Protein AF-A0A831XNA4-F1 (afdb_monomer_lite)

Structure (mmCIF, N/CA/C/O backbone):
data_AF-A0A831XNA4-F1
#
_entry.id   AF-A0A831XNA4-F1
#
loop_
_atom_site.group_PDB
_atom_site.id
_atom_site.type_symbol
_atom_site.label_atom_id
_atom_site.label_alt_id
_atom_site.label_comp_id
_atom_site.label_asym_id
_atom_site.label_entity_id
_atom_site.label_seq_id
_atom_site.pdbx_PDB_ins_code
_atom_site.Cartn_x
_atom_site.Cartn_y
_atom_site.Cartn_z
_atom_site.occupancy
_atom_site.B_iso_or_equiv
_atom_site.auth_seq_id
_atom_site.auth_comp_id
_atom_site.auth_asym_id
_atom_site.auth_atom_id
_atom_site.pdbx_PDB_model_num
ATOM 1 N N . MET A 1 1 ? -22.709 -11.531 33.402 1.00 32.88 1 MET A N 1
ATOM 2 C CA . MET A 1 1 ? -21.240 -11.392 33.521 1.00 32.88 1 MET A CA 1
ATOM 3 C C . MET A 1 1 ? -20.648 -10.366 32.551 1.00 32.88 1 MET A C 1
ATOM 5 O O . MET A 1 1 ? -20.047 -9.429 33.050 1.00 32.88 1 MET A O 1
ATOM 9 N N . ARG A 1 2 ? -20.886 -10.430 31.225 1.00 35.94 2 ARG A N 1
ATOM 10 C CA . ARG A 1 2 ? -20.370 -9.437 30.241 1.00 35.94 2 ARG A CA 1
ATOM 11 C C . ARG A 1 2 ? -20.607 -7.955 30.600 1.00 35.94 2 ARG A C 1
ATOM 13 O O . ARG A 1 2 ? -19.666 -7.177 30.577 1.00 35.94 2 ARG A O 1
ATOM 20 N N . LYS A 1 3 ? -21.822 -7.573 31.021 1.00 34.34 3 LYS A N 1
ATOM 21 C CA . LYS A 1 3 ? -22.150 -6.177 31.401 1.00 34.34 3 LYS A CA 1
ATOM 22 C C . LYS A 1 3 ? -21.403 -5.652 32.641 1.00 34.34 3 LYS A C 1
ATOM 24 O O . LYS A 1 3 ? -21.243 -4.448 32.773 1.00 34.34 3 LYS A O 1
ATOM 29 N N . TRP A 1 4 ? -20.957 -6.537 33.537 1.00 31.67 4 TRP A N 1
ATOM 30 C CA . TRP A 1 4 ? -20.265 -6.160 34.779 1.00 31.67 4 TRP A CA 1
ATOM 31 C C . TRP A 1 4 ? -18.767 -5.906 34.557 1.00 31.67 4 TRP A C 1
ATOM 33 O O . TRP A 1 4 ? -18.232 -4.949 35.101 1.00 31.67 4 TRP A O 1
ATOM 43 N N . LEU A 1 5 ? -18.115 -6.705 33.703 1.00 40.38 5 LEU A N 1
ATOM 44 C CA . LEU A 1 5 ? -16.727 -6.473 33.274 1.00 40.38 5 LEU A CA 1
ATOM 45 C C . LEU A 1 5 ? -16.583 -5.153 32.495 1.00 40.38 5 LEU A C 1
ATOM 47 O O . LEU A 1 5 ? -15.650 -4.395 32.735 1.00 40.38 5 LEU A O 1
ATOM 51 N N . LEU A 1 6 ? -17.561 -4.838 31.638 1.00 42.69 6 LEU A N 1
ATOM 52 C CA . LEU A 1 6 ? -17.625 -3.592 30.862 1.00 42.69 6 LEU A CA 1
ATOM 53 C C . LEU A 1 6 ? -17.754 -2.328 31.735 1.00 42.69 6 LEU A C 1
ATOM 55 O O . LEU A 1 6 ? -17.127 -1.316 31.441 1.00 42.69 6 LEU A O 1
ATOM 59 N N . TRP A 1 7 ? -18.512 -2.390 32.836 1.00 36.59 7 TRP A N 1
ATOM 60 C CA . TRP A 1 7 ? -18.672 -1.264 33.770 1.00 36.59 7 TRP A CA 1
ATOM 61 C C . TRP A 1 7 ? -17.409 -0.971 34.595 1.00 36.59 7 TRP A C 1
ATOM 63 O O . TRP A 1 7 ? -17.123 0.187 34.894 1.00 36.59 7 TRP A O 1
ATOM 73 N N . ILE A 1 8 ? -16.631 -2.003 34.936 1.00 43.53 8 ILE A N 1
ATOM 74 C CA . ILE A 1 8 ? -15.370 -1.853 35.680 1.00 43.53 8 ILE A CA 1
ATOM 75 C C . ILE A 1 8 ? -14.303 -1.162 34.813 1.00 43.53 8 ILE A C 1
ATOM 77 O O . ILE A 1 8 ? -13.524 -0.355 35.317 1.00 43.53 8 ILE A O 1
ATOM 81 N N . ILE A 1 9 ? -14.300 -1.413 33.501 1.00 44.97 9 ILE A N 1
ATOM 82 C CA . ILE A 1 9 ? -13.344 -0.802 32.567 1.00 44.97 9 ILE A CA 1
ATOM 83 C C . ILE A 1 9 ? -13.645 0.698 32.372 1.00 44.97 9 ILE A C 1
ATOM 85 O O . ILE A 1 9 ? -12.736 1.515 32.499 1.00 44.97 9 ILE A O 1
ATOM 89 N N . THR A 1 10 ? -14.911 1.096 32.183 1.00 40.91 10 THR A N 1
ATOM 90 C CA . THR A 1 10 ? -15.280 2.509 31.946 1.00 40.91 10 THR A CA 1
ATOM 91 C C . THR A 1 10 ? -15.147 3.407 33.191 1.00 40.91 10 THR A C 1
ATOM 93 O O . THR A 1 10 ? -14.788 4.575 33.065 1.00 40.91 10 THR A O 1
ATOM 96 N N . ILE A 1 11 ? -15.364 2.894 34.411 1.00 39.41 11 ILE A N 1
ATOM 97 C CA . ILE A 1 11 ? -15.268 3.712 35.642 1.00 39.41 11 ILE A CA 1
ATOM 98 C C . ILE A 1 11 ? -13.819 4.076 36.005 1.00 39.41 11 ILE A C 1
ATOM 100 O O . ILE A 1 11 ? -13.583 5.110 36.629 1.00 39.41 11 ILE A O 1
ATOM 104 N N . THR A 1 12 ? -12.830 3.279 35.596 1.00 44.09 12 THR A N 1
ATOM 105 C CA . THR A 1 12 ? -11.443 3.493 36.050 1.00 44.09 12 THR A CA 1
ATOM 106 C C . THR A 1 12 ? -10.645 4.468 35.172 1.00 44.09 12 THR A C 1
ATOM 108 O O . THR A 1 12 ? -9.601 4.952 35.594 1.00 44.09 12 THR A O 1
ATOM 111 N N . ILE A 1 13 ? -11.156 4.815 33.986 1.00 42.31 13 ILE A N 1
ATOM 112 C CA . ILE A 1 13 ? -10.503 5.720 33.019 1.00 42.31 13 ILE A CA 1
ATOM 113 C C . ILE A 1 13 ? -10.765 7.210 33.353 1.00 42.31 13 ILE A C 1
ATOM 115 O O . ILE A 1 13 ? -10.049 8.094 32.885 1.00 42.31 13 ILE A O 1
ATOM 119 N N . GLY A 1 14 ? -11.756 7.501 34.209 1.00 30.56 14 GLY A N 1
ATOM 120 C CA . GLY A 1 14 ? -12.267 8.854 34.481 1.00 30.56 14 GLY A CA 1
ATOM 121 C C . GLY A 1 14 ? -11.725 9.590 35.715 1.00 30.56 14 GLY A C 1
ATOM 122 O O . GLY A 1 14 ? -12.235 10.658 36.038 1.00 30.56 14 GLY A O 1
ATOM 123 N N . PHE A 1 15 ? -10.721 9.079 36.423 1.00 35.19 15 PHE A N 1
ATOM 124 C CA . PHE A 1 15 ? -10.088 9.798 37.537 1.00 35.19 15 PHE A CA 1
ATOM 125 C C . PHE A 1 15 ? -8.567 9.678 37.420 1.00 35.19 15 PHE A C 1
ATOM 127 O O . PHE A 1 15 ? -8.077 8.677 36.915 1.00 35.19 15 PHE A O 1
ATOM 134 N N . TRP A 1 16 ? -7.840 10.668 37.945 1.00 46.12 16 TRP A N 1
ATOM 135 C CA . TRP A 1 16 ? -6.377 10.688 38.141 1.00 46.12 16 TRP A CA 1
ATOM 136 C C . TRP A 1 16 ? -5.535 11.431 37.092 1.00 46.12 16 TRP A C 1
ATOM 138 O O . TRP A 1 16 ? -4.518 10.947 36.607 1.00 46.12 16 TRP A O 1
ATOM 148 N N . VAL A 1 17 ? -5.877 12.704 36.881 1.00 34.72 17 VAL A N 1
ATOM 149 C CA . VAL A 1 17 ? -4.875 13.762 36.685 1.00 34.72 17 VAL A CA 1
ATOM 150 C C . VAL A 1 17 ? -5.021 14.733 37.850 1.00 34.72 17 VAL A C 1
ATOM 152 O O . VAL A 1 17 ? -5.991 15.475 37.893 1.00 34.72 17 VAL A O 1
ATOM 155 N N . GLN A 1 18 ? -4.090 14.670 38.806 1.00 35.31 18 GLN A N 1
ATOM 156 C CA . GLN A 1 18 ? -3.606 15.748 39.689 1.00 35.31 18 GLN A CA 1
ATOM 157 C C . GLN A 1 18 ? -3.104 15.146 41.002 1.00 35.31 18 GLN A C 1
ATOM 159 O O . GLN A 1 18 ? -3.868 14.782 41.891 1.00 35.31 18 GLN A O 1
ATOM 164 N N . GLY A 1 19 ? -1.783 15.062 41.124 1.00 30.84 19 GLY A N 1
ATOM 165 C CA . GLY A 1 19 ? -1.133 14.671 42.362 1.00 30.84 19 GLY A CA 1
ATOM 166 C C . GLY A 1 19 ? 0.375 14.582 42.198 1.00 30.84 19 GLY A C 1
ATOM 167 O O . GLY A 1 19 ? 0.888 13.520 41.884 1.00 30.84 19 GLY A O 1
ATOM 168 N N . ALA A 1 20 ? 1.043 15.704 42.474 1.00 32.72 20 ALA A N 1
ATOM 169 C CA . ALA A 1 20 ? 2.473 15.852 42.768 1.00 32.72 20 ALA A CA 1
ATOM 170 C C . ALA A 1 20 ? 3.425 16.197 41.604 1.00 32.72 20 ALA A C 1
ATOM 172 O O . ALA A 1 20 ? 4.311 15.438 41.231 1.00 32.72 20 ALA A O 1
ATOM 173 N N . SER A 1 21 ? 3.370 17.462 41.180 1.00 30.62 21 SER A N 1
ATOM 174 C CA . SER A 1 21 ? 4.543 18.225 40.718 1.00 30.62 21 SER A CA 1
ATOM 175 C C . SER A 1 21 ? 5.417 18.731 41.887 1.00 30.62 21 SER A C 1
ATOM 177 O O . SER A 1 21 ? 6.080 19.759 41.769 1.00 30.62 21 SER A O 1
ATOM 179 N N . ALA A 1 22 ? 5.399 18.057 43.041 1.00 34.50 22 ALA A N 1
ATOM 180 C CA . ALA A 1 22 ? 6.178 18.434 44.218 1.00 34.50 22 ALA A CA 1
ATOM 181 C C . ALA A 1 22 ? 7.391 17.506 44.346 1.00 34.50 22 ALA A C 1
ATOM 183 O O . ALA A 1 22 ? 7.241 16.285 44.334 1.00 34.50 22 ALA A O 1
ATOM 184 N N . GLN A 1 23 ? 8.589 18.087 44.466 1.00 38.00 23 GLN A N 1
ATOM 185 C CA . GLN A 1 23 ? 9.811 17.344 44.780 1.00 38.00 23 GLN A CA 1
ATOM 186 C C . GLN A 1 23 ? 9.572 16.454 46.014 1.00 38.00 23 GLN A C 1
ATOM 188 O O . GLN A 1 23 ? 9.125 16.964 47.046 1.00 38.00 23 GLN A O 1
ATOM 193 N N . PRO A 1 24 ? 9.840 15.138 45.940 1.00 39.44 24 PRO A N 1
ATOM 194 C CA . PRO A 1 24 ? 9.568 14.249 47.055 1.00 39.44 24 PRO A CA 1
ATOM 195 C C . PRO A 1 24 ? 10.562 14.518 48.191 1.00 39.44 24 PRO A C 1
ATOM 197 O O . PRO A 1 24 ? 11.764 14.290 48.063 1.00 39.44 24 PRO A O 1
ATOM 200 N N . ASN A 1 25 ? 10.044 14.988 49.328 1.00 41.56 25 ASN A N 1
ATOM 201 C CA . ASN A 1 25 ? 10.750 14.940 50.606 1.00 41.56 25 ASN A CA 1
ATOM 202 C C . ASN A 1 25 ? 11.037 13.473 50.976 1.00 41.56 25 ASN A C 1
ATOM 204 O O . ASN A 1 25 ? 10.170 12.609 50.834 1.00 41.56 25 ASN A O 1
ATOM 208 N N . LYS A 1 26 ? 12.236 13.197 51.510 1.00 46.56 26 LYS A N 1
ATOM 209 C CA . LYS A 1 26 ? 12.733 11.846 51.856 1.00 46.56 26 LYS A CA 1
ATOM 210 C C . LYS A 1 26 ? 11.837 11.039 52.816 1.00 46.56 26 LYS A C 1
ATOM 212 O O . LYS A 1 26 ? 11.992 9.830 52.901 1.00 46.56 26 LYS A O 1
ATOM 217 N N . SER A 1 27 ? 10.893 11.668 53.519 1.00 47.94 27 SER A N 1
ATOM 218 C CA . SER A 1 27 ? 9.947 11.002 54.430 1.00 47.94 27 SER A CA 1
ATOM 219 C C . SER A 1 27 ? 8.644 10.523 53.768 1.00 47.94 27 SER A C 1
ATOM 221 O O . SER A 1 27 ? 7.862 9.834 54.418 1.00 47.94 27 SER A O 1
ATOM 223 N N . ALA A 1 28 ? 8.405 10.845 52.489 1.00 52.94 28 ALA A N 1
ATOM 224 C CA . ALA A 1 28 ? 7.181 10.497 51.755 1.00 52.94 28 ALA A CA 1
ATOM 225 C C . ALA A 1 28 ? 7.363 9.368 50.710 1.00 52.94 28 ALA A C 1
ATOM 227 O O . ALA A 1 28 ? 6.407 9.026 50.014 1.00 52.94 28 ALA A O 1
ATOM 228 N N . SER A 1 29 ? 8.563 8.776 50.580 1.00 61.56 29 SER A N 1
ATOM 229 C CA . SER A 1 29 ? 8.885 7.848 49.476 1.00 61.56 29 SER A CA 1
ATOM 230 C C . SER A 1 29 ? 8.245 6.459 49.610 1.00 61.56 29 SER A C 1
ATOM 232 O O . SER A 1 29 ? 7.768 5.910 48.618 1.00 61.56 29 SER A O 1
ATOM 234 N N . ALA A 1 30 ? 8.174 5.901 50.824 1.00 69.81 30 ALA A N 1
ATOM 235 C CA . ALA A 1 30 ? 7.622 4.567 51.082 1.00 69.81 30 ALA A CA 1
ATOM 236 C C . ALA A 1 30 ? 6.105 4.434 50.801 1.00 69.81 30 ALA A C 1
ATOM 238 O O . ALA A 1 30 ? 5.736 3.531 50.044 1.00 69.81 30 ALA A O 1
ATOM 239 N N . PRO A 1 31 ? 5.217 5.311 51.322 1.00 80.25 31 PRO A N 1
ATOM 240 C CA . PRO A 1 31 ? 3.780 5.221 51.037 1.00 80.25 31 PRO A CA 1
ATOM 241 C C . PRO A 1 31 ? 3.451 5.495 49.562 1.00 80.25 31 PRO A C 1
ATOM 243 O O . PRO A 1 31 ? 2.599 4.818 48.989 1.00 80.25 31 PRO A O 1
ATOM 246 N N . LEU A 1 32 ? 4.168 6.423 48.915 1.00 82.50 32 LEU A N 1
ATOM 247 C CA . LEU A 1 32 ? 4.009 6.698 47.485 1.00 82.50 32 LEU A CA 1
ATOM 248 C C . LEU A 1 32 ? 4.439 5.499 46.626 1.00 82.50 32 LEU A C 1
ATOM 250 O O . LEU A 1 32 ? 3.745 5.123 45.684 1.00 82.50 32 LEU A O 1
ATOM 254 N N . ARG A 1 33 ? 5.555 4.848 46.972 1.00 85.12 33 ARG A N 1
ATOM 255 C CA . ARG A 1 33 ? 6.024 3.633 46.295 1.00 85.12 33 ARG A CA 1
ATOM 256 C C . ARG A 1 33 ? 5.021 2.486 46.416 1.00 85.12 33 ARG A C 1
ATOM 258 O O . ARG A 1 33 ? 4.775 1.796 45.430 1.00 85.12 33 ARG A O 1
ATOM 265 N N . GLU A 1 34 ? 4.446 2.272 47.598 1.00 86.25 34 GLU A N 1
ATOM 266 C CA . GLU A 1 34 ? 3.430 1.234 47.800 1.00 86.25 34 GLU A CA 1
ATOM 267 C C . GLU A 1 34 ? 2.146 1.531 47.007 1.00 86.25 34 GLU A C 1
ATOM 269 O O . GLU A 1 34 ? 1.591 0.633 46.371 1.00 86.25 34 GLU A O 1
ATOM 274 N N . GLN A 1 35 ? 1.716 2.797 46.966 1.00 88.56 35 GLN A N 1
ATOM 275 C CA . GLN A 1 35 ? 0.585 3.238 46.149 1.00 88.56 35 GLN A CA 1
ATOM 276 C C . GLN A 1 35 ? 0.822 2.977 44.653 1.00 88.56 35 GLN A C 1
ATOM 278 O O . GLN A 1 35 ? -0.033 2.379 44.001 1.00 88.56 35 GLN A O 1
ATOM 283 N N . LEU A 1 36 ? 1.987 3.359 44.124 1.00 87.88 36 LEU A N 1
ATOM 284 C CA . LEU A 1 36 ? 2.359 3.143 42.722 1.00 87.88 36 LEU A CA 1
ATOM 285 C C . LEU A 1 36 ? 2.406 1.651 42.355 1.00 87.88 36 LEU A C 1
ATOM 287 O O . LEU A 1 36 ? 1.919 1.252 41.299 1.00 87.88 36 LEU A O 1
ATOM 291 N N . LEU A 1 37 ? 2.931 0.796 43.241 1.00 90.94 37 LEU A N 1
ATOM 292 C CA . LEU A 1 37 ? 2.945 -0.657 43.028 1.00 90.94 37 LEU A CA 1
ATOM 293 C C . LEU A 1 37 ? 1.532 -1.258 43.009 1.00 90.94 37 LEU A C 1
ATOM 295 O O . LEU A 1 37 ? 1.241 -2.097 42.154 1.00 90.94 37 LEU A O 1
ATOM 299 N N . ARG A 1 38 ? 0.641 -0.813 43.907 1.00 90.69 38 ARG A N 1
ATOM 300 C CA . ARG A 1 38 ? -0.775 -1.226 43.898 1.00 90.69 38 ARG A CA 1
ATOM 301 C C . ARG A 1 38 ? -1.480 -0.788 42.615 1.00 90.69 38 ARG A C 1
ATOM 303 O O . ARG A 1 38 ? -2.211 -1.579 42.028 1.00 90.69 38 ARG A O 1
ATOM 310 N N . GLN A 1 39 ? -1.228 0.438 42.157 1.00 87.50 39 GLN A N 1
ATOM 311 C CA . GLN A 1 39 ? -1.779 0.958 40.902 1.00 87.50 39 GLN A CA 1
ATOM 312 C C . GLN A 1 39 ? -1.300 0.150 39.693 1.00 87.50 39 GLN A C 1
ATOM 314 O O . GLN A 1 39 ? -2.119 -0.268 38.876 1.00 87.50 39 GLN A O 1
ATOM 319 N N . LYS A 1 40 ? 0.002 -0.152 39.610 1.00 91.50 40 LYS A N 1
ATOM 320 C CA . LYS A 1 40 ? 0.555 -0.993 38.540 1.00 91.50 40 LYS A CA 1
ATOM 321 C C . LYS A 1 40 ? -0.096 -2.378 38.503 1.00 91.50 40 LYS A C 1
ATOM 323 O O . LYS A 1 40 ? -0.444 -2.852 37.426 1.00 91.50 40 LYS A O 1
ATOM 328 N N . ALA A 1 41 ? -0.294 -3.011 39.660 1.00 91.81 41 ALA A N 1
ATOM 329 C CA . ALA A 1 41 ? -0.955 -4.313 39.737 1.00 91.81 41 ALA A CA 1
ATOM 330 C C . ALA A 1 41 ? -2.417 -4.255 39.253 1.00 91.81 41 ALA A C 1
ATOM 332 O O . ALA A 1 41 ? -2.853 -5.140 38.520 1.00 91.81 41 ALA A O 1
ATOM 333 N N . ALA A 1 42 ? -3.159 -3.198 39.604 1.00 90.25 42 ALA A N 1
ATOM 334 C CA . ALA A 1 42 ? -4.531 -3.001 39.133 1.00 90.25 42 ALA A CA 1
ATOM 335 C C . ALA A 1 42 ? -4.601 -2.806 37.606 1.00 90.25 42 ALA A C 1
ATOM 337 O O . ALA A 1 42 ? -5.431 -3.428 36.946 1.00 90.25 42 ALA A O 1
ATOM 338 N N . LEU A 1 43 ? -3.690 -2.013 37.031 1.00 90.62 43 LEU A N 1
ATOM 339 C CA . LEU A 1 43 ? -3.583 -1.821 35.579 1.00 90.62 43 LEU A CA 1
ATOM 340 C C . LEU A 1 43 ? -3.249 -3.130 34.846 1.00 90.62 43 LEU A C 1
ATOM 342 O O . LEU A 1 43 ? -3.842 -3.434 33.814 1.00 90.62 43 LEU A O 1
ATOM 346 N N . GLN A 1 44 ? -2.351 -3.950 35.399 1.00 92.50 44 GLN A N 1
ATOM 347 C CA . GLN A 1 44 ? -2.038 -5.271 34.840 1.00 92.50 44 GLN A CA 1
ATOM 348 C C . GLN A 1 44 ? -3.247 -6.217 34.869 1.00 92.50 44 GLN A C 1
ATOM 350 O O . GLN A 1 44 ? -3.485 -6.935 33.900 1.00 92.50 44 GLN A O 1
ATOM 355 N N . GLN A 1 45 ? -4.042 -6.191 35.943 1.00 91.44 45 GLN A N 1
ATOM 356 C CA . GLN A 1 45 ? -5.286 -6.963 36.020 1.00 91.44 45 GLN A CA 1
ATOM 357 C C . GLN A 1 45 ? -6.323 -6.493 34.993 1.00 91.44 45 GLN A C 1
ATOM 359 O O . GLN A 1 45 ? -6.992 -7.321 34.380 1.00 91.44 45 GLN A O 1
ATOM 364 N N . GLN A 1 46 ? -6.440 -5.181 34.769 1.00 87.81 46 GLN A N 1
ATOM 365 C CA . GLN A 1 46 ? -7.312 -4.632 33.727 1.00 87.81 46 GLN A CA 1
ATOM 366 C C . GLN A 1 46 ? -6.866 -5.055 32.329 1.00 87.81 46 GLN A C 1
ATOM 368 O O . GLN A 1 46 ? -7.703 -5.458 31.524 1.00 87.81 46 GLN A O 1
ATOM 373 N N . LYS A 1 47 ? -5.555 -5.021 32.061 1.00 91.50 47 LYS A N 1
ATOM 374 C CA . LYS A 1 47 ? -4.985 -5.499 30.798 1.00 91.50 47 LYS A CA 1
ATOM 375 C C . LYS A 1 47 ? -5.372 -6.952 30.533 1.00 91.50 47 LYS A C 1
ATOM 377 O O . LYS A 1 47 ? -5.905 -7.257 29.471 1.00 91.50 47 LYS A O 1
ATOM 382 N N . GLU A 1 48 ? -5.164 -7.829 31.513 1.00 90.62 48 GLU A N 1
ATOM 383 C CA . GLU A 1 48 ? -5.512 -9.248 31.382 1.00 90.62 48 GLU A CA 1
ATOM 384 C C . GLU A 1 48 ? -7.021 -9.453 31.191 1.00 90.62 48 GLU A C 1
ATOM 386 O O . GLU A 1 48 ? -7.431 -10.288 30.392 1.00 90.62 48 GLU A O 1
ATOM 391 N N . ALA A 1 49 ? -7.864 -8.659 31.859 1.00 87.62 49 ALA A N 1
ATOM 392 C CA . ALA A 1 49 ? -9.313 -8.731 31.688 1.00 87.62 49 ALA A CA 1
ATOM 393 C C . ALA A 1 49 ? -9.771 -8.346 30.268 1.00 87.62 49 ALA A C 1
ATOM 395 O O . ALA A 1 49 ? -10.705 -8.955 29.745 1.00 87.62 49 ALA A O 1
ATOM 396 N N . ILE A 1 50 ? -9.120 -7.361 29.638 1.00 86.25 50 ILE A N 1
ATOM 397 C CA . ILE A 1 50 ? -9.383 -6.978 28.240 1.00 86.25 50 ILE A CA 1
ATOM 398 C C . ILE A 1 50 ? -8.948 -8.100 27.291 1.00 86.25 50 ILE A C 1
ATOM 400 O O . ILE A 1 50 ? -9.711 -8.485 26.408 1.00 86.25 50 ILE A O 1
ATOM 404 N N . LEU A 1 51 ? -7.760 -8.671 27.502 1.00 85.56 51 LEU A N 1
ATOM 405 C CA . LEU A 1 51 ? -7.269 -9.790 26.692 1.00 85.56 51 LEU A CA 1
ATOM 406 C C . LEU A 1 51 ? -8.160 -11.034 26.839 1.00 85.56 51 LEU A C 1
ATOM 408 O O . LEU A 1 51 ? -8.478 -11.697 25.856 1.00 85.56 51 LEU A O 1
ATOM 412 N N . GLU A 1 52 ? -8.638 -11.323 28.048 1.00 85.69 52 GLU A N 1
ATOM 413 C CA . GLU A 1 52 ? -9.575 -12.420 28.290 1.00 85.69 52 GLU A CA 1
ATOM 414 C C . GLU A 1 52 ? -10.942 -12.179 27.642 1.00 85.69 52 GLU A C 1
ATOM 416 O O . GLU A 1 52 ? -11.578 -13.116 27.148 1.00 85.69 52 GLU A O 1
ATOM 421 N N . LEU A 1 53 ? -11.403 -10.926 27.595 1.00 81.56 53 LEU A N 1
ATOM 422 C CA . LEU A 1 53 ? -12.604 -10.578 26.846 1.00 81.56 53 LEU A CA 1
ATOM 423 C C . LEU A 1 53 ? -12.431 -10.926 25.364 1.00 81.56 53 LEU A C 1
ATOM 425 O O . LEU A 1 53 ? -13.319 -11.577 24.824 1.00 81.56 53 LEU A O 1
ATOM 429 N N . ALA A 1 54 ? -11.294 -10.574 24.755 1.00 76.88 54 ALA A N 1
ATOM 430 C CA . ALA A 1 54 ? -10.989 -10.891 23.358 1.00 76.88 54 ALA A CA 1
ATOM 431 C C . ALA A 1 54 ? -10.996 -12.408 23.090 1.00 76.88 54 ALA A C 1
ATOM 433 O O . ALA A 1 54 ? -11.644 -12.886 22.153 1.00 76.88 54 ALA A O 1
ATOM 434 N N . ARG A 1 55 ? -10.346 -13.185 23.970 1.00 80.56 55 ARG A N 1
ATOM 435 C CA . ARG A 1 55 ? -10.328 -14.657 23.893 1.00 80.56 55 ARG A CA 1
ATOM 436 C C . ARG A 1 55 ? -11.734 -15.251 23.999 1.00 80.56 55 ARG A C 1
ATOM 438 O O . ARG A 1 55 ? -12.117 -16.121 23.221 1.00 80.56 55 ARG A O 1
ATOM 445 N N . SER A 1 56 ? -12.530 -14.772 24.953 1.00 78.31 56 SER A N 1
ATOM 446 C CA . SER A 1 56 ? -13.843 -15.349 25.281 1.00 78.31 56 SER A CA 1
ATOM 447 C C . SER A 1 56 ? -15.006 -14.848 24.416 1.00 78.31 56 SER A C 1
ATOM 449 O O . SER A 1 56 ? -16.102 -15.421 24.449 1.00 78.31 56 SER A O 1
ATOM 451 N N . SER A 1 57 ? -14.828 -13.771 23.650 1.00 69.94 57 SER A N 1
ATOM 452 C CA . SER A 1 57 ? -15.872 -13.201 22.796 1.00 69.94 57 SER A CA 1
ATOM 453 C C . SER A 1 57 ? -15.924 -13.777 21.379 1.00 69.94 57 SER A C 1
ATOM 455 O O . SER A 1 57 ? -16.906 -13.533 20.662 1.00 69.94 57 SER A O 1
ATOM 457 N N . GLY A 1 58 ? -14.938 -14.609 21.030 1.00 71.25 58 GLY A N 1
ATOM 458 C CA . GLY A 1 58 ? -14.715 -15.101 19.671 1.00 71.25 58 GLY A CA 1
ATOM 459 C C . GLY A 1 58 ? -14.072 -14.044 18.773 1.00 71.25 58 GLY A C 1
ATOM 460 O O . GLY A 1 58 ? -14.262 -14.085 17.561 1.00 71.25 58 GLY A O 1
ATOM 461 N N . GLU A 1 59 ? -13.371 -13.069 19.358 1.00 72.06 59 GLU A N 1
ATOM 462 C CA . GLU A 1 59 ? -12.761 -11.965 18.613 1.00 72.06 59 GLU A CA 1
ATOM 463 C C . GLU A 1 59 ? -11.532 -12.463 17.860 1.00 72.06 59 GLU A C 1
ATOM 465 O O . GLU A 1 59 ? -11.399 -12.140 16.692 1.00 72.06 59 GLU A O 1
ATOM 470 N N . GLU A 1 60 ? -10.747 -13.377 18.440 1.00 70.88 60 GLU A N 1
ATOM 471 C CA . GLU A 1 60 ? -9.623 -14.018 17.738 1.00 70.88 60 GLU A CA 1
ATOM 472 C C . GLU A 1 60 ? -10.049 -14.759 16.455 1.00 70.88 60 GLU A C 1
ATOM 474 O O . GLU A 1 60 ? -9.322 -14.767 15.463 1.00 70.88 60 GLU A O 1
ATOM 479 N N . GLU A 1 61 ? -11.224 -15.398 16.453 1.00 77.75 61 GLU A N 1
ATOM 480 C CA . GLU A 1 61 ? -11.758 -16.053 15.252 1.00 77.75 61 GLU A CA 1
ATOM 481 C C . GLU A 1 61 ? -12.202 -15.024 14.209 1.00 77.75 61 GLU A C 1
ATOM 483 O O . GLU A 1 61 ? -11.930 -15.191 13.022 1.00 77.75 61 GLU A O 1
ATOM 488 N N . ARG A 1 62 ? -12.849 -13.936 14.642 1.00 76.81 62 ARG A N 1
ATOM 489 C CA . ARG A 1 62 ? -13.278 -12.851 13.748 1.00 76.81 62 ARG A CA 1
ATOM 490 C C . ARG A 1 62 ? -12.100 -12.062 13.185 1.00 76.81 62 ARG A C 1
ATOM 492 O O . ARG A 1 62 ? -12.161 -11.651 12.032 1.00 76.81 62 ARG A O 1
ATOM 499 N N . ASP A 1 63 ? -11.041 -11.881 13.965 1.00 73.94 63 ASP A N 1
ATOM 500 C CA . ASP A 1 63 ? -9.802 -11.242 13.531 1.00 73.94 63 ASP A CA 1
ATOM 501 C C . ASP A 1 63 ? -9.137 -12.080 12.438 1.00 73.94 63 ASP A C 1
ATOM 503 O O . ASP A 1 63 ? -8.784 -11.538 11.394 1.00 73.94 63 ASP A O 1
ATOM 507 N N . LYS A 1 64 ? -9.090 -13.411 12.595 1.00 77.81 64 LYS A N 1
ATOM 508 C CA . LYS A 1 64 ? -8.655 -14.321 11.521 1.00 77.81 64 LYS A CA 1
ATOM 509 C C . LYS A 1 64 ? -9.536 -14.217 10.277 1.00 77.81 64 LYS A C 1
ATOM 511 O O . LYS A 1 64 ? -9.009 -14.099 9.178 1.00 77.81 64 LYS A O 1
ATOM 516 N N . GLU A 1 65 ? -10.864 -14.204 10.426 1.00 79.56 65 GLU A N 1
ATOM 517 C CA . GLU A 1 65 ? -11.780 -14.001 9.289 1.00 79.56 65 GLU A CA 1
ATOM 518 C C . GLU A 1 65 ? -11.530 -12.650 8.583 1.00 79.56 65 GLU A C 1
ATOM 520 O O . GLU A 1 65 ? -11.640 -12.547 7.357 1.00 79.56 65 GLU A O 1
ATOM 525 N N . ALA A 1 66 ? -11.196 -11.602 9.339 1.00 79.31 66 ALA A N 1
ATOM 526 C CA . ALA A 1 66 ? -10.898 -10.275 8.817 1.00 79.31 66 ALA A CA 1
ATOM 527 C C . ALA A 1 66 ? -9.523 -10.217 8.119 1.00 79.31 66 ALA A C 1
ATOM 529 O O . ALA A 1 66 ? -9.396 -9.602 7.056 1.00 79.31 66 ALA A O 1
ATOM 530 N N . GLU A 1 67 ? -8.508 -10.888 8.663 1.00 73.88 67 GLU A N 1
ATOM 531 C CA . GLU A 1 67 ? -7.205 -11.083 8.017 1.00 73.88 67 GLU A CA 1
ATOM 532 C C . GLU A 1 67 ? -7.356 -11.863 6.705 1.00 73.88 67 GLU A C 1
ATOM 534 O O . GLU A 1 67 ? -6.958 -11.363 5.648 1.00 73.88 67 GLU A O 1
ATOM 539 N N . ASP A 1 68 ? -8.055 -13.001 6.731 1.00 74.12 68 ASP A N 1
ATOM 540 C CA . ASP A 1 68 ? -8.368 -13.801 5.544 1.00 74.12 68 ASP A CA 1
ATOM 541 C C . ASP A 1 68 ? -9.111 -12.964 4.491 1.00 74.12 68 ASP A C 1
ATOM 543 O O . ASP A 1 68 ? -8.808 -13.024 3.294 1.00 74.12 68 ASP A O 1
ATOM 547 N N . TYR A 1 69 ? -10.062 -12.123 4.909 1.00 77.00 69 TYR A N 1
ATOM 548 C CA . TYR A 1 69 ? -10.772 -11.204 4.017 1.00 77.00 69 TYR A CA 1
ATOM 549 C C . TYR A 1 69 ? -9.831 -10.196 3.324 1.00 77.00 69 TYR A C 1
ATOM 551 O O . TYR A 1 69 ? -10.017 -9.880 2.138 1.00 77.00 69 TYR A O 1
ATOM 559 N N . LEU A 1 70 ? -8.812 -9.688 4.025 1.00 67.81 70 LEU A N 1
ATOM 560 C CA . LEU A 1 70 ? -7.817 -8.772 3.453 1.00 67.81 70 LEU A CA 1
ATOM 561 C C . LEU A 1 70 ? -6.799 -9.466 2.548 1.00 67.81 70 LEU A C 1
ATOM 563 O O . LEU A 1 70 ? -6.327 -8.842 1.588 1.00 67.81 70 LEU A O 1
ATOM 567 N N . GLU A 1 71 ? -6.437 -10.709 2.854 1.00 64.69 71 GLU A N 1
ATOM 568 C CA . GLU A 1 71 ? -5.441 -11.485 2.111 1.00 64.69 71 GLU A CA 1
ATOM 569 C C . GLU A 1 71 ? -6.011 -12.103 0.832 1.00 64.69 71 GLU A C 1
ATOM 571 O O . GLU A 1 71 ? -5.373 -12.071 -0.221 1.00 64.69 71 GLU A O 1
ATOM 576 N N . THR A 1 72 ? -7.238 -12.620 0.885 1.00 63.47 72 THR A N 1
ATOM 577 C CA . THR A 1 72 ? -7.836 -13.376 -0.229 1.00 63.47 72 THR A CA 1
ATOM 578 C C . THR A 1 72 ? -8.437 -12.492 -1.321 1.00 63.47 72 THR A C 1
ATOM 580 O O . THR A 1 72 ? -8.549 -12.903 -2.481 1.00 63.47 72 THR A O 1
ATOM 583 N N . ARG A 1 73 ? -8.833 -11.257 -0.996 1.00 61.41 73 ARG A N 1
ATOM 584 C CA . ARG A 1 73 ? -9.539 -10.389 -1.943 1.00 61.41 73 ARG A CA 1
ATOM 585 C C . ARG A 1 73 ? -8.541 -9.618 -2.810 1.00 61.41 73 ARG A C 1
ATOM 587 O O . ARG A 1 73 ? -7.806 -8.762 -2.319 1.00 61.41 73 ARG A O 1
ATOM 594 N N . ARG A 1 74 ? -8.573 -9.860 -4.126 1.00 55.84 74 ARG A N 1
ATOM 595 C CA . ARG A 1 74 ? -7.786 -9.117 -5.129 1.00 55.84 74 ARG A CA 1
ATOM 596 C C . ARG A 1 74 ? -8.007 -7.601 -5.002 1.00 55.84 74 ARG A C 1
ATOM 598 O O . ARG A 1 74 ? -9.117 -7.162 -4.703 1.00 55.84 74 ARG A O 1
ATOM 605 N N . LEU A 1 75 ? -6.949 -6.804 -5.209 1.00 55.03 75 LEU A N 1
ATOM 606 C CA . LEU A 1 75 ? -7.029 -5.341 -5.122 1.00 55.03 75 LEU A CA 1
ATOM 607 C C . LEU A 1 75 ? -7.974 -4.821 -6.213 1.00 55.03 75 LEU A C 1
ATOM 609 O O . LEU A 1 75 ? -8.989 -4.224 -5.889 1.00 55.03 75 LEU A O 1
ATOM 613 N N . LEU A 1 76 ? -7.688 -5.100 -7.487 1.00 56.62 76 LEU A N 1
ATOM 614 C CA . LEU A 1 76 ? -8.561 -4.767 -8.619 1.00 56.62 76 LEU A CA 1
ATOM 615 C C . LEU A 1 76 ? -9.636 -5.847 -8.820 1.00 56.62 76 LEU A C 1
ATOM 617 O O . LEU A 1 76 ? -9.323 -7.039 -8.798 1.00 56.62 76 LEU A O 1
ATOM 621 N N . GLN A 1 77 ? -10.877 -5.437 -9.084 1.00 61.44 77 GLN A N 1
ATOM 622 C CA . GLN A 1 77 ? -11.977 -6.345 -9.439 1.00 61.44 77 GLN A CA 1
ATOM 623 C C . GLN A 1 77 ? -11.910 -6.689 -10.928 1.00 61.44 77 GLN A C 1
ATOM 625 O O . GLN A 1 77 ? -12.703 -6.217 -11.739 1.00 61.44 77 GLN A O 1
ATOM 630 N N . THR A 1 78 ? -10.879 -7.442 -11.294 1.00 56.78 78 THR A N 1
ATOM 631 C CA . THR A 1 78 ? -10.573 -7.797 -12.676 1.00 56.78 78 THR A CA 1
ATOM 632 C C . THR A 1 78 ? -9.826 -9.126 -12.738 1.00 56.78 78 THR A C 1
ATOM 634 O O . THR A 1 78 ? -9.114 -9.499 -11.796 1.00 56.78 78 THR A O 1
ATOM 637 N N . ASP A 1 79 ? -9.971 -9.815 -13.867 1.00 53.31 79 ASP A N 1
ATOM 638 C CA . ASP A 1 79 ? -9.179 -10.999 -14.206 1.00 53.31 79 ASP A CA 1
ATOM 639 C C . ASP A 1 79 ? -7.761 -10.636 -14.661 1.00 53.31 79 ASP A C 1
ATOM 641 O O . ASP A 1 79 ? -6.893 -11.507 -14.715 1.00 53.31 79 ASP A O 1
ATOM 645 N N . LEU A 1 80 ? -7.503 -9.349 -14.937 1.00 51.16 80 LEU A N 1
ATOM 646 C CA . LEU A 1 80 ? -6.165 -8.873 -15.277 1.00 51.16 80 LEU A CA 1
ATOM 647 C C . LEU A 1 80 ? -5.195 -9.144 -14.111 1.00 51.16 80 LEU A C 1
ATOM 649 O O . LEU A 1 80 ? -5.582 -9.015 -12.939 1.00 51.16 80 LEU A O 1
ATOM 653 N N . PRO A 1 81 ? -3.920 -9.462 -14.406 1.00 47.56 81 PRO A N 1
ATOM 654 C CA . PRO A 1 81 ? -2.886 -9.562 -13.392 1.00 47.56 81 PRO A CA 1
ATOM 655 C C . PRO A 1 81 ? -2.882 -8.296 -12.540 1.00 47.56 81 PRO A C 1
ATOM 657 O O . PRO A 1 81 ? -2.899 -7.177 -13.061 1.00 47.56 81 PRO A O 1
ATOM 660 N N . GLN A 1 82 ? -2.849 -8.467 -11.218 1.00 50.16 82 GLN A N 1
ATOM 661 C CA . GLN A 1 82 ? -2.577 -7.353 -10.323 1.00 50.16 82 GLN A CA 1
ATOM 662 C C . GLN A 1 82 ? -1.144 -6.928 -10.613 1.00 50.16 82 GLN A C 1
ATOM 664 O O . GLN A 1 82 ? -0.209 -7.547 -10.108 1.00 50.16 82 GLN A O 1
ATOM 669 N N . ALA A 1 83 ? -0.956 -5.913 -11.460 1.00 43.38 83 ALA A N 1
ATOM 670 C CA . ALA A 1 83 ? 0.358 -5.315 -11.574 1.00 43.38 83 ALA A CA 1
ATOM 671 C C . ALA A 1 83 ? 0.729 -4.883 -10.152 1.00 43.38 83 ALA A C 1
ATOM 673 O O . ALA A 1 83 ? -0.076 -4.179 -9.515 1.00 43.38 83 ALA A O 1
ATOM 674 N N . PRO A 1 84 ? 1.865 -5.340 -9.612 1.00 44.56 84 PRO A N 1
ATOM 675 C CA . PRO A 1 84 ? 2.281 -4.931 -8.285 1.00 44.56 84 PRO A CA 1
ATOM 676 C C . PRO A 1 84 ? 2.166 -3.404 -8.183 1.00 44.56 84 PRO A C 1
ATOM 678 O O . PRO A 1 84 ? 2.469 -2.679 -9.134 1.00 44.56 84 PRO A O 1
ATOM 681 N N . LEU A 1 85 ? 1.583 -2.910 -7.085 1.00 45.53 85 LEU A N 1
ATOM 682 C CA . LEU A 1 85 ? 1.619 -1.476 -6.779 1.00 45.53 85 LEU A CA 1
ATOM 683 C C . LEU A 1 85 ? 3.081 -1.057 -6.910 1.00 45.53 85 LEU A C 1
ATOM 685 O O . LEU A 1 85 ? 3.886 -1.795 -6.340 1.00 45.53 85 LEU A O 1
ATOM 689 N N . PRO A 1 86 ? 3.443 0.012 -7.644 1.00 40.53 86 PRO A N 1
ATOM 690 C CA . PRO A 1 86 ? 4.838 0.397 -7.766 1.00 40.53 86 PRO A CA 1
ATOM 691 C C . PRO A 1 86 ? 5.459 0.469 -6.380 1.00 40.53 86 PRO A C 1
ATOM 693 O O . PRO A 1 86 ? 5.118 1.378 -5.614 1.00 40.53 86 PRO A O 1
ATOM 696 N N . PRO A 1 87 ? 6.366 -0.463 -6.013 1.00 39.81 87 PRO A N 1
ATOM 697 C CA . PRO A 1 87 ? 7.396 -0.050 -5.103 1.00 39.81 87 PRO A CA 1
ATOM 698 C C . PRO A 1 87 ? 8.105 1.098 -5.821 1.00 39.81 87 PRO A C 1
ATOM 700 O O . PRO A 1 87 ? 8.197 1.126 -7.053 1.00 39.81 87 PRO A O 1
ATOM 703 N N . ARG A 1 88 ? 8.606 2.061 -5.057 1.00 39.91 88 ARG A N 1
ATOM 704 C CA . ARG A 1 88 ? 9.654 2.948 -5.560 1.00 39.91 88 ARG A CA 1
ATOM 705 C C . ARG A 1 88 ? 10.787 2.068 -6.086 1.00 39.91 88 ARG A C 1
ATOM 707 O O . ARG A 1 88 ? 11.570 1.613 -5.272 1.00 39.91 88 ARG A O 1
ATOM 714 N N . GLY A 1 89 ? 10.818 1.774 -7.378 1.00 47.06 89 GLY A N 1
ATOM 715 C CA . GLY A 1 89 ? 11.598 0.645 -7.868 1.00 47.06 89 GLY A CA 1
ATOM 716 C C . GLY A 1 89 ? 11.455 0.448 -9.363 1.00 47.06 89 GLY A C 1
ATOM 717 O O . GLY A 1 89 ? 12.468 0.549 -10.026 1.00 47.06 89 GLY A O 1
ATOM 718 N N . TYR A 1 90 ? 10.239 0.272 -9.913 1.00 50.41 90 TYR A N 1
ATOM 719 C CA . TYR A 1 90 ? 10.058 -0.096 -11.333 1.00 50.41 90 TYR A CA 1
ATOM 720 C C . TYR A 1 90 ? 10.821 0.806 -12.303 1.00 50.41 90 TYR A C 1
ATOM 722 O O . TYR A 1 90 ? 10.511 1.989 -12.451 1.00 50.41 90 TYR A O 1
ATOM 730 N N . VAL A 1 91 ? 11.794 0.225 -13.010 1.00 54.69 91 VAL A N 1
ATOM 731 C CA . VAL A 1 91 ? 12.697 1.006 -13.862 1.00 54.69 91 VAL A CA 1
ATOM 732 C C . VAL A 1 91 ? 12.284 0.938 -15.317 1.00 54.69 91 VAL A C 1
ATOM 734 O O . VAL A 1 91 ? 12.061 1.995 -15.908 1.00 54.69 91 VAL A O 1
ATOM 737 N N . ALA A 1 92 ? 12.158 -0.259 -15.905 1.00 65.75 92 ALA A N 1
ATOM 738 C CA . ALA A 1 92 ? 12.036 -0.367 -17.358 1.00 65.75 92 ALA A CA 1
ATOM 739 C C . ALA A 1 92 ? 11.369 -1.646 -17.896 1.00 65.75 92 ALA A C 1
ATOM 741 O O . ALA A 1 92 ? 11.458 -2.722 -17.311 1.00 65.75 92 ALA A O 1
ATOM 742 N N . LEU A 1 93 ? 10.712 -1.527 -19.053 1.00 73.94 93 LEU A N 1
ATOM 743 C CA . LEU A 1 93 ? 10.393 -2.660 -19.922 1.00 73.94 93 LEU A CA 1
ATOM 744 C C . LEU A 1 93 ? 11.511 -2.762 -20.948 1.00 73.94 93 LEU A C 1
ATOM 746 O O . LEU A 1 93 ? 11.801 -1.770 -21.621 1.00 73.94 93 LEU A O 1
ATOM 750 N N . VAL A 1 94 ? 12.109 -3.939 -21.103 1.00 78.00 94 VAL A N 1
ATOM 751 C CA . VAL A 1 94 ? 13.220 -4.134 -22.036 1.00 78.00 94 VAL A CA 1
ATOM 752 C C . VAL A 1 94 ? 12.943 -5.263 -23.017 1.00 78.00 94 VAL A C 1
ATOM 754 O O . VAL A 1 94 ? 12.221 -6.208 -22.709 1.00 78.00 94 VAL A O 1
ATOM 757 N N . LYS A 1 95 ? 13.538 -5.169 -24.202 1.00 84.50 95 LYS A N 1
ATOM 758 C CA . LYS A 1 95 ? 13.613 -6.245 -25.186 1.00 84.50 95 LYS A CA 1
ATOM 759 C C . LYS A 1 95 ? 15.061 -6.675 -25.335 1.00 84.50 95 LYS A C 1
ATOM 761 O O . LYS A 1 95 ? 15.917 -5.839 -25.609 1.00 84.50 95 LYS A O 1
ATOM 766 N N . VAL A 1 96 ? 15.324 -7.965 -25.202 1.00 85.38 96 VAL A N 1
ATOM 767 C CA . VAL A 1 96 ? 16.647 -8.529 -25.466 1.00 85.38 96 VAL A CA 1
ATOM 768 C C . VAL A 1 96 ? 16.948 -8.447 -26.951 1.00 85.38 96 VAL A C 1
ATOM 770 O O . VAL A 1 96 ? 16.204 -8.975 -27.778 1.00 85.38 96 VAL A O 1
ATOM 773 N N . GLU A 1 97 ? 18.060 -7.807 -27.273 1.00 89.56 97 GLU A N 1
ATOM 774 C CA . GLU A 1 97 ? 18.594 -7.721 -28.627 1.00 89.56 97 GLU A CA 1
ATOM 775 C C . GLU A 1 97 ? 19.719 -8.720 -28.863 1.00 89.56 97 GLU A C 1
ATOM 777 O O . GLU A 1 97 ? 19.846 -9.232 -29.964 1.00 89.56 97 GLU A O 1
ATOM 782 N N . ALA A 1 98 ? 20.535 -9.006 -27.847 1.00 88.94 98 ALA A N 1
ATOM 783 C CA . ALA A 1 98 ? 21.624 -9.969 -27.967 1.00 88.94 98 ALA A CA 1
ATOM 784 C C . ALA A 1 98 ? 22.055 -10.505 -26.601 1.00 88.94 98 ALA A C 1
ATOM 786 O O . ALA A 1 98 ? 21.928 -9.821 -25.585 1.00 88.94 98 ALA A O 1
ATOM 787 N N . VAL A 1 99 ? 22.637 -11.704 -26.591 1.00 84.81 99 VAL A N 1
ATOM 788 C CA . VAL A 1 99 ? 23.244 -12.327 -25.407 1.00 84.81 99 VAL A CA 1
ATOM 789 C C . VAL A 1 99 ? 24.635 -12.835 -25.775 1.00 84.81 99 VAL A C 1
ATOM 791 O O . VAL A 1 99 ? 24.797 -13.553 -26.760 1.00 84.81 99 VAL A O 1
ATOM 794 N N . ARG A 1 100 ? 25.653 -12.470 -24.992 1.00 87.94 100 ARG A N 1
ATOM 795 C CA . ARG A 1 100 ? 27.055 -12.846 -25.229 1.00 87.94 100 ARG A CA 1
ATOM 796 C C . ARG A 1 100 ? 27.745 -13.223 -23.924 1.00 87.94 100 ARG A C 1
ATOM 798 O O . ARG A 1 100 ? 27.592 -12.524 -22.933 1.00 87.94 100 ARG A O 1
ATOM 805 N N . ARG A 1 101 ? 28.554 -14.283 -23.925 1.00 85.94 101 ARG A N 1
ATOM 806 C CA . ARG A 1 101 ? 29.367 -14.692 -22.765 1.00 85.94 101 ARG A CA 1
ATOM 807 C C . ARG A 1 101 ? 30.579 -13.761 -22.565 1.00 85.94 101 ARG A C 1
ATOM 809 O O . ARG A 1 101 ? 31.234 -13.416 -23.549 1.00 85.94 101 ARG A O 1
ATOM 816 N N . VAL A 1 102 ? 30.858 -13.352 -21.320 1.00 85.19 102 VAL A N 1
ATOM 817 C CA . VAL A 1 102 ? 31.825 -12.287 -20.950 1.00 85.19 102 VAL A CA 1
ATOM 818 C C . VAL A 1 102 ? 32.707 -12.599 -19.732 1.00 85.19 102 VAL A C 1
ATOM 820 O O . VAL A 1 102 ? 33.236 -11.686 -19.103 1.00 85.19 102 VAL A O 1
ATOM 823 N N . ASP A 1 103 ? 32.911 -13.874 -19.401 1.00 83.38 103 ASP A N 1
ATOM 824 C CA . ASP A 1 103 ? 33.645 -14.301 -18.195 1.00 83.38 103 ASP A CA 1
ATOM 825 C C . ASP A 1 103 ? 35.001 -13.601 -18.014 1.00 83.38 103 ASP A C 1
ATOM 827 O O . ASP A 1 103 ? 35.304 -13.077 -16.947 1.00 83.38 103 ASP A O 1
ATOM 831 N N . SER A 1 104 ? 35.819 -13.545 -19.066 1.00 88.12 104 SER A N 1
ATOM 832 C CA . SER A 1 104 ? 37.166 -12.969 -19.006 1.00 88.12 104 SER A CA 1
ATOM 833 C C . SER A 1 104 ? 37.179 -11.441 -18.899 1.00 88.12 104 SER A C 1
ATOM 835 O O . SER A 1 104 ? 38.132 -10.879 -18.363 1.00 88.12 104 SER A O 1
ATOM 837 N N . GLU A 1 105 ? 36.137 -10.756 -19.375 1.00 88.56 105 GLU A N 1
ATOM 838 C CA . GLU A 1 105 ? 35.960 -9.312 -19.170 1.00 88.56 105 GLU A CA 1
ATOM 839 C C . GLU A 1 105 ? 35.586 -9.032 -17.714 1.00 88.56 105 GLU A C 1
ATOM 841 O O . GLU A 1 105 ? 36.163 -8.148 -17.082 1.00 88.56 105 GLU A O 1
ATOM 846 N N . VAL A 1 106 ? 34.669 -9.839 -17.175 1.00 80.81 106 VAL A N 1
ATOM 847 C CA . VAL A 1 106 ? 34.221 -9.753 -15.787 1.00 80.81 106 VAL A CA 1
ATOM 848 C C . VAL A 1 106 ? 35.356 -10.040 -14.818 1.00 80.81 106 VAL A C 1
ATOM 850 O O . VAL A 1 106 ? 35.607 -9.218 -13.950 1.00 80.81 106 VAL A O 1
ATOM 853 N N . LEU A 1 107 ? 36.078 -11.150 -14.976 1.00 82.06 107 LEU A N 1
ATOM 854 C CA . LEU A 1 107 ? 37.166 -11.522 -14.066 1.00 82.06 107 LEU A CA 1
ATOM 855 C C . LEU A 1 107 ? 38.339 -10.534 -14.125 1.00 82.06 107 LEU A C 1
ATOM 857 O O . LEU A 1 107 ? 39.078 -10.393 -13.156 1.00 82.06 107 LEU A O 1
ATOM 861 N N . ARG A 1 108 ? 38.508 -9.818 -15.243 1.00 85.12 108 ARG A N 1
ATOM 862 C CA . ARG A 1 108 ? 39.498 -8.739 -15.347 1.00 85.12 108 ARG A CA 1
ATOM 863 C C . ARG A 1 108 ? 39.062 -7.491 -14.581 1.00 85.12 108 ARG A C 1
ATOM 865 O O . ARG A 1 108 ? 39.887 -6.893 -13.902 1.00 85.12 108 ARG A O 1
ATOM 872 N N . ALA A 1 109 ? 37.801 -7.089 -14.726 1.00 78.06 109 ALA A N 1
ATOM 873 C CA . ALA A 1 109 ? 37.254 -5.909 -14.059 1.00 78.06 109 ALA A CA 1
ATOM 874 C C . ALA A 1 109 ? 36.998 -6.151 -12.561 1.00 78.06 109 ALA A C 1
ATOM 876 O O . ALA A 1 109 ? 37.197 -5.261 -11.744 1.00 78.06 109 ALA A O 1
ATOM 877 N N . TYR A 1 110 ? 36.599 -7.367 -12.193 1.00 75.50 110 TYR A N 1
ATOM 878 C CA . TYR A 1 110 ? 36.237 -7.770 -10.837 1.00 75.50 110 TYR A CA 1
ATOM 879 C C . TYR A 1 110 ? 36.940 -9.089 -10.472 1.00 75.50 110 TYR A C 1
ATOM 881 O O . TYR A 1 110 ? 36.300 -10.147 -10.489 1.00 75.50 110 TYR A O 1
ATOM 889 N N . PRO A 1 111 ? 38.241 -9.051 -10.123 1.00 75.31 111 PRO A N 1
ATOM 890 C CA . PRO A 1 111 ? 39.040 -10.254 -9.862 1.00 75.31 111 PRO A CA 1
ATOM 891 C C . PRO A 1 111 ? 38.531 -11.155 -8.727 1.00 75.31 111 PRO A C 1
ATOM 893 O O . PRO A 1 111 ? 38.853 -12.338 -8.718 1.00 75.31 111 PRO A O 1
ATOM 896 N N . GLY A 1 112 ? 37.732 -10.622 -7.794 1.00 68.25 112 GLY A N 1
ATOM 897 C CA . GLY A 1 112 ? 37.087 -11.398 -6.722 1.00 68.25 112 GLY A CA 1
ATOM 898 C C . GLY A 1 112 ? 35.869 -12.222 -7.167 1.00 68.25 112 GLY A C 1
ATOM 899 O O . GLY A 1 112 ? 35.361 -13.033 -6.401 1.00 68.25 112 GLY A O 1
ATOM 900 N N . SER A 1 113 ? 35.396 -12.047 -8.406 1.00 68.81 113 SER A N 1
ATOM 901 C CA . SER A 1 113 ? 34.239 -12.788 -8.926 1.00 68.81 113 SER A CA 1
ATOM 902 C C . SER A 1 113 ? 34.540 -14.283 -9.067 1.00 68.81 113 SER A C 1
ATOM 904 O O . SER A 1 113 ? 35.658 -14.674 -9.397 1.00 68.81 113 SER A O 1
ATOM 906 N N . ARG A 1 114 ? 33.525 -15.129 -8.865 1.00 67.94 114 ARG A N 1
ATOM 907 C CA . ARG A 1 114 ? 33.655 -16.593 -8.894 1.00 67.94 114 ARG A CA 1
ATOM 908 C C . ARG A 1 114 ? 34.033 -17.126 -10.288 1.00 67.94 114 ARG A C 1
ATOM 910 O O . ARG A 1 114 ? 33.190 -17.104 -11.189 1.00 67.94 114 ARG A O 1
ATOM 917 N N . PRO A 1 115 ? 35.256 -17.650 -10.488 1.00 74.56 115 PRO A N 1
ATOM 918 C CA . PRO A 1 115 ? 35.721 -18.093 -11.805 1.00 74.56 115 PRO A CA 1
ATOM 919 C C . PRO A 1 115 ? 34.968 -19.316 -12.350 1.00 74.56 115 PRO A C 1
ATOM 921 O O . PRO A 1 115 ? 35.018 -19.584 -13.548 1.00 74.56 115 PRO A O 1
ATOM 924 N N . GLU A 1 116 ? 34.272 -20.064 -11.495 1.00 69.00 116 GLU A N 1
ATOM 925 C CA . GLU A 1 116 ? 33.471 -21.228 -11.868 1.00 69.00 116 GLU A CA 1
ATOM 926 C C . GLU A 1 116 ? 32.103 -20.886 -12.489 1.00 69.00 116 GLU A C 1
ATOM 928 O O . GLU A 1 116 ? 31.446 -21.774 -13.039 1.00 69.00 116 GLU A O 1
ATOM 933 N N . LEU A 1 117 ? 31.655 -19.627 -12.417 1.00 70.69 117 LEU A N 1
ATOM 934 C CA . LEU A 1 117 ? 30.367 -19.191 -12.964 1.00 70.69 117 LEU A CA 1
ATOM 935 C C . LEU A 1 117 ? 30.486 -18.687 -14.409 1.00 70.69 117 LEU A C 1
ATOM 937 O O . LEU A 1 117 ? 31.561 -18.346 -14.899 1.00 70.69 117 LEU A O 1
ATOM 941 N N . HIS A 1 118 ? 29.353 -18.651 -15.116 1.00 74.56 118 HIS A N 1
ATOM 942 C CA . HIS A 1 118 ? 29.263 -18.064 -16.455 1.00 74.56 118 HIS A CA 1
ATOM 943 C C . HIS A 1 118 ? 28.563 -16.713 -16.396 1.00 74.56 118 HIS A C 1
ATOM 945 O O . HIS A 1 118 ? 27.459 -16.591 -15.855 1.00 74.56 118 HIS A O 1
ATOM 951 N N . TYR A 1 119 ? 29.207 -15.724 -17.001 1.00 76.56 119 TYR A N 1
ATOM 952 C CA . TYR A 1 119 ? 28.780 -14.339 -17.042 1.00 76.56 119 TYR A CA 1
ATOM 953 C C . TYR A 1 119 ? 28.333 -13.989 -18.455 1.00 76.56 119 TYR A C 1
ATOM 955 O O . TYR A 1 119 ? 29.014 -14.296 -19.436 1.00 76.56 119 TYR A O 1
ATOM 963 N N . TYR A 1 120 ? 27.197 -13.313 -18.572 1.00 77.75 120 TYR A N 1
ATOM 964 C CA . TYR A 1 120 ? 26.609 -12.935 -19.848 1.00 77.75 120 TYR A CA 1
ATOM 965 C C . TYR A 1 120 ? 26.331 -11.436 -19.893 1.00 77.75 120 TYR A C 1
ATOM 967 O O . TYR A 1 120 ? 25.661 -10.890 -19.022 1.00 77.75 120 TYR A O 1
ATOM 975 N N . ALA A 1 121 ? 26.807 -10.787 -20.950 1.00 84.88 121 ALA A N 1
ATOM 976 C CA . ALA A 1 121 ? 26.361 -9.472 -21.362 1.00 84.88 121 ALA A CA 1
ATOM 977 C C . ALA A 1 121 ? 25.090 -9.626 -22.201 1.00 84.88 121 ALA A C 1
ATOM 979 O O . ALA A 1 121 ? 25.111 -10.243 -23.269 1.00 84.88 121 ALA A O 1
ATOM 980 N N . VAL A 1 122 ? 23.995 -9.048 -21.727 1.00 84.38 122 VAL A N 1
ATOM 981 C CA . VAL A 1 122 ? 22.697 -9.027 -22.400 1.00 84.38 122 VAL A CA 1
ATOM 982 C C . VAL A 1 122 ? 22.462 -7.607 -22.899 1.00 84.38 122 VAL A C 1
ATOM 984 O O . VAL A 1 122 ? 22.308 -6.685 -22.106 1.00 84.38 122 VAL A O 1
ATOM 987 N N . GLN A 1 123 ? 22.452 -7.411 -24.214 1.00 89.94 123 GLN A N 1
ATOM 988 C CA . GLN A 1 123 ? 22.044 -6.135 -24.798 1.00 89.94 123 GLN A CA 1
ATOM 989 C C . GLN A 1 123 ? 20.526 -6.060 -24.746 1.00 89.94 123 GLN A C 1
ATOM 991 O O . GLN A 1 123 ? 19.843 -6.898 -25.337 1.00 89.94 123 GLN A O 1
ATOM 996 N N . ALA A 1 124 ? 20.002 -5.081 -24.020 1.00 87.75 124 ALA A N 1
ATOM 997 C CA . ALA A 1 124 ? 18.577 -4.925 -23.808 1.00 87.75 124 ALA A CA 1
ATOM 998 C C . ALA A 1 124 ? 18.137 -3.525 -24.237 1.00 87.75 124 ALA A C 1
ATOM 1000 O O . ALA A 1 124 ? 18.537 -2.525 -23.640 1.00 87.75 124 ALA A O 1
ATOM 1001 N N . ARG A 1 125 ? 17.290 -3.444 -25.265 1.00 88.06 125 ARG A N 1
ATOM 1002 C CA . ARG A 1 125 ? 16.655 -2.188 -25.658 1.00 88.06 125 ARG A CA 1
ATOM 1003 C C . ARG A 1 125 ? 15.561 -1.852 -24.672 1.00 88.06 125 ARG A C 1
ATOM 1005 O O . ARG A 1 125 ? 14.613 -2.613 -24.494 1.00 88.06 125 ARG A O 1
ATOM 1012 N N . VAL A 1 126 ? 15.646 -0.670 -24.099 1.00 83.88 126 VAL A N 1
ATOM 1013 C CA . VAL A 1 126 ? 14.613 -0.104 -23.253 1.00 83.88 126 VAL A CA 1
ATOM 1014 C C . VAL A 1 126 ? 13.432 0.267 -24.133 1.00 83.88 126 VAL A C 1
ATOM 1016 O O . VAL A 1 126 ? 13.478 1.213 -24.914 1.00 83.88 126 VAL A O 1
ATOM 1019 N N . LEU A 1 127 ? 12.348 -0.487 -24.018 1.00 76.38 127 LEU A N 1
ATOM 1020 C CA . LEU A 1 127 ? 11.086 -0.146 -24.663 1.00 76.38 127 LEU A CA 1
ATOM 1021 C C . LEU A 1 127 ? 10.404 0.996 -23.916 1.00 76.38 127 LEU A C 1
ATOM 1023 O O . LEU A 1 127 ? 9.703 1.809 -24.514 1.00 76.38 127 LEU A O 1
ATOM 1027 N N . LYS A 1 128 ? 10.595 1.043 -22.594 1.00 72.25 128 LYS A N 1
ATOM 1028 C CA . LYS A 1 128 ? 9.865 1.951 -21.723 1.00 72.25 128 LYS A CA 1
ATOM 1029 C C . LYS A 1 128 ? 10.549 2.142 -20.384 1.00 72.25 128 LYS A C 1
ATOM 1031 O O . LYS A 1 128 ? 11.159 1.205 -19.888 1.00 72.25 128 LYS A O 1
ATOM 1036 N N . VAL A 1 129 ? 10.381 3.325 -19.797 1.00 69.88 129 VAL A N 1
ATOM 1037 C CA . VAL A 1 129 ? 10.936 3.695 -18.490 1.00 69.88 129 VAL A CA 1
ATOM 1038 C C . VAL A 1 129 ? 9.853 4.360 -17.646 1.00 69.88 129 VAL A C 1
ATOM 1040 O O . VAL A 1 129 ? 9.147 5.235 -18.154 1.00 69.88 129 VAL A O 1
ATOM 1043 N N . TRP A 1 130 ? 9.721 3.967 -16.377 1.00 64.25 130 TRP A N 1
ATOM 1044 C CA . TRP A 1 130 ? 8.771 4.593 -15.438 1.00 64.25 130 TRP A CA 1
ATOM 1045 C C . TRP A 1 130 ? 9.421 5.678 -14.570 1.00 64.25 130 TRP A C 1
ATOM 1047 O O . TRP A 1 130 ? 8.764 6.663 -14.234 1.00 64.25 130 TRP A O 1
ATOM 1057 N N . HIS A 1 131 ? 10.727 5.578 -14.305 1.00 58.16 131 HIS A N 1
ATOM 1058 C CA . HIS A 1 131 ? 11.511 6.619 -13.636 1.00 58.16 131 HIS A CA 1
ATOM 1059 C C . HIS A 1 131 ? 12.463 7.329 -14.604 1.00 58.16 131 HIS A C 1
ATOM 1061 O O . HIS A 1 131 ? 13.432 6.750 -15.078 1.00 58.16 131 HIS A O 1
ATOM 1067 N N . LYS A 1 132 ? 12.201 8.616 -14.873 1.00 52.31 132 LYS A N 1
ATOM 1068 C CA . LYS A 1 132 ? 12.999 9.444 -15.804 1.00 52.31 132 LYS A CA 1
ATOM 1069 C C . LYS A 1 132 ? 14.464 9.600 -15.381 1.00 52.31 132 LYS A C 1
ATOM 1071 O O . LYS A 1 132 ? 15.308 9.912 -16.220 1.00 52.31 132 LYS A O 1
ATOM 1076 N N . GLU A 1 133 ? 14.743 9.428 -14.092 1.00 53.81 133 GLU A N 1
ATOM 1077 C CA . GLU A 1 133 ? 16.067 9.580 -13.510 1.00 53.81 133 GLU A CA 1
ATOM 1078 C C . GLU A 1 133 ? 16.316 8.495 -12.483 1.00 53.81 133 GLU A C 1
ATOM 1080 O O . GLU A 1 133 ? 15.453 8.138 -11.678 1.00 53.81 133 GLU A O 1
ATOM 1085 N N . TRP A 1 134 ? 17.540 8.014 -12.514 1.00 55.44 134 TRP A N 1
ATOM 1086 C CA . TRP A 1 134 ? 18.069 7.106 -11.543 1.00 55.44 134 TRP A CA 1
ATOM 1087 C C . TRP A 1 134 ? 18.990 7.848 -10.606 1.00 55.44 134 TRP A C 1
ATOM 1089 O O . TRP A 1 134 ? 19.970 8.471 -11.025 1.00 55.44 134 TRP A O 1
ATOM 1099 N N . TYR A 1 135 ? 18.640 7.808 -9.327 1.00 45.78 135 TYR A N 1
ATOM 1100 C CA . TYR A 1 135 ? 19.365 8.549 -8.320 1.00 45.78 135 TYR A CA 1
ATOM 1101 C C . TYR A 1 135 ? 20.587 7.752 -7.862 1.00 45.78 135 TYR A C 1
ATOM 1103 O O . TYR A 1 135 ? 20.486 6.870 -7.014 1.00 45.78 135 TYR A O 1
ATOM 1111 N N . ASN A 1 136 ? 21.749 8.098 -8.414 1.00 49.03 136 ASN A N 1
ATOM 1112 C CA . ASN A 1 136 ? 23.040 7.814 -7.802 1.00 49.03 136 ASN A CA 1
ATOM 1113 C C . ASN A 1 136 ? 23.558 9.134 -7.193 1.00 49.03 136 ASN A C 1
ATOM 1115 O O . ASN A 1 136 ? 23.584 10.147 -7.898 1.00 49.03 136 ASN A O 1
ATOM 1119 N N . PRO A 1 137 ? 23.959 9.162 -5.907 1.00 49.88 137 PRO A N 1
ATOM 1120 C CA . PRO A 1 137 ? 24.414 10.381 -5.234 1.00 49.88 137 PRO A CA 1
ATOM 1121 C C . PRO A 1 137 ? 25.634 11.054 -5.892 1.00 49.88 137 PRO A C 1
ATOM 1123 O O . PRO A 1 137 ? 25.898 12.219 -5.602 1.00 49.88 137 PRO A O 1
ATOM 1126 N N . HIS A 1 138 ? 26.358 10.368 -6.785 1.00 52.12 138 HIS A N 1
ATOM 1127 C CA . HIS A 1 138 ? 27.514 10.918 -7.502 1.00 52.12 138 HIS A CA 1
ATOM 1128 C C . HIS A 1 138 ? 27.163 11.583 -8.851 1.00 52.12 138 HIS A C 1
ATOM 1130 O O . HIS A 1 138 ? 27.857 12.519 -9.248 1.00 52.12 138 HIS A O 1
ATOM 1136 N N . LYS A 1 139 ? 26.090 11.149 -9.537 1.00 55.88 139 LYS A N 1
ATOM 1137 C CA . LYS A 1 139 ? 25.524 11.767 -10.758 1.00 55.88 139 LYS A CA 1
ATOM 1138 C C . LYS A 1 139 ? 24.156 11.137 -11.091 1.00 55.88 139 LYS A C 1
ATOM 1140 O O . LYS A 1 139 ? 24.043 9.914 -11.029 1.00 55.88 139 LYS A O 1
ATOM 1145 N N . PRO A 1 140 ? 23.120 11.905 -11.486 1.00 59.50 140 PRO A N 1
ATOM 1146 C CA . PRO A 1 140 ? 21.863 11.313 -11.940 1.00 59.50 140 PRO A CA 1
ATOM 1147 C C . PRO A 1 140 ? 22.047 10.676 -13.325 1.00 59.50 140 PRO A C 1
ATOM 1149 O O . PRO A 1 140 ? 22.315 11.371 -14.308 1.00 59.50 140 PRO A O 1
ATOM 1152 N N . PHE A 1 141 ? 21.881 9.356 -13.416 1.00 64.38 141 PHE A N 1
ATOM 1153 C CA . PHE A 1 141 ? 21.848 8.652 -14.697 1.00 64.38 141 PHE A CA 1
ATOM 1154 C C . PHE A 1 141 ? 20.442 8.734 -15.284 1.00 64.38 141 PHE A C 1
ATOM 1156 O O . PHE A 1 141 ? 19.444 8.568 -14.579 1.00 64.38 141 PHE A O 1
ATOM 1163 N N . ARG A 1 142 ? 20.344 8.993 -16.587 1.00 69.00 142 ARG A N 1
ATOM 1164 C CA . ARG A 1 142 ? 19.060 9.075 -17.289 1.00 69.00 142 ARG A CA 1
ATOM 1165 C C . ARG A 1 142 ? 18.957 7.929 -18.279 1.00 69.00 142 ARG A C 1
ATOM 1167 O O . ARG A 1 142 ? 19.586 7.984 -19.326 1.00 69.00 142 ARG A O 1
ATOM 1174 N N . VAL A 1 143 ? 18.146 6.930 -17.940 1.00 72.38 143 VAL A N 1
ATOM 1175 C CA . VAL A 1 143 ? 17.721 5.880 -18.872 1.00 72.38 143 VAL A CA 1
ATOM 1176 C C . VAL A 1 143 ? 16.424 6.326 -19.540 1.00 72.38 143 VAL A C 1
ATOM 1178 O O . VAL A 1 143 ? 15.509 6.830 -18.884 1.00 72.38 143 VAL A O 1
ATOM 1181 N N . ARG A 1 144 ? 16.337 6.164 -20.856 1.00 76.88 144 ARG A N 1
ATOM 1182 C CA . ARG A 1 144 ? 15.205 6.570 -21.689 1.00 76.88 144 ARG A CA 1
ATOM 1183 C C . ARG A 1 144 ? 14.728 5.411 -22.550 1.00 76.88 144 ARG A C 1
ATOM 1185 O O . ARG A 1 144 ? 15.469 4.486 -22.867 1.00 76.88 144 ARG A O 1
ATOM 1192 N N . ALA A 1 145 ? 13.468 5.489 -22.969 1.00 80.12 145 ALA A N 1
ATOM 1193 C CA . ALA A 1 145 ? 12.971 4.613 -24.020 1.00 80.12 145 ALA A CA 1
ATOM 1194 C C . ALA A 1 145 ? 13.813 4.810 -25.292 1.00 80.12 145 ALA A C 1
ATOM 1196 O O . ALA A 1 145 ? 14.049 5.943 -25.710 1.00 80.12 145 ALA A O 1
ATOM 1197 N N . GLY A 1 146 ? 14.259 3.707 -25.884 1.00 84.25 146 GLY A N 1
ATOM 1198 C CA . GLY A 1 146 ? 15.167 3.669 -27.027 1.00 84.25 146 GLY A CA 1
ATOM 1199 C C . GLY A 1 146 ? 16.619 3.352 -26.667 1.00 84.25 146 GLY A C 1
ATOM 1200 O O . GLY A 1 146 ? 17.324 2.837 -27.535 1.00 84.25 146 GLY A O 1
ATOM 1201 N N . ASP A 1 147 ? 17.043 3.589 -25.421 1.00 87.38 147 ASP A N 1
ATOM 1202 C CA . ASP A 1 147 ? 18.406 3.287 -24.980 1.00 87.38 147 ASP A CA 1
ATOM 1203 C C . ASP A 1 147 ? 18.682 1.782 -25.042 1.00 87.38 147 ASP A C 1
ATOM 1205 O O . ASP A 1 147 ? 17.792 0.958 -24.816 1.00 87.38 147 ASP A O 1
ATOM 1209 N N . VAL A 1 148 ? 19.930 1.417 -25.327 1.00 89.81 148 VAL A N 1
ATOM 1210 C CA . VAL A 1 148 ? 20.388 0.026 -25.289 1.00 89.81 148 VAL A CA 1
ATOM 1211 C C . VAL A 1 148 ? 21.296 -0.140 -24.079 1.00 89.81 148 VAL A C 1
ATOM 1213 O O . VAL A 1 148 ? 22.358 0.476 -23.992 1.00 89.81 148 VAL A O 1
ATOM 1216 N N . LEU A 1 149 ? 20.850 -0.956 -23.128 1.00 85.75 149 LEU A N 1
ATOM 1217 C CA . LEU A 1 149 ? 21.562 -1.217 -21.887 1.00 85.75 149 LEU A CA 1
ATOM 1218 C C . LEU A 1 149 ? 22.368 -2.515 -22.002 1.00 85.75 149 LEU A C 1
ATOM 1220 O O . LEU A 1 149 ? 21.793 -3.557 -22.328 1.00 85.75 149 LEU A O 1
ATOM 1224 N N . PRO A 1 150 ? 23.672 -2.500 -21.681 1.00 84.38 150 PRO A N 1
ATOM 1225 C CA . PRO A 1 150 ? 24.442 -3.719 -21.461 1.00 84.38 150 PRO A CA 1
ATOM 1226 C C . PRO A 1 150 ? 24.143 -4.281 -20.062 1.00 84.38 150 PRO A C 1
ATOM 1228 O O . PRO A 1 150 ? 24.794 -3.923 -19.076 1.00 84.38 150 PRO A O 1
ATOM 1231 N N . LEU A 1 151 ? 23.158 -5.168 -19.961 1.00 82.06 151 LEU A N 1
ATOM 1232 C CA . LEU A 1 151 ? 22.864 -5.851 -18.708 1.00 82.06 151 LEU A CA 1
ATOM 1233 C C . LEU A 1 151 ? 23.908 -6.936 -18.431 1.00 82.06 151 LEU A C 1
ATOM 1235 O O . LEU A 1 151 ? 24.354 -7.616 -19.356 1.00 82.06 151 LEU A O 1
ATOM 1239 N N . LEU A 1 152 ? 24.285 -7.118 -17.169 1.00 77.31 152 LEU A N 1
ATOM 1240 C CA . LEU A 1 152 ? 25.156 -8.215 -16.753 1.00 77.31 152 LEU A CA 1
ATOM 1241 C C . LEU A 1 152 ? 24.342 -9.272 -16.011 1.00 77.31 152 LEU A C 1
ATOM 1243 O O . LEU A 1 152 ? 23.642 -8.974 -15.046 1.00 77.31 152 LEU A O 1
ATOM 1247 N N . TRP A 1 153 ? 24.445 -10.510 -16.484 1.00 74.88 153 TRP A N 1
ATOM 1248 C CA . TRP A 1 153 ? 23.712 -11.659 -15.977 1.00 74.88 153 TRP A CA 1
ATOM 1249 C C . TRP A 1 153 ? 24.659 -12.784 -15.556 1.00 74.88 153 TRP A C 1
ATOM 1251 O O . TRP A 1 153 ? 25.628 -13.082 -16.256 1.00 74.88 153 TRP A O 1
ATOM 1261 N N . VAL A 1 154 ? 24.338 -13.450 -14.445 1.00 67.81 154 VAL A N 1
ATOM 1262 C CA . VAL A 1 154 ? 25.039 -14.642 -13.955 1.00 67.81 154 VAL A CA 1
ATOM 1263 C C . VAL A 1 154 ? 24.011 -15.739 -13.740 1.00 67.81 154 VAL A C 1
ATOM 1265 O O . VAL A 1 154 ? 23.087 -15.582 -12.951 1.00 67.81 154 VAL A O 1
ATOM 1268 N N . ALA A 1 155 ? 24.146 -16.854 -14.451 1.00 58.06 155 ALA A N 1
ATOM 1269 C CA . ALA A 1 155 ? 23.195 -17.951 -14.332 1.00 58.06 155 ALA A CA 1
ATOM 1270 C C . ALA A 1 155 ? 23.638 -18.905 -13.213 1.00 58.06 155 ALA A C 1
ATOM 1272 O O . ALA A 1 155 ? 24.592 -19.660 -13.400 1.00 58.06 155 ALA A O 1
ATOM 1273 N N . CYS A 1 156 ? 22.949 -18.911 -12.068 1.00 60.53 156 CYS A N 1
ATOM 1274 C CA . CYS A 1 156 ? 23.194 -19.870 -10.988 1.00 60.53 156 CYS A CA 1
ATOM 1275 C C . CYS A 1 156 ? 21.907 -20.590 -10.547 1.00 60.53 156 CYS A C 1
ATOM 1277 O O . CYS A 1 156 ? 20.804 -20.053 -10.607 1.00 60.53 156 CYS A O 1
ATOM 1279 N N . LYS A 1 157 ? 22.045 -21.847 -10.124 1.00 56.75 157 LYS A N 1
ATOM 1280 C CA . LYS A 1 157 ? 20.992 -22.684 -9.546 1.00 56.75 157 LYS A CA 1
ATOM 1281 C C . LYS A 1 157 ? 21.524 -23.313 -8.274 1.00 56.75 157 LYS A C 1
ATOM 1283 O O . LYS A 1 157 ? 22.581 -23.937 -8.288 1.00 56.75 157 LYS A O 1
ATOM 1288 N N . ARG A 1 158 ? 20.749 -23.239 -7.194 1.00 59.28 158 ARG A N 1
ATOM 1289 C CA . ARG A 1 158 ? 21.054 -23.972 -5.966 1.00 59.28 158 ARG A CA 1
ATOM 1290 C C . ARG A 1 158 ? 20.480 -25.388 -6.026 1.00 59.28 158 ARG A C 1
ATOM 1292 O O . ARG A 1 158 ? 19.289 -25.586 -6.263 1.00 59.28 158 ARG A O 1
ATOM 1299 N N . LEU A 1 159 ? 21.339 -26.382 -5.851 1.00 57.91 159 LEU A N 1
ATOM 1300 C CA . LEU A 1 159 ? 20.983 -27.790 -5.737 1.00 57.91 159 LEU A CA 1
ATOM 1301 C C . LEU A 1 159 ? 20.424 -28.093 -4.339 1.00 57.91 159 LEU A C 1
ATOM 1303 O O . LEU A 1 159 ? 20.611 -27.330 -3.391 1.00 57.91 159 LEU A O 1
ATOM 1307 N N . ARG A 1 160 ? 19.739 -29.236 -4.199 1.00 58.47 160 ARG A N 1
ATOM 1308 C CA . ARG A 1 160 ? 19.127 -29.674 -2.926 1.00 58.47 160 ARG A CA 1
ATOM 1309 C C . ARG A 1 160 ? 20.138 -29.848 -1.788 1.00 58.47 160 ARG A C 1
ATOM 1311 O O . ARG A 1 160 ? 19.766 -29.721 -0.630 1.00 58.47 160 ARG A O 1
ATOM 1318 N N . ASP A 1 161 ? 21.394 -30.127 -2.120 1.00 64.38 161 ASP A N 1
ATOM 1319 C CA . ASP A 1 161 ? 22.513 -30.256 -1.179 1.00 64.38 161 ASP A CA 1
ATOM 1320 C C . ASP A 1 161 ? 23.148 -28.903 -0.804 1.00 64.38 161 ASP A C 1
ATOM 1322 O O . ASP A 1 161 ? 24.147 -28.850 -0.092 1.00 64.38 161 ASP A O 1
ATOM 1326 N N . GLY A 1 162 ? 22.572 -27.798 -1.283 1.00 54.47 162 GLY A N 1
ATOM 1327 C CA . GLY A 1 162 ? 23.013 -26.447 -0.986 1.00 54.47 162 GLY A CA 1
ATOM 1328 C C . GLY A 1 162 ? 24.111 -25.913 -1.903 1.00 54.47 162 GLY A C 1
ATOM 1329 O O . GLY A 1 162 ? 24.392 -24.719 -1.790 1.00 54.47 162 GLY A O 1
ATOM 1330 N N . ARG A 1 163 ? 24.681 -26.724 -2.809 1.00 64.19 163 ARG A N 1
ATOM 1331 C CA . ARG A 1 163 ? 25.679 -26.269 -3.793 1.00 64.19 163 ARG A CA 1
ATOM 1332 C C . ARG A 1 163 ? 25.048 -25.385 -4.860 1.00 64.19 163 ARG A C 1
ATOM 1334 O O . ARG A 1 163 ? 23.928 -25.634 -5.292 1.00 64.19 163 ARG A O 1
ATOM 1341 N N . GLU A 1 164 ? 25.788 -24.391 -5.329 1.00 57.28 164 GLU A N 1
ATOM 1342 C CA . GLU A 1 164 ? 25.400 -23.555 -6.465 1.00 57.28 164 GLU A CA 1
ATOM 1343 C C . GLU A 1 164 ? 26.097 -24.066 -7.729 1.00 57.28 164 GLU A C 1
ATOM 1345 O O . GLU A 1 164 ? 27.293 -24.346 -7.719 1.00 57.28 164 GLU A O 1
ATOM 1350 N N . VAL A 1 165 ? 25.341 -24.233 -8.809 1.00 60.19 165 VAL A N 1
ATOM 1351 C CA . VAL A 1 165 ? 25.840 -24.655 -10.124 1.00 60.19 165 VAL A CA 1
ATOM 1352 C C . VAL A 1 165 ? 25.364 -23.687 -11.192 1.00 60.19 165 VAL A C 1
ATOM 1354 O O . VAL A 1 165 ? 24.395 -22.962 -10.983 1.00 60.19 165 VAL A O 1
ATOM 1357 N N . VAL A 1 166 ? 26.016 -23.687 -12.351 1.00 61.19 166 VAL A N 1
ATOM 1358 C CA . VAL A 1 166 ? 25.586 -22.867 -13.487 1.00 61.19 166 VAL A CA 1
ATOM 1359 C C . VAL A 1 166 ? 24.168 -23.264 -13.918 1.00 61.19 166 VAL A C 1
ATOM 1361 O O . VAL A 1 166 ? 23.872 -24.449 -14.088 1.00 61.19 166 VAL A O 1
ATOM 1364 N N . ALA A 1 167 ? 23.289 -22.274 -14.070 1.00 58.25 167 ALA A N 1
ATOM 1365 C CA . ALA A 1 167 ? 21.936 -22.459 -14.596 1.00 58.25 167 ALA A CA 1
ATOM 1366 C C . ALA A 1 167 ? 21.883 -22.225 -16.113 1.00 58.25 167 ALA A C 1
ATOM 1368 O O . ALA A 1 167 ? 22.783 -21.623 -16.701 1.00 58.25 167 ALA A O 1
ATOM 1369 N N . GLU A 1 168 ? 20.803 -22.677 -16.749 1.00 59.59 168 GLU A N 1
ATOM 1370 C CA . GLU A 1 168 ? 20.506 -22.295 -18.131 1.00 59.59 168 GLU A CA 1
ATOM 1371 C C . GLU A 1 168 ? 20.307 -20.769 -18.244 1.00 59.59 168 GLU A C 1
ATOM 1373 O O . GLU A 1 168 ? 19.845 -20.129 -17.292 1.00 59.59 168 GLU A O 1
ATOM 1378 N N . PRO A 1 169 ? 20.668 -20.157 -19.387 1.00 59.94 169 PRO A N 1
ATOM 1379 C CA . PRO A 1 169 ? 20.489 -18.726 -19.588 1.00 59.94 169 PRO A CA 1
ATOM 1380 C C . PRO A 1 169 ? 19.000 -18.360 -19.579 1.00 59.94 169 PRO A C 1
ATOM 1382 O O . PRO A 1 169 ? 18.203 -18.919 -20.329 1.00 59.94 169 PRO A O 1
ATOM 1385 N N . ILE A 1 170 ? 18.635 -17.382 -18.746 1.00 63.06 170 ILE A N 1
ATOM 1386 C CA . ILE A 1 170 ? 17.242 -16.926 -18.598 1.00 63.06 170 ILE A CA 1
ATOM 1387 C C . ILE A 1 170 ? 16.813 -15.919 -19.679 1.00 63.06 170 ILE A C 1
ATOM 1389 O O . ILE A 1 170 ? 15.625 -15.630 -19.801 1.00 63.06 170 ILE A O 1
ATOM 1393 N N . TRP A 1 171 ? 17.782 -15.364 -20.417 1.00 71.06 171 TRP A N 1
ATOM 1394 C CA . TRP A 1 171 ? 17.585 -14.350 -21.451 1.00 71.06 171 TRP A CA 1
ATOM 1395 C C . TRP A 1 171 ? 17.798 -14.966 -22.829 1.00 71.06 171 TRP A C 1
ATOM 1397 O O . TRP A 1 171 ? 18.830 -15.588 -23.085 1.00 71.06 171 TRP A O 1
ATOM 1407 N N . GLN A 1 172 ? 16.834 -14.756 -23.718 1.00 72.44 172 GLN A N 1
ATOM 1408 C CA . GLN A 1 172 ? 16.888 -15.163 -25.118 1.00 72.44 172 GLN A CA 1
ATOM 1409 C C . GLN A 1 172 ? 16.654 -13.955 -26.022 1.00 72.44 172 GLN A C 1
ATOM 1411 O O . GLN A 1 172 ? 15.932 -13.026 -25.662 1.00 72.44 172 GLN A O 1
ATOM 1416 N N . GLU A 1 173 ? 17.267 -13.961 -27.203 1.00 81.44 173 GLU A N 1
ATOM 1417 C CA . GLU A 1 173 ? 17.065 -12.905 -28.195 1.00 81.44 173 GLU A CA 1
ATOM 1418 C C . GLU A 1 173 ? 15.577 -12.752 -28.551 1.00 81.44 173 GLU A C 1
ATOM 1420 O O . GLU A 1 173 ? 14.844 -13.731 -28.694 1.00 81.44 173 GLU A O 1
ATOM 1425 N N . GLY A 1 174 ? 15.111 -11.506 -28.659 1.00 74.50 174 GLY A N 1
ATOM 1426 C CA . GLY A 1 174 ? 13.719 -11.178 -28.969 1.00 74.50 174 GLY A CA 1
ATOM 1427 C C . GLY A 1 174 ? 12.771 -11.182 -27.766 1.00 74.50 174 GLY A C 1
ATOM 1428 O O . GLY A 1 174 ? 11.653 -10.678 -27.889 1.00 74.50 174 GLY A O 1
ATOM 1429 N N . GLN A 1 175 ? 13.207 -11.677 -26.607 1.00 77.31 175 GLN A N 1
ATOM 1430 C CA . GLN A 1 175 ? 12.393 -11.754 -25.398 1.00 77.31 175 GLN A CA 1
ATOM 1431 C C . GLN A 1 175 ? 12.123 -10.365 -24.807 1.00 77.31 175 GLN A C 1
ATOM 1433 O O . GLN A 1 175 ? 13.033 -9.550 -24.649 1.00 77.31 175 GLN A O 1
ATOM 1438 N N . VAL A 1 176 ? 10.863 -10.095 -24.462 1.00 69.38 176 VAL A N 1
ATOM 1439 C CA . VAL A 1 176 ? 10.459 -8.880 -23.737 1.00 69.38 176 VAL A CA 1
ATOM 1440 C C . VAL A 1 176 ? 10.348 -9.200 -22.254 1.00 69.38 176 VAL A C 1
ATOM 1442 O O . VAL A 1 176 ? 9.659 -10.155 -21.896 1.00 69.38 176 VAL A O 1
ATOM 1445 N N . CYS A 1 177 ? 10.987 -8.396 -21.407 1.00 70.19 177 CYS A N 1
ATOM 1446 C CA . CYS A 1 177 ? 11.078 -8.624 -19.969 1.00 70.19 177 CYS A CA 1
ATOM 1447 C C . CYS A 1 177 ? 10.779 -7.346 -19.182 1.00 70.19 177 CYS A C 1
ATOM 1449 O O . CYS A 1 177 ? 11.184 -6.245 -19.565 1.00 70.19 177 CYS A O 1
ATOM 1451 N N . LEU A 1 178 ? 10.085 -7.510 -18.056 1.00 64.94 178 LEU A N 1
ATOM 1452 C CA . LEU A 1 178 ? 9.879 -6.448 -17.078 1.00 64.94 178 LEU A CA 1
ATOM 1453 C C . LEU A 1 178 ? 11.072 -6.397 -16.123 1.00 64.94 178 LEU A C 1
ATOM 1455 O O . LEU A 1 178 ? 11.454 -7.421 -15.559 1.00 64.94 178 LEU A O 1
ATOM 1459 N N . VAL A 1 179 ? 11.633 -5.207 -15.934 1.00 66.00 179 VAL A N 1
ATOM 1460 C CA . VAL A 1 179 ? 12.786 -4.987 -15.070 1.00 66.00 179 VAL A CA 1
ATOM 1461 C C . VAL A 1 179 ? 12.380 -4.169 -13.849 1.00 66.00 179 VAL A C 1
ATOM 1463 O O . VAL A 1 179 ? 11.909 -3.033 -13.963 1.00 66.00 179 VAL A O 1
ATOM 1466 N N . TYR A 1 180 ? 12.564 -4.789 -12.685 1.00 53.81 180 TYR A N 1
ATOM 1467 C CA . TYR A 1 180 ? 12.129 -4.280 -11.388 1.00 53.81 180 TYR A CA 1
ATOM 1468 C C . TYR A 1 180 ? 13.029 -3.160 -10.906 1.00 53.81 180 TYR A C 1
ATOM 1470 O O . TYR A 1 180 ? 12.544 -2.065 -10.691 1.00 53.81 180 TYR A O 1
ATOM 1478 N N . GLU A 1 181 ? 14.323 -3.419 -10.819 1.00 59.62 181 GLU A N 1
ATOM 1479 C CA . GLU A 1 181 ? 15.356 -2.462 -10.458 1.00 59.62 181 GLU A CA 1
ATOM 1480 C C . GLU A 1 181 ? 16.593 -2.811 -11.271 1.00 59.62 181 GLU A C 1
ATOM 1482 O O . GLU A 1 181 ? 16.781 -3.967 -11.659 1.00 59.62 181 GLU A O 1
ATOM 1487 N N . LEU A 1 182 ? 17.399 -1.811 -11.594 1.00 61.03 182 LEU A N 1
ATOM 1488 C CA . LEU A 1 182 ? 18.733 -2.047 -12.121 1.00 61.03 182 LEU A CA 1
ATOM 1489 C C . LEU A 1 182 ? 19.730 -1.394 -11.129 1.00 61.03 182 LEU A C 1
ATOM 1491 O O . LEU A 1 182 ? 19.357 -0.530 -10.336 1.00 61.03 182 LEU A O 1
ATOM 1495 N N . VAL A 1 183 ? 21.014 -1.718 -11.235 1.00 67.06 183 VAL A N 1
ATOM 1496 C CA . VAL A 1 183 ? 22.113 -0.997 -10.576 1.00 67.06 183 VAL A CA 1
ATOM 1497 C C . VAL A 1 183 ? 23.258 -0.833 -11.581 1.00 67.06 183 VAL A C 1
ATOM 1499 O O . VAL A 1 183 ? 23.562 -1.803 -12.284 1.00 67.06 183 VAL A O 1
ATOM 1502 N N . PRO A 1 184 ? 23.900 0.348 -11.700 1.00 70.38 184 PRO A N 1
ATOM 1503 C CA . PRO A 1 184 ? 24.997 0.535 -12.636 1.00 70.38 184 PRO A CA 1
ATOM 1504 C C . PRO A 1 184 ? 26.319 0.152 -11.960 1.00 70.38 184 PRO A C 1
ATOM 1506 O O . PRO A 1 184 ? 26.639 0.653 -10.885 1.00 70.38 184 PRO A O 1
ATOM 1509 N N . LEU A 1 185 ? 27.118 -0.695 -12.604 1.00 73.19 185 LEU A N 1
ATOM 1510 C CA . LEU A 1 185 ? 28.459 -1.073 -12.158 1.00 73.19 185 LEU A CA 1
ATOM 1511 C C . LEU A 1 185 ? 29.502 -0.625 -13.194 1.00 73.19 185 LEU A C 1
ATOM 1513 O O . LEU A 1 185 ? 29.393 -1.020 -14.355 1.00 73.19 185 LEU A O 1
ATOM 1517 N N . PRO A 1 186 ? 30.520 0.181 -12.838 1.00 76.44 186 PRO A N 1
ATOM 1518 C CA . PRO A 1 186 ? 31.519 0.643 -13.798 1.00 76.44 186 PRO A CA 1
ATOM 1519 C C . PRO A 1 186 ? 32.329 -0.531 -14.339 1.00 76.44 186 PRO A C 1
ATOM 1521 O O . PRO A 1 186 ? 32.957 -1.251 -13.560 1.00 76.44 186 PRO A O 1
ATOM 1524 N N . LYS A 1 187 ? 32.390 -0.697 -15.665 1.00 81.69 187 LYS A N 1
ATOM 1525 C CA . LYS A 1 187 ? 33.171 -1.777 -16.302 1.00 81.69 187 LYS A CA 1
ATOM 1526 C C . LYS A 1 187 ? 34.670 -1.707 -16.002 1.00 81.69 187 LYS A C 1
ATOM 1528 O O . LYS A 1 187 ? 35.379 -2.679 -16.239 1.00 81.69 187 LYS A O 1
ATOM 1533 N N . SER A 1 188 ? 35.149 -0.570 -15.497 1.00 79.94 188 SER A N 1
ATOM 1534 C CA . SER A 1 188 ? 36.524 -0.375 -15.037 1.00 79.94 188 SER A CA 1
ATOM 1535 C C . SER A 1 188 ? 36.880 -1.191 -13.792 1.00 79.94 188 SER A C 1
ATOM 1537 O O . SER A 1 188 ? 38.064 -1.371 -13.532 1.00 79.94 188 SER A O 1
ATOM 1539 N N . GLY A 1 189 ? 35.892 -1.648 -13.014 1.00 70.75 189 GLY A N 1
ATOM 1540 C CA . GLY A 1 189 ? 36.133 -2.324 -11.736 1.00 70.75 189 GLY A CA 1
ATOM 1541 C C . GLY A 1 189 ? 36.337 -1.389 -10.541 1.00 70.75 189 GLY A C 1
ATOM 1542 O O . GLY A 1 189 ? 36.343 -1.847 -9.405 1.00 70.75 189 GLY A O 1
ATOM 1543 N N . ASP A 1 190 ? 36.447 -0.077 -10.764 1.00 71.06 190 ASP A N 1
ATOM 1544 C CA . ASP A 1 190 ? 36.670 0.923 -9.709 1.00 71.06 190 ASP A CA 1
ATOM 1545 C C . ASP A 1 190 ? 35.345 1.426 -9.110 1.00 71.06 190 ASP A C 1
ATOM 1547 O O . ASP A 1 190 ? 34.966 2.585 -9.235 1.00 71.06 190 ASP A O 1
ATOM 1551 N N . TYR A 1 191 ? 34.577 0.535 -8.488 1.00 65.75 191 TYR A N 1
ATOM 1552 C CA . TYR A 1 191 ? 33.232 0.855 -7.988 1.00 65.75 191 TYR A CA 1
ATOM 1553 C C . TYR A 1 191 ? 33.224 1.625 -6.655 1.00 65.75 191 TYR A C 1
ATOM 1555 O O . TYR A 1 191 ? 32.155 2.064 -6.229 1.00 65.75 191 TYR A O 1
ATOM 1563 N N . LEU A 1 192 ? 34.380 1.783 -5.997 1.00 61.47 192 LEU A N 1
ATOM 1564 C CA . LEU A 1 192 ? 34.531 2.535 -4.742 1.00 61.47 192 LEU A CA 1
ATOM 1565 C C . LEU A 1 192 ? 34.808 4.025 -4.978 1.00 61.47 192 LEU A C 1
ATOM 1567 O O . LEU A 1 192 ? 34.599 4.846 -4.084 1.00 61.47 192 LEU A O 1
ATOM 1571 N N . SER A 1 193 ? 35.268 4.385 -6.174 1.00 66.81 193 SER A N 1
ATOM 1572 C CA . SER A 1 193 ? 35.544 5.764 -6.549 1.00 66.81 193 SER A CA 1
ATOM 1573 C C . SER A 1 193 ? 34.311 6.431 -7.147 1.00 66.81 193 SER A C 1
ATOM 1575 O O . SER A 1 193 ? 33.770 5.985 -8.158 1.00 66.81 193 SER A O 1
ATOM 1577 N N . GLY A 1 194 ? 33.912 7.582 -6.596 1.00 62.94 194 GLY A N 1
ATOM 1578 C CA . GLY A 1 194 ? 32.861 8.413 -7.196 1.00 62.94 194 GLY A CA 1
ATOM 1579 C C . GLY A 1 194 ? 33.186 8.851 -8.634 1.00 62.94 194 GLY A C 1
ATOM 1580 O O . GLY A 1 194 ? 32.271 9.086 -9.421 1.00 62.94 194 GLY A O 1
ATOM 1581 N N . ALA A 1 195 ? 34.472 8.899 -9.012 1.00 70.50 195 ALA A N 1
ATOM 1582 C CA . ALA A 1 195 ? 34.905 9.272 -10.359 1.00 70.50 195 ALA A CA 1
ATOM 1583 C C . ALA A 1 195 ? 34.529 8.229 -11.428 1.00 70.50 195 ALA A C 1
ATOM 1585 O O . ALA A 1 195 ? 34.262 8.592 -12.574 1.00 70.50 195 ALA A O 1
ATOM 1586 N N . ALA A 1 196 ? 34.434 6.948 -11.059 1.00 67.12 196 ALA A N 1
ATOM 1587 C CA . ALA A 1 196 ? 34.040 5.877 -11.975 1.00 67.12 196 ALA A CA 1
ATOM 1588 C C . ALA A 1 196 ? 32.566 5.973 -12.420 1.00 67.12 196 ALA A C 1
ATOM 1590 O O . ALA A 1 196 ? 32.156 5.357 -13.405 1.00 67.12 196 ALA A O 1
ATOM 1591 N N . TYR A 1 197 ? 31.769 6.799 -11.738 1.00 71.06 197 TYR A N 1
ATOM 1592 C CA . TYR A 1 197 ? 30.353 7.040 -12.026 1.00 71.06 197 TYR A CA 1
ATOM 1593 C C . TYR A 1 197 ? 30.098 8.383 -12.729 1.00 71.06 197 TYR A C 1
ATOM 1595 O O . TYR A 1 197 ? 28.963 8.848 -12.780 1.00 71.06 197 TYR A O 1
ATOM 1603 N N . LEU A 1 198 ? 31.137 9.032 -13.267 1.00 72.50 198 LEU A N 1
ATOM 1604 C CA . LEU A 1 198 ? 30.991 10.331 -13.933 1.00 72.50 198 LEU A CA 1
ATOM 1605 C C . LEU A 1 198 ? 30.630 10.238 -15.426 1.00 72.50 198 LEU A C 1
ATOM 1607 O O . LEU A 1 198 ? 30.196 11.250 -15.993 1.00 72.50 198 LEU A O 1
ATOM 1611 N N . SER A 1 199 ? 30.791 9.067 -16.059 1.00 75.56 199 SER A N 1
ATOM 1612 C CA . SER A 1 199 ? 30.479 8.888 -17.484 1.00 75.56 199 SER A CA 1
ATOM 1613 C C . SER A 1 199 ? 28.983 9.048 -17.752 1.00 75.56 199 SER A C 1
ATOM 1615 O O . SER A 1 199 ? 28.137 8.651 -16.958 1.00 75.56 199 SER A O 1
ATOM 1617 N N . GLU A 1 200 ? 28.648 9.646 -18.893 1.00 75.62 200 GLU A N 1
ATOM 1618 C CA . GLU A 1 200 ? 27.266 9.761 -19.381 1.00 75.62 200 GLU A CA 1
ATOM 1619 C C . GLU A 1 200 ? 26.897 8.635 -20.348 1.00 75.62 200 GLU A C 1
ATOM 1621 O O . GLU A 1 200 ? 25.733 8.496 -20.721 1.00 75.62 200 GLU A O 1
ATOM 1626 N N . ASN A 1 201 ? 27.874 7.825 -20.759 1.00 82.06 201 ASN A N 1
ATOM 1627 C CA . ASN A 1 201 ? 27.656 6.762 -21.719 1.00 82.06 201 ASN A CA 1
ATOM 1628 C C . ASN A 1 201 ? 27.237 5.467 -21.009 1.00 82.06 201 ASN A C 1
ATOM 1630 O O . ASN A 1 201 ? 28.012 4.858 -20.270 1.00 82.06 201 ASN A O 1
ATOM 1634 N N . LEU A 1 202 ? 26.011 5.010 -21.278 1.00 77.50 202 LEU A N 1
ATOM 1635 C CA . LEU A 1 202 ? 25.436 3.804 -20.670 1.00 77.50 202 LEU A CA 1
ATOM 1636 C C . LEU A 1 202 ? 26.256 2.539 -20.976 1.00 77.50 202 LEU A C 1
ATOM 1638 O O . LEU A 1 202 ? 26.190 1.581 -20.205 1.00 77.50 202 LEU A O 1
ATOM 1642 N N . SER A 1 203 ? 27.045 2.533 -22.062 1.00 83.69 203 SER A N 1
ATOM 1643 C CA . SER A 1 203 ? 27.898 1.399 -22.433 1.00 83.69 203 SER A CA 1
ATOM 1644 C C . SER A 1 203 ? 29.102 1.189 -21.514 1.00 83.69 203 SER A C 1
ATOM 1646 O O . SER A 1 203 ? 29.679 0.099 -21.534 1.00 83.69 203 SER A O 1
ATOM 1648 N N . ASP A 1 204 ? 29.477 2.198 -20.726 1.00 84.88 204 ASP A N 1
ATOM 1649 C CA . ASP A 1 204 ? 30.627 2.150 -19.809 1.00 84.88 204 ASP A CA 1
ATOM 1650 C C . ASP A 1 204 ? 30.295 1.416 -18.501 1.00 84.88 204 ASP A C 1
ATOM 1652 O O . ASP A 1 204 ? 31.175 1.123 -17.688 1.00 84.88 204 ASP A O 1
ATOM 1656 N N . TYR A 1 205 ? 29.020 1.072 -18.328 1.00 78.00 205 TYR A N 1
ATOM 1657 C CA . TYR A 1 205 ? 28.479 0.398 -17.160 1.00 78.00 205 TYR A CA 1
ATOM 1658 C C . TYR A 1 205 ? 27.976 -0.994 -17.525 1.00 78.00 205 TYR A C 1
ATOM 1660 O O . TYR A 1 205 ? 27.564 -1.245 -18.653 1.00 78.00 205 TYR A O 1
ATOM 1668 N N . TRP A 1 206 ? 28.011 -1.908 -16.568 1.00 78.50 206 TRP A N 1
ATOM 1669 C CA . TRP A 1 206 ? 27.153 -3.082 -16.522 1.00 78.50 206 TRP A CA 1
ATOM 1670 C C . TRP A 1 206 ? 25.878 -2.720 -15.766 1.00 78.50 206 TRP A C 1
ATOM 1672 O O . TRP A 1 206 ? 25.953 -2.103 -14.707 1.00 78.50 206 TRP A O 1
ATOM 1682 N N . TRP A 1 207 ? 24.716 -3.113 -16.276 1.00 74.56 207 TRP A N 1
ATOM 1683 C CA . TRP A 1 207 ? 23.436 -2.894 -15.601 1.00 74.56 207 TRP A CA 1
ATOM 1684 C C . TRP A 1 207 ? 22.954 -4.207 -14.987 1.00 74.56 207 TRP A C 1
ATOM 1686 O O . TRP A 1 207 ? 22.642 -5.161 -15.696 1.00 74.56 207 TRP A O 1
ATOM 1696 N N . VAL A 1 208 ? 22.928 -4.290 -13.665 1.00 65.75 208 VAL A N 1
ATOM 1697 C CA . VAL A 1 208 ? 22.537 -5.515 -12.953 1.00 65.75 208 VAL A CA 1
ATOM 1698 C C . VAL A 1 208 ? 21.091 -5.396 -12.516 1.00 65.75 208 VAL A C 1
ATOM 1700 O O . VAL A 1 208 ? 20.735 -4.367 -11.965 1.00 65.75 208 VAL A O 1
ATOM 1703 N N . ILE A 1 209 ? 20.263 -6.414 -12.751 1.00 58.53 209 ILE A N 1
ATOM 1704 C CA . ILE A 1 209 ? 18.872 -6.429 -12.276 1.00 58.53 209 ILE A CA 1
ATOM 1705 C C . ILE A 1 209 ? 18.842 -6.900 -10.824 1.00 58.53 209 ILE A C 1
ATOM 1707 O O . ILE A 1 209 ? 19.369 -7.974 -10.535 1.00 58.53 209 ILE A O 1
ATOM 1711 N N . ASP A 1 210 ? 18.188 -6.153 -9.934 1.00 50.06 210 ASP A N 1
ATOM 1712 C CA . ASP A 1 210 ? 17.953 -6.630 -8.568 1.00 50.06 210 ASP A CA 1
ATOM 1713 C C . ASP A 1 210 ? 16.847 -7.703 -8.577 1.00 50.06 210 ASP A C 1
ATOM 1715 O O . ASP A 1 210 ? 15.693 -7.432 -8.930 1.00 50.06 210 ASP A O 1
ATOM 1719 N N . THR A 1 211 ? 17.205 -8.951 -8.254 1.00 41.41 211 THR A N 1
ATOM 1720 C CA . THR A 1 211 ? 16.260 -10.075 -8.147 1.00 41.41 211 THR A CA 1
ATOM 1721 C C . THR A 1 211 ? 16.389 -10.759 -6.775 1.00 41.41 211 THR A C 1
ATOM 1723 O O . THR A 1 211 ? 17.448 -11.294 -6.451 1.00 41.41 211 THR A O 1
ATOM 1726 N N . PRO A 1 212 ? 15.316 -10.799 -5.961 1.00 38.78 212 PRO A N 1
ATOM 1727 C CA . PRO A 1 212 ? 15.357 -11.325 -4.588 1.00 38.78 212 PRO A CA 1
ATOM 1728 C C . PRO A 1 212 ? 15.742 -12.802 -4.395 1.00 38.78 212 PRO A C 1
ATOM 1730 O O . PRO A 1 212 ? 16.155 -13.168 -3.293 1.00 38.78 212 PRO A O 1
ATOM 1733 N N . ASP A 1 213 ? 15.643 -13.649 -5.424 1.00 35.22 213 ASP A N 1
ATOM 1734 C CA . ASP A 1 213 ? 15.837 -15.104 -5.284 1.00 35.22 213 ASP A CA 1
ATOM 1735 C C . ASP A 1 213 ? 17.138 -15.656 -5.875 1.00 35.22 213 ASP A C 1
ATOM 1737 O O . ASP A 1 213 ? 17.353 -16.867 -5.910 1.00 35.22 213 ASP A O 1
ATOM 1741 N N . CYS A 1 214 ? 18.068 -14.769 -6.226 1.00 33.03 214 CYS A N 1
ATOM 1742 C CA . CYS A 1 214 ? 19.475 -15.105 -6.441 1.00 33.03 214 CYS A CA 1
ATOM 1743 C C . CYS A 1 214 ? 20.370 -14.148 -5.633 1.00 33.03 214 CYS A C 1
ATOM 1745 O O . CYS A 1 214 ? 21.257 -13.515 -6.190 1.00 33.03 214 CYS A O 1
ATOM 1747 N N . GLY A 1 215 ? 20.123 -14.017 -4.321 1.00 33.66 215 GLY A N 1
ATOM 1748 C CA . GLY A 1 215 ? 21.035 -13.315 -3.407 1.00 33.66 215 GLY A CA 1
ATOM 1749 C C . GLY A 1 215 ? 20.339 -12.508 -2.311 1.00 33.66 215 GLY A C 1
ATOM 1750 O O . GLY A 1 215 ? 20.049 -11.329 -2.471 1.00 33.66 215 GLY A O 1
ATOM 1751 N N . ARG A 1 216 ? 20.131 -13.115 -1.135 1.00 30.97 216 ARG A N 1
ATOM 1752 C CA . ARG A 1 216 ? 19.801 -12.363 0.087 1.00 30.97 216 ARG A CA 1
ATOM 1753 C C . ARG A 1 216 ? 21.040 -11.644 0.608 1.00 30.97 216 ARG A C 1
ATOM 1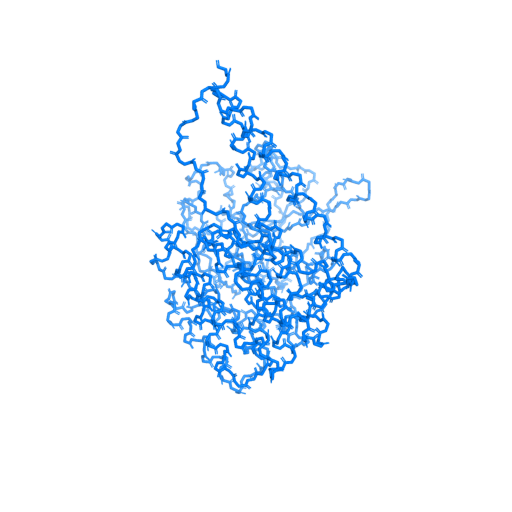755 O O . ARG A 1 216 ? 22.087 -12.259 0.805 1.00 30.97 216 ARG A O 1
ATOM 1762 N N . LEU A 1 217 ? 20.875 -10.373 0.950 1.00 40.62 217 LEU A N 1
ATOM 1763 C CA . LEU A 1 217 ? 21.908 -9.551 1.566 1.00 40.62 217 LEU A CA 1
ATOM 1764 C C . LEU A 1 217 ? 21.737 -9.401 3.068 1.00 40.62 217 LEU A C 1
ATOM 1766 O O . LEU A 1 217 ? 20.715 -8.890 3.525 1.00 40.62 217 LEU A O 1
ATOM 1770 N N . PRO A 1 218 ? 22.796 -9.687 3.829 1.00 31.30 218 PRO A N 1
ATOM 1771 C CA . PRO A 1 218 ? 23.092 -8.956 5.049 1.00 31.30 218 PRO A CA 1
ATOM 1772 C C . PRO A 1 218 ? 24.274 -8.005 4.833 1.00 31.30 218 PRO A C 1
ATOM 1774 O O . PRO A 1 218 ? 25.302 -8.374 4.264 1.00 31.30 218 PRO A O 1
ATOM 1777 N N . ARG A 1 219 ? 24.112 -6.783 5.352 1.00 33.97 219 ARG A N 1
ATOM 1778 C CA . ARG A 1 219 ? 25.162 -5.789 5.636 1.00 33.97 219 ARG A CA 1
ATOM 1779 C C . ARG A 1 219 ? 26.247 -6.542 6.413 1.00 33.97 219 ARG A C 1
ATOM 1781 O O . ARG A 1 219 ? 25.894 -7.170 7.405 1.00 33.97 219 ARG A O 1
ATOM 1788 N N . TRP A 1 220 ? 27.510 -6.422 5.990 1.00 30.58 220 TRP A N 1
ATOM 1789 C CA . TRP A 1 220 ? 28.747 -6.813 6.707 1.00 30.58 220 TRP A CA 1
ATOM 1790 C C . TRP A 1 220 ? 29.496 -8.049 6.173 1.00 30.58 220 TRP A C 1
ATOM 1792 O O . TRP A 1 220 ? 29.819 -8.966 6.922 1.00 30.58 220 TRP A O 1
ATOM 1802 N N . SER A 1 221 ? 29.861 -8.063 4.890 1.00 29.69 221 SER A N 1
ATOM 1803 C CA . SER A 1 221 ? 30.985 -8.896 4.422 1.00 29.69 221 SER A CA 1
ATOM 1804 C C . SER A 1 221 ? 31.717 -8.251 3.236 1.00 29.69 221 SER A C 1
ATOM 1806 O O . SER A 1 221 ? 31.217 -7.291 2.659 1.00 29.69 221 SER A O 1
ATOM 1808 N N . ALA A 1 222 ? 32.947 -8.714 3.007 1.00 34.06 222 ALA A N 1
ATOM 1809 C CA . ALA A 1 222 ? 34.078 -8.082 2.322 1.00 34.06 222 ALA A CA 1
ATOM 1810 C C . ALA A 1 222 ? 33.848 -7.578 0.868 1.00 34.06 222 ALA A C 1
ATOM 1812 O O . ALA A 1 222 ? 32.875 -7.973 0.231 1.00 34.06 222 ALA A O 1
ATOM 1813 N N . PRO A 1 223 ? 34.774 -6.759 0.315 1.00 35.16 223 PRO A N 1
ATOM 1814 C CA . PRO A 1 223 ? 34.745 -6.244 -1.065 1.00 35.16 223 PRO A CA 1
ATOM 1815 C C . PRO A 1 223 ? 34.716 -7.286 -2.206 1.00 35.16 223 PRO A C 1
ATOM 1817 O O . PRO A 1 223 ? 34.627 -6.889 -3.361 1.00 35.16 223 PRO A O 1
ATOM 1820 N N . ASP A 1 224 ? 34.762 -8.590 -1.924 1.00 40.69 224 ASP A N 1
ATOM 1821 C CA . ASP A 1 224 ? 34.996 -9.649 -2.921 1.00 40.69 224 ASP A CA 1
ATOM 1822 C C . ASP A 1 224 ? 33.731 -10.216 -3.611 1.00 40.69 224 ASP A C 1
ATOM 1824 O O . ASP A 1 224 ? 33.831 -11.177 -4.362 1.00 40.69 224 ASP A O 1
ATOM 1828 N N . ASP A 1 225 ? 32.537 -9.638 -3.426 1.00 40.69 225 ASP A N 1
ATOM 1829 C CA . ASP A 1 225 ? 31.258 -10.241 -3.883 1.00 40.69 225 ASP A CA 1
ATOM 1830 C C . ASP A 1 225 ? 30.435 -9.317 -4.825 1.00 40.69 225 ASP A C 1
ATOM 1832 O O . ASP A 1 225 ? 29.202 -9.327 -4.841 1.00 40.69 225 ASP A O 1
ATOM 1836 N N . VAL A 1 226 ? 31.115 -8.489 -5.629 1.00 38.47 226 VAL A N 1
ATOM 1837 C CA . VAL A 1 226 ? 30.539 -7.353 -6.399 1.00 38.47 226 VAL A CA 1
ATOM 1838 C C . VAL A 1 226 ? 29.544 -7.754 -7.504 1.00 38.47 226 VAL A C 1
ATOM 1840 O O . VAL A 1 226 ? 28.757 -6.922 -7.946 1.00 38.47 226 VAL A O 1
ATOM 1843 N N . LEU A 1 227 ? 29.484 -9.030 -7.898 1.00 40.88 227 LEU A N 1
ATOM 1844 C CA . LEU A 1 227 ? 28.456 -9.555 -8.817 1.00 40.88 227 LEU A CA 1
ATOM 1845 C C . LEU A 1 227 ? 27.379 -10.409 -8.143 1.00 40.88 227 LEU A C 1
ATOM 1847 O O . LEU A 1 227 ? 26.588 -11.050 -8.830 1.00 40.88 227 LEU A O 1
ATOM 1851 N N . TYR A 1 228 ? 27.331 -10.408 -6.811 1.00 35.53 228 TYR A N 1
ATOM 1852 C CA . TYR A 1 228 ? 26.428 -11.268 -6.050 1.00 35.53 228 TYR A CA 1
ATOM 1853 C C . TYR A 1 228 ? 25.550 -10.520 -5.033 1.00 35.53 228 TYR A C 1
ATOM 1855 O O . TYR A 1 228 ? 24.643 -11.123 -4.461 1.00 35.53 228 TYR A O 1
ATOM 1863 N N . ARG A 1 229 ? 25.780 -9.227 -4.756 1.00 36.41 229 ARG A N 1
ATOM 1864 C CA . ARG A 1 229 ? 25.150 -8.569 -3.597 1.00 36.41 229 ARG A CA 1
ATOM 1865 C C . ARG A 1 229 ? 24.912 -7.047 -3.771 1.00 36.41 229 ARG A C 1
ATOM 1867 O O . ARG A 1 229 ? 25.831 -6.268 -3.547 1.00 36.41 229 ARG A O 1
ATOM 1874 N N . ALA A 1 230 ? 23.657 -6.615 -4.004 1.00 30.16 230 ALA A N 1
ATOM 1875 C CA . ALA A 1 230 ? 23.207 -5.204 -3.945 1.00 30.16 230 ALA A CA 1
ATOM 1876 C C . ALA A 1 230 ? 22.221 -4.904 -2.786 1.00 30.16 230 ALA A C 1
ATOM 1878 O O . ALA A 1 230 ? 21.110 -5.407 -2.763 1.00 30.16 230 ALA A O 1
ATOM 1879 N N . GLN A 1 231 ? 22.610 -4.094 -1.793 1.00 29.56 231 GLN A N 1
ATOM 1880 C CA . GLN A 1 231 ? 21.955 -4.054 -0.479 1.00 29.56 231 GLN A CA 1
ATOM 1881 C C . GLN A 1 231 ? 20.755 -3.113 -0.297 1.00 29.56 231 GLN A C 1
ATOM 1883 O O . GLN A 1 231 ? 20.848 -1.907 -0.492 1.00 29.56 231 GLN A O 1
ATOM 1888 N N . LEU A 1 232 ? 19.716 -3.705 0.302 1.00 29.73 232 LEU A N 1
ATOM 1889 C CA . LEU A 1 232 ? 18.600 -3.137 1.062 1.00 29.73 232 LEU A CA 1
ATOM 1890 C C . LEU A 1 232 ? 18.930 -1.906 1.923 1.00 29.73 232 LEU A C 1
ATOM 1892 O O . LEU A 1 232 ? 19.566 -2.002 2.974 1.00 29.73 232 LEU A O 1
ATOM 1896 N N . GLU A 1 233 ? 18.269 -0.809 1.587 1.00 28.11 233 GLU A N 1
ATOM 1897 C CA . GLU A 1 233 ? 17.572 0.043 2.544 1.00 28.11 233 GLU A CA 1
ATOM 1898 C C . GLU A 1 233 ? 16.427 0.693 1.774 1.00 28.11 233 GLU A C 1
ATOM 1900 O O . GLU A 1 233 ? 16.677 1.616 1.023 1.00 28.11 233 GLU A O 1
ATOM 1905 N N . ILE A 1 234 ? 15.203 0.160 1.869 1.00 29.84 234 ILE A N 1
ATOM 1906 C CA . ILE A 1 234 ? 13.926 0.901 1.833 1.00 29.84 234 ILE A CA 1
ATOM 1907 C C . ILE A 1 234 ? 12.772 -0.118 1.870 1.00 29.84 234 ILE A C 1
ATOM 1909 O O . ILE A 1 234 ? 12.324 -0.679 0.878 1.00 29.84 234 ILE A O 1
ATOM 1913 N N . SER A 1 235 ? 12.218 -0.248 3.075 1.00 32.59 235 SER A N 1
ATOM 1914 C CA . SER A 1 235 ? 10.811 -0.540 3.373 1.00 32.59 235 SER A CA 1
ATOM 1915 C C . SER A 1 235 ? 10.241 -1.951 3.121 1.00 32.59 235 SER A C 1
ATOM 1917 O O . SER A 1 235 ? 10.269 -2.516 2.036 1.00 32.59 235 SER A O 1
ATOM 1919 N N . ARG A 1 2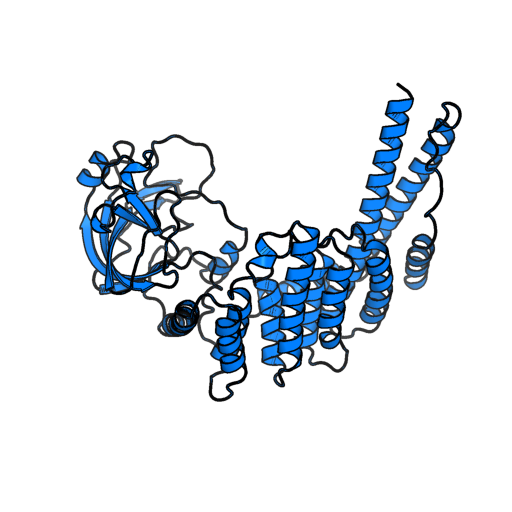36 ? 9.588 -2.472 4.167 1.00 30.56 236 ARG A N 1
ATOM 1920 C CA . ARG A 1 236 ? 8.859 -3.753 4.272 1.00 30.56 236 ARG A CA 1
ATOM 1921 C C . ARG A 1 236 ? 7.716 -3.972 3.250 1.00 30.56 236 ARG A C 1
ATOM 1923 O O . ARG A 1 236 ? 7.007 -4.965 3.355 1.00 30.56 236 ARG A O 1
ATOM 1930 N N . TRP A 1 237 ? 7.514 -3.086 2.273 1.00 29.83 237 TRP A N 1
ATOM 1931 C CA . TRP A 1 237 ? 6.392 -3.133 1.320 1.00 29.83 237 TRP A CA 1
ATOM 1932 C C . TRP A 1 237 ? 6.635 -4.041 0.105 1.00 29.83 237 TRP A C 1
ATOM 1934 O O . TRP A 1 237 ? 5.679 -4.465 -0.543 1.00 29.83 237 TRP A O 1
ATOM 1944 N N . TYR A 1 238 ? 7.894 -4.395 -0.167 1.00 29.48 238 TYR A N 1
ATOM 1945 C CA . TYR A 1 238 ? 8.300 -5.218 -1.312 1.00 29.48 238 TYR A CA 1
ATOM 1946 C C . TYR A 1 238 ? 7.761 -6.658 -1.300 1.00 29.48 238 TYR A C 1
ATOM 1948 O O . TYR A 1 238 ? 7.592 -7.256 -2.360 1.00 29.48 238 TYR A O 1
ATOM 1956 N N . LEU A 1 239 ? 7.409 -7.198 -0.129 1.00 30.19 239 LEU A N 1
ATOM 1957 C CA . LEU A 1 239 ? 6.909 -8.572 0.017 1.00 30.19 239 LEU A CA 1
ATOM 1958 C C . LEU A 1 239 ? 5.553 -8.821 -0.674 1.00 30.19 239 LEU A C 1
ATOM 1960 O O . LEU A 1 239 ? 5.241 -9.955 -1.012 1.00 30.19 239 LEU A O 1
ATOM 1964 N N . ARG A 1 240 ? 4.761 -7.782 -0.969 1.00 31.66 240 ARG A N 1
ATOM 1965 C CA . ARG A 1 240 ? 3.426 -7.953 -1.577 1.00 31.66 240 ARG A CA 1
ATOM 1966 C C . ARG A 1 240 ? 3.433 -8.074 -3.104 1.00 31.66 240 ARG A C 1
ATOM 1968 O O . ARG A 1 240 ? 2.478 -8.594 -3.669 1.00 31.66 240 ARG A O 1
ATOM 1975 N N . ALA A 1 241 ? 4.503 -7.648 -3.782 1.00 34.47 241 ALA A N 1
ATOM 1976 C CA . ALA A 1 241 ? 4.686 -7.942 -5.211 1.00 34.47 241 ALA A CA 1
ATOM 1977 C C . ALA A 1 241 ? 4.976 -9.437 -5.454 1.00 34.47 241 ALA A C 1
ATOM 1979 O O . ALA A 1 241 ? 4.681 -9.967 -6.523 1.00 34.47 241 ALA A O 1
ATOM 1980 N N . TRP A 1 242 ? 5.501 -10.110 -4.427 1.00 30.73 242 TRP A N 1
ATOM 1981 C CA . TRP A 1 242 ? 5.888 -11.517 -4.425 1.00 30.73 242 TRP A CA 1
ATOM 1982 C C . TRP A 1 242 ? 4.731 -12.482 -4.167 1.00 30.73 242 TRP A C 1
ATOM 1984 O O . TRP A 1 242 ? 4.746 -13.594 -4.676 1.00 30.73 242 TRP A O 1
ATOM 1994 N N . GLU A 1 243 ? 3.678 -12.058 -3.468 1.00 31.14 243 GLU A N 1
ATOM 1995 C CA . GLU A 1 243 ? 2.493 -12.900 -3.220 1.00 31.14 243 GLU A CA 1
ATOM 1996 C C . GLU A 1 243 ? 1.746 -13.295 -4.513 1.00 31.14 243 GLU A C 1
ATOM 1998 O O . GLU A 1 243 ? 1.043 -14.307 -4.538 1.00 31.14 243 GLU A O 1
ATOM 2003 N N . VAL A 1 244 ? 1.923 -12.534 -5.605 1.00 33.66 244 VAL A N 1
ATOM 2004 C CA . VAL A 1 244 ? 1.375 -12.846 -6.942 1.00 33.66 244 VAL A CA 1
ATOM 2005 C C . VAL A 1 244 ? 2.296 -13.788 -7.730 1.00 33.66 244 VAL A C 1
ATOM 2007 O O . VAL A 1 244 ? 1.827 -14.565 -8.560 1.00 33.66 244 VAL A O 1
ATOM 2010 N N . VAL A 1 245 ? 3.596 -13.774 -7.438 1.00 33.28 245 VAL A N 1
ATOM 2011 C CA . VAL A 1 245 ? 4.616 -14.629 -8.056 1.00 33.28 245 VAL A CA 1
ATOM 2012 C C . VAL A 1 245 ? 4.896 -15.778 -7.081 1.00 33.28 245 VAL A C 1
ATOM 2014 O O . VAL A 1 245 ? 5.932 -15.845 -6.433 1.00 33.28 245 VAL A O 1
ATOM 2017 N N . ARG A 1 246 ? 3.905 -16.669 -6.917 1.00 28.69 246 ARG A N 1
ATOM 2018 C CA . ARG A 1 246 ? 3.936 -17.805 -5.966 1.00 28.69 246 ARG A CA 1
ATOM 2019 C C . ARG A 1 246 ? 5.043 -18.835 -6.219 1.00 28.69 246 ARG A C 1
ATOM 2021 O O . ARG A 1 246 ? 5.221 -19.744 -5.414 1.00 28.69 246 ARG A O 1
ATOM 2028 N N . GLU A 1 247 ? 5.794 -18.691 -7.297 1.00 26.17 247 GLU A N 1
ATOM 2029 C CA . GLU A 1 247 ? 7.010 -19.447 -7.549 1.00 26.17 247 GLU A CA 1
ATOM 2030 C C . GLU A 1 247 ? 8.108 -18.434 -7.854 1.00 26.17 247 GLU A C 1
ATOM 2032 O O . GLU A 1 247 ? 7.868 -17.572 -8.698 1.00 26.17 247 GLU A O 1
ATOM 2037 N N . PRO A 1 248 ? 9.303 -18.527 -7.242 1.00 30.52 248 PRO A N 1
ATOM 2038 C CA . PRO A 1 248 ? 10.498 -17.911 -7.795 1.00 30.52 248 PRO A CA 1
ATOM 2039 C C . PRO A 1 248 ? 10.568 -18.357 -9.246 1.00 30.52 248 PRO A C 1
ATOM 2041 O O . PRO A 1 248 ? 10.905 -19.509 -9.532 1.00 30.52 248 PRO A O 1
ATOM 2044 N N . THR A 1 249 ? 10.141 -17.507 -10.175 1.00 34.00 249 THR A N 1
ATOM 2045 C CA . THR A 1 249 ? 10.173 -17.851 -11.586 1.00 34.00 249 THR A CA 1
ATOM 2046 C C . THR A 1 249 ? 11.643 -17.872 -11.973 1.00 34.00 249 THR A C 1
ATOM 2048 O O . THR A 1 249 ? 12.196 -16.890 -12.449 1.00 34.00 249 THR A O 1
ATOM 2051 N N . LEU A 1 250 ? 12.272 -19.038 -11.814 1.00 34.28 250 LEU A N 1
ATOM 2052 C CA . LEU A 1 250 ? 13.553 -19.413 -12.417 1.00 34.28 250 LEU A CA 1
ATOM 2053 C C . LEU A 1 250 ? 13.495 -19.325 -13.957 1.00 34.28 250 LEU A C 1
ATOM 2055 O O . LEU A 1 250 ? 14.482 -19.574 -14.640 1.00 34.28 250 LEU A O 1
ATOM 2059 N N . ARG A 1 251 ? 12.323 -18.988 -14.511 1.00 38.31 251 ARG A N 1
ATOM 2060 C CA . ARG A 1 251 ? 12.027 -18.799 -15.919 1.00 38.31 251 ARG A CA 1
ATOM 2061 C C . ARG A 1 251 ? 11.380 -17.428 -16.110 1.00 38.31 251 ARG A C 1
ATOM 2063 O O . ARG A 1 251 ? 10.226 -17.229 -15.741 1.00 38.31 251 ARG A O 1
ATOM 2070 N N . VAL A 1 252 ? 12.121 -16.492 -16.698 1.00 50.44 252 VAL A N 1
ATOM 2071 C CA . VAL A 1 252 ? 11.575 -15.200 -17.127 1.00 50.44 252 VAL A CA 1
ATOM 2072 C C . VAL A 1 252 ? 10.645 -15.463 -18.308 1.00 50.44 252 VAL A C 1
ATOM 2074 O O . VAL A 1 252 ? 11.073 -15.946 -19.352 1.00 50.44 252 VAL A O 1
ATOM 2077 N N . VAL A 1 253 ? 9.354 -15.199 -18.136 1.00 51.16 253 VAL A N 1
ATOM 2078 C CA . VAL A 1 253 ? 8.346 -15.297 -19.199 1.00 51.16 253 VAL A CA 1
ATOM 2079 C C . VAL A 1 253 ? 8.012 -13.881 -19.643 1.00 51.16 253 VAL A C 1
ATOM 2081 O O . VAL A 1 253 ? 8.025 -12.960 -18.824 1.00 51.16 253 VAL A O 1
ATOM 2084 N N . SER A 1 254 ? 7.731 -13.689 -20.934 1.00 55.38 254 SER A N 1
ATOM 2085 C CA . SER A 1 254 ? 7.228 -12.397 -21.390 1.00 55.38 254 SER A CA 1
ATOM 2086 C C . SER A 1 254 ? 6.014 -11.984 -20.561 1.00 55.38 254 SER A C 1
ATOM 2088 O O . SER A 1 254 ? 5.147 -12.824 -20.300 1.00 55.38 254 SER A O 1
ATOM 2090 N N . PRO A 1 255 ? 5.954 -10.718 -20.110 1.00 58.88 255 PRO A N 1
ATOM 2091 C CA . PRO A 1 255 ? 4.829 -10.263 -19.318 1.00 58.88 255 PRO A CA 1
ATOM 2092 C C . PRO A 1 255 ? 3.544 -10.453 -20.136 1.00 58.88 255 PRO A C 1
ATOM 2094 O O . PRO A 1 255 ? 3.547 -10.157 -21.336 1.00 58.88 255 PRO A O 1
ATOM 2097 N N . PRO A 1 256 ? 2.450 -10.933 -19.520 1.00 60.22 256 PRO A N 1
ATOM 2098 C CA . PRO A 1 256 ? 1.158 -11.013 -20.190 1.00 60.22 256 PRO A CA 1
ATOM 2099 C C . PRO A 1 256 ? 0.768 -9.658 -20.795 1.00 60.22 256 PRO A C 1
ATOM 2101 O O . PRO A 1 256 ? 1.106 -8.605 -20.242 1.00 60.22 256 PRO A O 1
ATOM 2104 N N . ALA A 1 257 ? 0.041 -9.662 -21.913 1.00 64.44 257 ALA A N 1
ATOM 2105 C CA . ALA A 1 257 ? -0.373 -8.435 -22.599 1.00 64.44 257 ALA A CA 1
ATOM 2106 C C . ALA A 1 257 ? -1.176 -7.503 -21.672 1.00 64.44 257 ALA A C 1
ATOM 2108 O O . ALA A 1 257 ? -1.064 -6.281 -21.729 1.00 64.44 257 ALA A O 1
ATOM 2109 N N . GLU A 1 258 ? -1.932 -8.094 -20.759 1.00 60.53 258 GLU A N 1
ATOM 2110 C CA . GLU A 1 258 ? -2.704 -7.438 -19.716 1.00 60.53 258 GLU A CA 1
ATOM 2111 C C . GLU A 1 258 ? -1.809 -6.645 -18.750 1.00 60.53 258 GLU A C 1
ATOM 2113 O O . GLU A 1 258 ? -2.135 -5.518 -18.382 1.00 60.53 258 GLU A O 1
ATOM 2118 N N . LEU A 1 259 ? -0.652 -7.200 -18.371 1.00 60.06 259 LEU A N 1
ATOM 2119 C CA . LEU A 1 259 ? 0.328 -6.515 -17.525 1.00 60.06 259 LEU A CA 1
ATOM 2120 C C . LEU A 1 259 ? 0.960 -5.336 -18.275 1.00 60.06 259 LEU A C 1
ATOM 2122 O O . LEU A 1 259 ? 1.118 -4.260 -17.701 1.00 60.06 259 LEU A O 1
ATOM 2126 N N . LEU A 1 260 ? 1.255 -5.503 -19.568 1.00 66.00 260 LEU A N 1
ATOM 2127 C CA . LEU A 1 260 ? 1.757 -4.417 -20.416 1.00 66.00 260 LEU A CA 1
ATOM 2128 C C . LEU A 1 260 ? 0.765 -3.246 -20.493 1.00 66.00 260 LEU A C 1
ATOM 2130 O O . LEU A 1 260 ? 1.170 -2.099 -20.305 1.00 66.00 260 LEU A O 1
ATOM 2134 N N . GLN A 1 261 ? -0.533 -3.528 -20.653 1.00 65.69 261 GLN A N 1
ATOM 2135 C CA . GLN A 1 261 ? -1.581 -2.500 -20.655 1.00 65.69 261 GLN A CA 1
ATOM 2136 C C . GLN A 1 261 ? -1.649 -1.724 -19.334 1.00 65.69 261 GLN A C 1
ATOM 2138 O O . GLN A 1 261 ? -1.807 -0.502 -19.339 1.00 65.69 261 GLN A O 1
ATOM 2143 N N . VAL A 1 262 ? -1.527 -2.404 -18.189 1.00 64.75 262 VAL A N 1
ATOM 2144 C CA . VAL A 1 262 ? -1.513 -1.725 -16.882 1.00 64.75 262 VAL A CA 1
ATOM 2145 C C . VAL A 1 262 ? -0.286 -0.826 -16.755 1.00 64.75 262 VAL A C 1
ATOM 2147 O O . VAL A 1 262 ? -0.383 0.314 -16.300 1.00 64.75 262 VAL A O 1
ATOM 2150 N N . LEU A 1 263 ? 0.867 -1.315 -17.202 1.00 63.78 263 LEU A N 1
ATOM 2151 C CA . LEU A 1 263 ? 2.097 -0.546 -17.176 1.00 63.78 263 LEU A CA 1
ATOM 2152 C C . LEU A 1 263 ? 2.049 0.673 -18.114 1.00 63.78 263 LEU A C 1
ATOM 2154 O O . LEU A 1 263 ? 2.726 1.671 -17.849 1.00 63.78 263 LEU A O 1
ATOM 2158 N N . ASP A 1 264 ? 1.326 0.615 -19.240 1.00 70.31 264 ASP A N 1
ATOM 2159 C CA . ASP A 1 264 ? 1.063 1.745 -20.163 1.00 70.31 264 ASP A CA 1
ATOM 2160 C C . ASP A 1 264 ? 0.357 2.898 -19.473 1.00 70.31 264 ASP A C 1
ATOM 2162 O O . ASP A 1 264 ? 0.827 4.036 -19.555 1.00 70.31 264 ASP A O 1
ATOM 2166 N N . GLU A 1 265 ? -0.673 2.597 -18.694 1.00 70.06 265 GLU A N 1
ATOM 2167 C CA . GLU A 1 265 ? -1.361 3.608 -17.894 1.00 70.06 265 GLU A CA 1
ATOM 2168 C C . GLU A 1 265 ? -0.436 4.244 -16.849 1.00 70.06 265 GLU A C 1
ATOM 2170 O O . GLU A 1 265 ? -0.430 5.465 -16.676 1.00 70.06 265 GLU A O 1
ATOM 2175 N N . GLU A 1 266 ? 0.403 3.432 -16.204 1.00 67.56 266 GLU A N 1
ATOM 2176 C CA . GLU A 1 266 ? 1.374 3.898 -15.215 1.00 67.56 266 GLU A CA 1
ATOM 2177 C C . GLU A 1 266 ? 2.388 4.880 -15.807 1.00 67.56 266 GLU A C 1
ATOM 2179 O O . GLU A 1 266 ? 2.635 5.950 -15.253 1.00 67.56 266 GLU A O 1
ATOM 2184 N N . ALA A 1 267 ? 2.952 4.564 -16.971 1.00 67.56 267 ALA A N 1
ATOM 2185 C CA . ALA A 1 267 ? 3.886 5.477 -17.619 1.00 67.56 267 ALA A CA 1
ATOM 2186 C C . ALA A 1 267 ? 3.218 6.766 -18.084 1.00 67.56 267 ALA A C 1
ATOM 2188 O O . ALA A 1 267 ? 3.825 7.827 -17.950 1.00 67.56 267 ALA A O 1
ATOM 2189 N N . GLY A 1 268 ? 1.978 6.695 -18.577 1.00 73.38 268 GLY A N 1
ATOM 2190 C CA . GLY A 1 268 ? 1.207 7.892 -18.902 1.00 73.38 268 GLY A CA 1
ATOM 2191 C C . GLY A 1 268 ? 1.113 8.841 -17.706 1.00 73.38 268 GLY A C 1
ATOM 2192 O O . GLY A 1 268 ? 1.329 10.042 -17.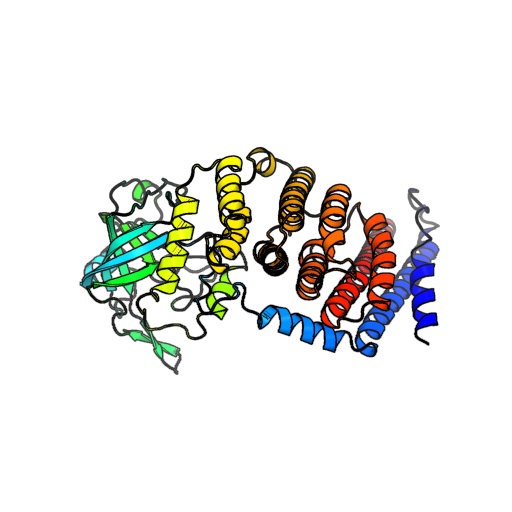856 1.00 73.38 268 GLY A O 1
ATOM 2193 N N . TYR A 1 269 ? 0.891 8.300 -16.505 1.00 78.62 269 TYR A N 1
ATOM 2194 C CA . TYR A 1 269 ? 0.893 9.077 -15.268 1.00 78.62 269 TYR A CA 1
ATOM 2195 C C . TYR A 1 269 ? 2.279 9.647 -14.910 1.00 78.62 269 TYR A C 1
ATOM 2197 O O . TYR A 1 269 ? 2.409 10.841 -14.641 1.00 78.62 269 TYR A O 1
ATOM 2205 N N . HIS A 1 270 ? 3.337 8.831 -14.933 1.00 70.94 270 HIS A N 1
ATOM 2206 C CA . HIS A 1 270 ? 4.688 9.273 -14.549 1.00 70.94 270 HIS A CA 1
ATOM 2207 C C . HIS A 1 270 ? 5.341 10.239 -15.553 1.00 70.94 270 HIS A C 1
ATOM 2209 O O . HIS A 1 270 ? 6.255 10.992 -15.199 1.00 70.94 270 HIS A O 1
ATOM 2215 N N . GLN A 1 271 ? 4.867 10.269 -16.798 1.00 72.44 271 GLN A N 1
ATOM 2216 C CA . GLN A 1 271 ? 5.303 11.245 -17.793 1.00 72.44 271 GLN A CA 1
ATOM 2217 C C . GLN A 1 271 ? 4.785 12.660 -17.511 1.00 72.44 271 GLN A C 1
ATOM 2219 O O . GLN A 1 271 ? 5.456 13.614 -17.923 1.00 72.44 271 GLN A O 1
ATOM 2224 N N . LEU A 1 272 ? 3.678 12.799 -16.770 1.00 79.81 272 LEU A N 1
ATOM 2225 C CA . LEU A 1 272 ? 3.109 14.090 -16.381 1.00 79.81 272 LEU A CA 1
ATOM 2226 C C . LEU A 1 272 ? 4.121 14.945 -15.597 1.00 79.81 272 LEU A C 1
ATOM 2228 O O . LEU A 1 272 ? 4.967 14.393 -14.873 1.00 79.81 272 LEU A O 1
ATOM 2232 N N . PRO A 1 273 ? 4.007 16.286 -15.680 1.00 82.75 273 PRO A N 1
ATOM 2233 C CA . PRO A 1 273 ? 4.745 17.201 -14.814 1.00 82.75 273 PRO A CA 1
ATOM 2234 C C . PRO A 1 273 ? 4.697 16.767 -13.344 1.00 82.75 273 PRO A C 1
ATOM 2236 O O . PRO A 1 273 ? 3.680 16.260 -12.865 1.00 82.75 273 PRO A O 1
ATOM 2239 N N . GLU A 1 274 ? 5.788 16.976 -12.606 1.00 77.25 274 GLU A N 1
ATOM 2240 C CA . GLU A 1 274 ? 5.872 16.695 -11.161 1.00 77.25 274 GLU A CA 1
ATOM 2241 C C . GLU A 1 274 ? 5.134 17.745 -10.312 1.00 77.25 274 GLU A C 1
ATOM 2243 O O . GLU A 1 274 ? 5.550 18.102 -9.212 1.00 77.25 274 GLU A O 1
ATOM 2248 N N . GLU A 1 275 ? 4.018 18.252 -10.823 1.00 85.19 275 GLU A N 1
ATOM 2249 C CA . GLU A 1 275 ? 3.129 19.145 -10.104 1.00 85.19 275 GLU A CA 1
ATOM 2250 C C . GLU A 1 275 ? 1.967 18.327 -9.535 1.00 85.19 275 GLU A C 1
ATOM 2252 O O . GLU A 1 275 ? 1.260 17.621 -10.265 1.00 85.19 275 GLU A O 1
ATOM 2257 N N . ARG A 1 276 ? 1.770 18.401 -8.212 1.00 84.62 276 ARG A N 1
ATOM 2258 C CA . ARG A 1 276 ? 0.728 17.637 -7.511 1.00 84.62 276 ARG A CA 1
ATOM 2259 C C . ARG A 1 276 ? -0.659 17.899 -8.100 1.00 84.62 276 ARG A C 1
ATOM 2261 O O . ARG A 1 276 ? -1.407 16.950 -8.311 1.00 84.62 276 ARG A O 1
ATOM 2268 N N . SER A 1 277 ? -0.977 19.158 -8.390 1.00 90.00 277 SER A N 1
ATOM 2269 C CA . SER A 1 277 ? -2.247 19.595 -8.987 1.00 90.00 277 SER A CA 1
ATOM 2270 C C . SER A 1 277 ? -2.521 18.894 -10.326 1.00 90.00 277 SER A C 1
ATOM 2272 O O . SER A 1 277 ? -3.596 18.325 -10.504 1.00 90.00 277 SER A O 1
ATOM 2274 N N . VAL A 1 278 ? -1.535 18.857 -11.231 1.00 90.50 278 VAL A N 1
ATOM 2275 C CA . VAL A 1 278 ? -1.628 18.246 -12.566 1.00 90.50 278 VAL A CA 1
ATOM 2276 C C . VAL A 1 278 ? -1.841 16.740 -12.458 1.00 90.50 278 VAL A C 1
ATOM 2278 O O . VAL A 1 278 ? -2.745 16.184 -13.082 1.00 90.50 278 VAL A O 1
ATOM 2281 N N . ARG A 1 279 ? -1.045 16.072 -11.620 1.00 87.50 279 ARG A N 1
ATOM 2282 C CA . ARG A 1 279 ? -1.160 14.626 -11.402 1.00 87.50 279 ARG A CA 1
ATOM 2283 C C . ARG A 1 279 ? -2.484 14.240 -10.750 1.00 87.50 279 ARG A C 1
ATOM 2285 O O . ARG A 1 279 ? -3.115 13.274 -11.172 1.00 87.50 279 ARG A O 1
ATOM 2292 N N . LEU A 1 280 ? -2.953 15.016 -9.774 1.00 91.81 280 LEU A N 1
ATOM 2293 C CA . LEU A 1 280 ? -4.264 14.796 -9.172 1.00 91.81 280 LEU A CA 1
ATOM 2294 C C . LEU A 1 280 ? -5.418 15.083 -10.130 1.00 91.81 280 LEU A C 1
ATOM 2296 O O . LEU A 1 280 ? -6.407 14.358 -10.096 1.00 91.81 280 LEU A O 1
ATOM 2300 N N . ALA A 1 281 ? -5.317 16.108 -10.977 1.00 93.25 281 ALA A N 1
ATOM 2301 C CA . ALA A 1 281 ? -6.328 16.388 -11.992 1.00 93.25 281 ALA A CA 1
ATOM 2302 C C . ALA A 1 281 ? -6.470 15.204 -12.956 1.00 93.25 281 ALA A C 1
ATOM 2304 O O . ALA A 1 281 ? -7.588 14.758 -13.212 1.00 93.25 281 ALA A O 1
ATOM 2305 N N . TRP A 1 282 ? -5.345 14.628 -13.392 1.00 93.88 282 TRP A N 1
ATOM 2306 C CA . TRP A 1 282 ? -5.338 13.409 -14.199 1.00 93.88 282 TRP A CA 1
ATOM 2307 C C . TRP A 1 282 ? -6.016 12.238 -13.474 1.00 93.88 282 TRP A C 1
ATOM 2309 O O . TRP A 1 282 ? -6.868 11.568 -14.056 1.00 93.88 282 TRP A O 1
ATOM 2319 N N . VAL A 1 283 ? -5.707 12.020 -12.188 1.00 92.50 283 VAL A N 1
ATOM 2320 C CA . VAL A 1 283 ? -6.349 10.964 -11.383 1.00 92.50 283 VAL A CA 1
ATOM 2321 C C . VAL A 1 283 ? -7.857 11.185 -11.305 1.00 92.50 283 VAL A C 1
ATOM 2323 O O . VAL A 1 283 ? -8.624 10.282 -11.636 1.00 92.50 283 VAL A O 1
ATOM 2326 N N . LYS A 1 284 ? -8.293 12.388 -10.916 1.00 95.50 284 LYS A N 1
ATOM 2327 C CA . LYS A 1 284 ? -9.713 12.742 -10.770 1.00 95.50 284 LYS A CA 1
ATOM 2328 C C . LYS A 1 284 ? -10.466 12.533 -12.086 1.00 95.50 284 LYS A C 1
ATOM 2330 O O . LYS A 1 284 ? -11.490 11.853 -12.084 1.00 95.50 284 LYS A O 1
ATOM 2335 N N . GLN A 1 285 ? -9.910 13.013 -13.202 1.00 94.88 285 GLN A N 1
ATOM 2336 C CA . GLN A 1 285 ? -10.477 12.827 -14.539 1.00 94.88 285 GLN A CA 1
ATOM 2337 C C . GLN A 1 285 ? -10.651 11.341 -14.873 1.00 94.88 285 GLN A C 1
ATOM 2339 O O . GLN A 1 285 ? -11.749 10.918 -15.222 1.00 94.88 285 GLN A O 1
ATOM 2344 N N . ARG A 1 286 ? -9.595 10.530 -14.729 1.00 93.00 286 ARG A N 1
ATOM 2345 C CA . ARG A 1 286 ? -9.639 9.096 -15.056 1.00 93.00 286 ARG A CA 1
ATOM 2346 C C . ARG A 1 286 ? -10.617 8.324 -14.174 1.00 93.00 286 ARG A C 1
ATOM 2348 O O . ARG A 1 286 ? -11.304 7.439 -14.665 1.00 93.00 286 ARG A O 1
ATOM 2355 N N . VAL A 1 287 ? -10.703 8.642 -12.884 1.00 93.69 287 VAL A N 1
ATOM 2356 C CA . VAL A 1 287 ? -11.647 7.987 -11.964 1.00 93.69 287 VAL A CA 1
ATOM 2357 C C . VAL A 1 287 ? -13.095 8.340 -12.311 1.00 93.69 287 VAL A C 1
ATOM 2359 O O . VAL A 1 287 ? -13.973 7.484 -12.211 1.00 93.69 287 VAL A O 1
ATOM 2362 N N . GLN A 1 288 ? -13.362 9.581 -12.721 1.00 94.69 288 GLN A N 1
ATOM 2363 C CA . GLN A 1 288 ? -14.710 10.064 -13.039 1.00 94.69 288 GLN A CA 1
ATOM 2364 C C . GLN A 1 288 ? -15.174 9.702 -14.456 1.00 94.69 288 GLN A C 1
ATOM 2366 O O . GLN A 1 288 ? -16.377 9.681 -14.715 1.00 94.69 288 GLN A O 1
ATOM 2371 N N . ASP A 1 289 ? -14.248 9.381 -15.358 1.00 94.31 289 ASP A N 1
ATOM 2372 C CA . ASP A 1 289 ? -14.553 8.990 -16.730 1.00 94.31 289 ASP A CA 1
ATOM 2373 C C . ASP A 1 289 ? -15.204 7.599 -16.792 1.00 94.31 289 ASP A C 1
ATOM 2375 O O . ASP A 1 289 ? -14.543 6.561 -16.726 1.00 94.31 289 ASP A O 1
ATOM 2379 N N . LYS A 1 290 ? -16.531 7.586 -16.943 1.00 91.44 290 LYS A N 1
ATOM 2380 C CA . LYS A 1 290 ? -17.337 6.362 -17.044 1.00 91.44 290 LYS A CA 1
ATOM 2381 C C . LYS A 1 290 ? -17.146 5.601 -18.360 1.00 91.44 290 LYS A C 1
ATOM 2383 O O . LYS A 1 290 ? -17.619 4.473 -18.452 1.00 91.44 290 LYS A O 1
ATOM 2388 N N . SER A 1 291 ? -16.482 6.187 -19.361 1.00 92.44 291 SER A N 1
ATOM 2389 C CA . SER A 1 291 ? -16.140 5.477 -20.602 1.00 92.44 291 SER A CA 1
ATOM 2390 C C . SER A 1 291 ? -14.975 4.501 -20.409 1.00 92.44 291 SER A C 1
ATOM 2392 O O . SER A 1 291 ? -14.810 3.563 -21.190 1.00 92.44 291 SER A O 1
ATOM 2394 N N . LEU A 1 292 ? -14.182 4.683 -19.346 1.00 88.94 292 LEU A N 1
ATOM 2395 C CA . LEU A 1 292 ? -13.081 3.792 -19.015 1.00 88.94 292 LEU A CA 1
ATOM 2396 C C . LEU A 1 292 ? -13.575 2.533 -18.289 1.00 88.94 292 LEU A C 1
ATOM 2398 O O . LEU A 1 292 ? -14.458 2.607 -17.429 1.00 88.94 292 LEU A O 1
ATOM 2402 N N . PRO A 1 293 ? -12.953 1.370 -18.545 1.00 85.94 293 PRO A N 1
ATOM 2403 C CA . PRO A 1 293 ? -13.245 0.159 -17.793 1.00 85.94 293 PRO A CA 1
ATOM 2404 C C . PRO A 1 293 ? -12.902 0.336 -16.307 1.00 85.94 293 PRO A C 1
ATOM 2406 O O . PRO A 1 293 ? -11.935 1.019 -15.950 1.00 85.94 293 PRO A O 1
ATOM 2409 N N . LEU A 1 294 ? -13.670 -0.333 -15.437 1.00 84.56 294 LEU A N 1
ATOM 2410 C CA . LEU A 1 294 ? -13.578 -0.203 -13.977 1.00 84.56 294 LEU A CA 1
ATOM 2411 C C . LEU A 1 294 ? -12.144 -0.350 -13.451 1.00 84.56 294 LEU A C 1
ATOM 2413 O O . LEU A 1 294 ? -11.728 0.430 -12.600 1.00 84.56 294 LEU A O 1
ATOM 2417 N N . TRP A 1 295 ? -11.361 -1.289 -13.985 1.00 78.62 295 TRP A N 1
ATOM 2418 C CA . TRP A 1 295 ? -9.987 -1.523 -13.534 1.00 78.62 295 TRP A CA 1
ATOM 2419 C C . TRP A 1 295 ? -9.059 -0.320 -13.770 1.00 78.62 295 TRP A C 1
ATOM 2421 O O . TRP A 1 295 ? -8.205 -0.053 -12.928 1.00 78.62 295 TRP A O 1
ATOM 2431 N N . LYS A 1 296 ? -9.231 0.445 -14.862 1.00 83.31 296 LYS A N 1
ATOM 2432 C CA . LYS A 1 296 ? -8.440 1.666 -15.121 1.00 83.31 296 LYS A CA 1
ATOM 2433 C C . LYS A 1 296 ? -8.794 2.754 -14.118 1.00 83.31 296 LYS A C 1
ATOM 2435 O O . LYS A 1 296 ? -7.911 3.430 -13.597 1.00 83.31 296 LYS A O 1
ATOM 2440 N N . ARG A 1 297 ? -10.087 2.881 -13.817 1.00 88.81 297 ARG A N 1
ATOM 2441 C CA . ARG A 1 297 ? -10.624 3.837 -12.840 1.00 88.81 297 ARG A CA 1
ATOM 2442 C C . ARG A 1 297 ? -10.167 3.485 -11.421 1.00 88.81 297 ARG A C 1
ATOM 2444 O O . ARG A 1 297 ? -9.708 4.357 -10.694 1.00 88.81 297 ARG A O 1
ATOM 2451 N N . GLN A 1 298 ? -10.196 2.203 -11.057 1.00 83.44 298 GLN A N 1
ATOM 2452 C CA . GLN A 1 298 ? -9.630 1.692 -9.807 1.00 83.44 298 GLN A CA 1
ATOM 2453 C C . GLN A 1 298 ? -8.121 1.961 -9.740 1.00 83.44 298 GLN A C 1
ATOM 2455 O O . GLN A 1 298 ? -7.649 2.581 -8.795 1.00 83.44 298 GLN A O 1
ATOM 2460 N N . ARG A 1 299 ? -7.346 1.598 -10.768 1.00 79.19 299 ARG A N 1
ATOM 2461 C CA . ARG A 1 299 ? -5.893 1.835 -10.786 1.00 79.19 299 ARG A CA 1
ATOM 2462 C C . ARG A 1 299 ? -5.544 3.321 -10.660 1.00 79.19 299 ARG A C 1
ATOM 2464 O O . ARG A 1 299 ? -4.607 3.656 -9.943 1.00 79.19 299 ARG A O 1
ATOM 2471 N N . ALA A 1 300 ? -6.334 4.210 -11.263 1.00 86.00 300 ALA A N 1
ATOM 2472 C CA . ALA A 1 300 ? -6.160 5.652 -11.121 1.00 86.00 300 ALA A CA 1
ATOM 2473 C C . ALA A 1 300 ? -6.194 6.129 -9.658 1.00 86.00 300 ALA A C 1
ATOM 2475 O O . ALA A 1 300 ? -5.399 6.991 -9.289 1.00 86.00 300 ALA A O 1
ATOM 2476 N N . LEU A 1 301 ? -7.023 5.519 -8.801 1.00 86.00 301 LEU A N 1
ATOM 2477 C CA . LEU A 1 301 ? -7.077 5.835 -7.366 1.00 86.00 301 LEU A CA 1
ATOM 2478 C C . LEU A 1 301 ? -5.765 5.551 -6.632 1.00 86.00 301 LEU A C 1
ATOM 2480 O O . LEU A 1 301 ? -5.473 6.227 -5.649 1.00 86.00 301 LEU A O 1
ATOM 2484 N N . VAL A 1 302 ? -4.970 4.589 -7.105 1.00 79.12 302 VAL A N 1
ATOM 2485 C CA . VAL A 1 302 ? -3.643 4.302 -6.546 1.00 79.12 302 VAL A CA 1
ATOM 2486 C C . VAL A 1 302 ? -2.676 5.447 -6.848 1.00 79.12 302 VAL A C 1
ATOM 2488 O O . VAL A 1 302 ? -1.915 5.866 -5.976 1.00 79.12 302 VAL A O 1
ATOM 2491 N N . TYR A 1 303 ? -2.727 5.999 -8.065 1.00 78.50 303 TYR A N 1
ATOM 2492 C CA . TYR A 1 303 ? -1.798 7.046 -8.494 1.00 78.50 303 TYR A CA 1
ATOM 2493 C C . TYR A 1 303 ? -1.908 8.335 -7.670 1.00 78.50 303 TYR A C 1
ATOM 2495 O O . TYR A 1 303 ? -0.933 9.087 -7.604 1.00 78.50 303 TYR A O 1
ATOM 2503 N N . TRP A 1 304 ? -3.015 8.541 -6.944 1.00 85.62 304 TRP A N 1
ATOM 2504 C CA . TRP A 1 304 ? -3.151 9.619 -5.958 1.00 85.62 304 TRP A CA 1
ATOM 2505 C C . TRP A 1 304 ? -1.984 9.661 -4.962 1.00 85.62 304 TRP A C 1
ATOM 2507 O O . TRP A 1 304 ? -1.452 10.734 -4.682 1.00 85.62 304 TRP A O 1
ATOM 2517 N N . PHE A 1 305 ? -1.553 8.496 -4.470 1.00 76.06 305 PHE A N 1
ATOM 2518 C CA . PHE A 1 305 ? -0.485 8.367 -3.472 1.00 76.06 305 PHE A CA 1
ATOM 2519 C C . PHE A 1 305 ? 0.925 8.529 -4.059 1.00 76.06 305 PHE A C 1
ATOM 2521 O O . PHE A 1 305 ? 1.888 8.690 -3.314 1.00 76.06 305 PHE A O 1
ATOM 2528 N N . PHE A 1 306 ? 1.057 8.525 -5.389 1.00 72.62 306 PHE A N 1
ATOM 2529 C CA . PHE A 1 306 ? 2.316 8.801 -6.092 1.00 72.62 306 PHE A CA 1
ATOM 2530 C C . PHE A 1 306 ? 2.416 10.241 -6.600 1.00 72.62 306 PHE A C 1
ATOM 2532 O O . PHE A 1 306 ? 3.423 10.623 -7.206 1.00 72.62 306 PHE A O 1
ATOM 2539 N N . ALA A 1 307 ? 1.379 11.055 -6.387 1.00 75.38 307 ALA A N 1
ATOM 2540 C CA . ALA A 1 307 ? 1.493 12.484 -6.618 1.00 75.38 307 ALA A CA 1
ATOM 2541 C C . ALA A 1 307 ? 2.505 13.043 -5.604 1.00 75.38 307 ALA A C 1
ATOM 2543 O O . ALA A 1 307 ? 2.419 12.700 -4.424 1.00 75.38 307 ALA A O 1
ATOM 2544 N N . PRO A 1 308 ? 3.478 13.866 -6.035 1.00 67.69 308 PRO A N 1
ATOM 2545 C CA . PRO A 1 308 ? 4.494 14.380 -5.132 1.00 67.69 308 PRO A CA 1
ATOM 2546 C C . PRO A 1 308 ? 3.823 15.126 -3.979 1.00 67.69 308 PRO A C 1
ATOM 2548 O O . PRO A 1 308 ? 2.908 15.925 -4.193 1.00 67.69 308 PRO A O 1
ATOM 2551 N N . GLU A 1 309 ? 4.275 14.854 -2.756 1.00 66.00 309 GLU A N 1
ATOM 2552 C CA . GLU A 1 309 ? 3.900 15.660 -1.599 1.00 66.00 309 GLU A CA 1
ATOM 2553 C C . GLU A 1 309 ? 4.279 17.117 -1.870 1.00 66.00 309 GLU A C 1
ATOM 2555 O O . GLU A 1 309 ? 5.308 17.402 -2.494 1.00 66.00 309 GLU A O 1
ATOM 2560 N N . GLU A 1 310 ? 3.463 18.058 -1.396 1.00 58.38 310 GLU A N 1
ATOM 2561 C CA . GLU A 1 310 ? 3.842 19.466 -1.453 1.00 58.38 310 GLU A CA 1
ATOM 2562 C C . GLU A 1 310 ? 5.217 19.638 -0.795 1.00 58.38 310 GLU A C 1
ATOM 2564 O O . GLU A 1 310 ? 5.436 19.165 0.320 1.00 58.38 310 GLU A O 1
ATOM 2569 N N . LYS A 1 311 ? 6.154 20.327 -1.466 1.00 45.53 311 LYS A N 1
ATOM 2570 C CA . LYS A 1 311 ? 7.519 20.573 -0.949 1.00 45.53 311 LYS A CA 1
ATOM 2571 C C . LYS A 1 311 ? 7.521 21.110 0.492 1.00 45.53 311 LYS A C 1
ATOM 2573 O O . LYS A 1 311 ? 8.455 20.847 1.242 1.00 45.53 311 LYS A O 1
ATOM 2578 N N . ALA A 1 312 ? 6.456 21.809 0.888 1.00 43.06 312 ALA A N 1
ATOM 2579 C CA . ALA A 1 312 ? 6.240 22.317 2.237 1.00 43.06 312 ALA A CA 1
ATOM 2580 C C . ALA A 1 312 ? 6.018 21.230 3.310 1.00 43.06 312 ALA A C 1
ATOM 2582 O O . ALA A 1 312 ? 6.266 21.511 4.476 1.00 43.06 312 ALA A O 1
ATOM 2583 N N . ALA A 1 313 ? 5.562 20.022 2.964 1.00 47.69 313 ALA A N 1
ATOM 2584 C CA . ALA A 1 313 ? 5.382 18.904 3.899 1.00 47.69 313 ALA A CA 1
ATOM 2585 C C . ALA A 1 313 ? 6.702 18.167 4.197 1.00 47.69 313 ALA A C 1
ATOM 2587 O O . ALA A 1 313 ? 6.911 17.726 5.322 1.00 47.69 313 ALA A O 1
ATOM 2588 N N . ARG A 1 314 ? 7.629 18.109 3.227 1.00 48.00 314 ARG A N 1
ATOM 2589 C CA . ARG A 1 314 ? 8.939 17.437 3.365 1.00 48.00 314 ARG A CA 1
ATOM 2590 C C . ARG A 1 314 ? 9.935 18.148 4.285 1.00 48.00 314 ARG A C 1
ATOM 2592 O O . ARG A 1 314 ? 10.846 17.507 4.790 1.00 48.00 314 ARG A O 1
ATOM 2599 N N . LEU A 1 315 ? 9.797 19.463 4.461 1.00 47.53 315 LEU A N 1
ATOM 2600 C CA . LEU A 1 315 ? 10.734 20.310 5.222 1.00 47.53 315 LEU A CA 1
ATOM 2601 C C . LEU A 1 315 ? 10.237 20.644 6.639 1.00 47.53 315 LEU A C 1
ATOM 2603 O O . LEU A 1 315 ? 10.830 21.465 7.334 1.00 47.53 315 LEU A O 1
ATOM 2607 N N . LYS A 1 316 ? 9.118 20.050 7.049 1.00 52.38 316 LYS A N 1
ATOM 2608 C CA . LYS A 1 316 ? 8.405 20.354 8.287 1.00 52.38 316 LYS A CA 1
ATOM 2609 C C . LYS A 1 316 ? 8.746 19.316 9.360 1.00 52.38 316 LYS A C 1
ATOM 2611 O O . LYS A 1 316 ? 8.806 18.128 9.061 1.00 52.38 316 LYS A O 1
ATOM 2616 N N . GLY A 1 317 ? 8.978 19.760 10.601 1.00 54.53 317 GLY A N 1
ATOM 2617 C CA . GLY A 1 317 ? 9.205 18.862 11.744 1.00 54.53 317 GLY A CA 1
ATOM 2618 C C . GLY A 1 317 ? 8.025 17.907 11.964 1.00 54.53 317 GLY A C 1
ATOM 2619 O O . GLY A 1 317 ? 6.925 18.190 11.482 1.00 54.53 317 GLY A O 1
ATOM 2620 N N . GLU A 1 318 ? 8.246 16.806 12.690 1.00 60.22 318 GLU A N 1
ATOM 2621 C CA . GLU A 1 318 ? 7.334 15.647 12.796 1.00 60.22 318 GLU A CA 1
ATOM 2622 C C . GLU A 1 318 ? 5.853 16.018 13.009 1.00 60.22 318 GLU A C 1
ATOM 2624 O O . GLU A 1 318 ? 4.993 15.519 12.284 1.00 60.22 318 GLU A O 1
ATOM 2629 N N . GLU A 1 319 ? 5.541 16.959 13.909 1.00 60.25 319 GLU A N 1
ATOM 2630 C CA . GLU A 1 319 ? 4.158 17.404 14.165 1.00 60.25 319 GLU A CA 1
ATOM 2631 C C . GLU A 1 319 ? 3.521 18.120 12.960 1.00 60.25 319 GLU A C 1
ATOM 2633 O O . GLU A 1 319 ? 2.403 17.816 12.537 1.00 60.25 319 GLU A O 1
ATOM 2638 N N . SER A 1 320 ? 4.246 19.070 12.370 1.00 64.19 320 SER A N 1
ATOM 2639 C CA . SER A 1 320 ? 3.771 19.864 11.232 1.00 64.19 320 SER A CA 1
ATOM 2640 C C . SER A 1 320 ? 3.735 19.069 9.916 1.00 64.19 320 SER A C 1
ATOM 2642 O O . SER A 1 320 ? 2.893 19.343 9.054 1.00 64.19 320 SER A O 1
ATOM 2644 N N . GLY A 1 321 ? 4.600 18.057 9.778 1.00 66.69 321 GLY A N 1
ATOM 2645 C CA . GLY A 1 321 ? 4.541 17.052 8.715 1.00 66.69 321 GLY A CA 1
ATOM 2646 C C . GLY A 1 321 ? 3.334 16.126 8.882 1.00 66.69 321 GLY A C 1
ATOM 2647 O O . GLY A 1 321 ? 2.611 15.881 7.916 1.00 66.69 321 GLY A O 1
ATOM 2648 N N . GLY A 1 322 ? 3.038 15.717 10.121 1.00 69.31 322 GLY A N 1
ATOM 2649 C CA . GLY A 1 322 ? 1.872 14.903 10.462 1.00 69.31 322 GLY A CA 1
ATOM 2650 C C . GLY A 1 322 ? 0.534 15.543 10.141 1.00 69.31 322 GLY A C 1
ATOM 2651 O O . GLY A 1 322 ? -0.312 14.920 9.501 1.00 69.31 322 GLY A O 1
ATOM 2652 N N . GLN A 1 323 ? 0.355 16.818 10.476 1.00 73.62 323 GLN A N 1
ATOM 2653 C CA . GLN A 1 323 ? -0.863 17.547 10.116 1.00 73.62 323 GLN A CA 1
ATOM 2654 C C . GLN A 1 323 ? -1.027 17.718 8.597 1.00 73.62 323 GLN A C 1
ATOM 2656 O O . GLN A 1 323 ? -2.139 17.616 8.076 1.00 73.62 323 GLN A O 1
ATOM 2661 N N . ALA A 1 324 ? 0.063 17.980 7.868 1.00 75.50 324 ALA A N 1
ATOM 2662 C CA . ALA A 1 324 ? 0.020 18.120 6.412 1.00 75.50 324 ALA A CA 1
ATOM 2663 C C . ALA A 1 324 ? -0.345 16.793 5.730 1.00 75.50 324 ALA A C 1
ATOM 2665 O O . ALA A 1 324 ? -1.233 16.766 4.876 1.00 75.50 324 ALA A O 1
ATOM 2666 N N . TYR A 1 325 ? 0.276 15.693 6.161 1.00 76.81 325 TYR A N 1
ATOM 2667 C CA . TYR A 1 325 ? -0.083 14.348 5.720 1.00 76.81 325 TYR A CA 1
ATOM 2668 C C . TYR A 1 325 ? -1.546 14.038 6.060 1.00 76.81 325 TYR A C 1
ATOM 2670 O O . TYR A 1 325 ? -2.292 13.563 5.206 1.00 76.81 325 TYR A O 1
ATOM 2678 N N . ALA A 1 326 ? -2.004 14.400 7.263 1.00 78.94 326 ALA A N 1
ATOM 2679 C CA . ALA A 1 326 ? -3.381 14.170 7.676 1.00 78.94 326 ALA A CA 1
ATOM 2680 C C . ALA A 1 326 ? -4.405 14.832 6.742 1.00 78.94 326 ALA A C 1
ATOM 2682 O O . ALA A 1 326 ? -5.368 14.198 6.310 1.00 78.94 326 ALA A O 1
ATOM 2683 N N . ARG A 1 327 ? -4.148 16.084 6.353 1.00 83.38 327 ARG A N 1
ATOM 2684 C CA . ARG A 1 327 ? -4.995 16.828 5.411 1.00 83.38 327 ARG A CA 1
ATOM 2685 C C . ARG A 1 327 ? -5.008 16.225 4.008 1.00 83.38 327 ARG A C 1
ATOM 2687 O O . ARG A 1 327 ? -6.065 16.190 3.394 1.00 83.38 327 ARG A O 1
ATOM 2694 N N . GLN A 1 328 ? -3.878 15.730 3.502 1.00 83.44 328 GLN A N 1
ATOM 2695 C CA . GLN A 1 328 ? -3.820 15.100 2.171 1.00 83.44 328 GLN A CA 1
ATOM 2696 C C . GLN A 1 328 ? -4.663 13.823 2.090 1.00 83.44 328 GLN A C 1
ATOM 2698 O O . GLN A 1 328 ? -5.255 13.508 1.059 1.00 83.44 328 GLN A O 1
ATOM 2703 N N . GLN A 1 329 ? -4.721 13.086 3.191 1.00 85.62 329 GLN A N 1
ATOM 2704 C CA . GLN A 1 329 ? -5.475 11.842 3.299 1.00 85.62 329 GLN A CA 1
ATOM 2705 C C . GLN A 1 329 ? -6.962 12.140 3.508 1.00 85.62 329 GLN A C 1
ATOM 2707 O O . GLN A 1 329 ? -7.804 11.508 2.881 1.00 85.62 329 GLN A O 1
ATOM 2712 N N . ALA A 1 330 ? -7.293 13.181 4.278 1.00 88.75 330 ALA A N 1
ATOM 2713 C CA . ALA A 1 330 ? -8.653 13.709 4.334 1.00 88.75 330 ALA A CA 1
ATOM 2714 C C . ALA A 1 330 ? -9.131 14.243 2.967 1.00 88.75 330 ALA A C 1
ATOM 2716 O O . ALA A 1 330 ? -10.281 14.020 2.604 1.00 88.75 330 ALA A O 1
ATOM 2717 N N . GLU A 1 331 ? -8.262 14.878 2.167 1.00 91.31 331 GLU A N 1
ATOM 2718 C CA . GLU A 1 331 ? -8.580 15.278 0.783 1.00 91.31 331 GLU A CA 1
ATOM 2719 C C . GLU A 1 331 ? -8.933 14.054 -0.076 1.00 91.31 331 GLU A C 1
ATOM 2721 O O . GLU A 1 331 ? -9.913 14.074 -0.823 1.00 91.31 331 GLU A O 1
ATOM 2726 N N . TYR A 1 332 ? -8.160 12.971 0.053 1.00 92.50 332 TYR A N 1
ATOM 2727 C CA . TYR A 1 332 ? -8.427 11.715 -0.643 1.00 92.50 332 TYR A CA 1
ATOM 2728 C C . TYR A 1 332 ? -9.766 11.098 -0.229 1.00 92.50 332 TYR A C 1
ATOM 2730 O O . TYR A 1 332 ? -10.582 10.767 -1.088 1.00 92.50 332 TYR A O 1
ATOM 2738 N N . LEU A 1 333 ? -10.021 10.990 1.076 1.00 94.38 333 LEU A N 1
ATOM 2739 C CA . LEU A 1 333 ? -11.279 10.475 1.617 1.00 94.38 333 LEU A CA 1
ATOM 2740 C C . LEU A 1 333 ? -12.471 11.340 1.186 1.00 94.38 333 LEU A C 1
ATOM 2742 O O . LEU A 1 333 ? -13.494 10.802 0.770 1.00 94.38 333 LEU A O 1
ATOM 2746 N N . GLY A 1 334 ? -12.321 12.666 1.177 1.00 94.94 334 GLY A N 1
ATOM 2747 C CA . GLY A 1 334 ? -13.331 13.587 0.652 1.00 94.94 334 GLY A CA 1
ATOM 2748 C C . GLY A 1 334 ? -13.612 13.370 -0.838 1.00 94.94 334 GLY A C 1
ATOM 2749 O O . GLY A 1 334 ? -14.769 13.362 -1.258 1.00 94.94 334 GLY A O 1
ATOM 2750 N N . PHE A 1 335 ? -12.573 13.118 -1.641 1.00 95.75 335 PHE A N 1
ATOM 2751 C CA . PHE A 1 335 ? -12.740 12.750 -3.047 1.00 95.75 335 PHE A CA 1
ATOM 2752 C C . PHE A 1 335 ? -13.470 11.409 -3.211 1.00 95.75 335 PHE A C 1
ATOM 2754 O O . PHE A 1 335 ? -14.418 11.334 -3.993 1.00 95.75 335 PHE A O 1
ATOM 2761 N N . LEU A 1 336 ? -13.078 10.374 -2.457 1.00 95.81 336 LEU A N 1
ATOM 2762 C CA . LEU A 1 336 ? -13.755 9.074 -2.468 1.00 95.81 336 LEU A CA 1
ATOM 2763 C C . LEU A 1 336 ? -15.228 9.201 -2.079 1.00 95.81 336 LEU A C 1
ATOM 2765 O O . LEU A 1 336 ? -16.087 8.590 -2.713 1.00 95.81 336 LEU A O 1
ATOM 2769 N N . TRP A 1 337 ? -15.532 10.017 -1.071 1.00 94.69 337 TRP A N 1
ATOM 2770 C CA . TRP A 1 337 ? -16.895 10.222 -0.593 1.00 94.69 337 TRP A CA 1
ATOM 2771 C C . TRP A 1 337 ? -17.797 10.798 -1.688 1.00 94.69 337 TRP A C 1
ATOM 2773 O O . TRP A 1 337 ? -18.945 10.381 -1.827 1.00 94.69 337 TRP A O 1
ATOM 2783 N N . GLY A 1 338 ? -17.250 11.688 -2.523 1.00 93.19 338 GLY A N 1
ATOM 2784 C CA . GLY A 1 338 ? -17.937 12.256 -3.684 1.00 93.19 338 GLY A CA 1
ATOM 2785 C C . GLY A 1 338 ? -18.166 11.285 -4.851 1.00 93.19 338 GLY A C 1
ATOM 2786 O O . GLY A 1 338 ? -18.885 11.629 -5.790 1.00 93.19 338 GLY A O 1
ATOM 2787 N N . LEU A 1 339 ? -17.583 10.080 -4.835 1.00 93.69 339 LEU A N 1
ATOM 2788 C CA . LEU A 1 339 ? -17.835 9.070 -5.866 1.00 93.69 339 LEU A CA 1
ATOM 2789 C C . LEU A 1 339 ? -19.204 8.413 -5.657 1.00 93.69 339 LEU A C 1
ATOM 2791 O O . LEU A 1 339 ? -19.547 7.996 -4.558 1.00 93.69 339 LEU A O 1
ATOM 2795 N N . SER A 1 340 ? -19.969 8.249 -6.736 1.00 87.81 340 SER A N 1
ATOM 2796 C CA . SER A 1 340 ? -21.288 7.592 -6.687 1.00 87.81 340 SER A CA 1
ATOM 2797 C C . SER A 1 340 ? -21.220 6.060 -6.656 1.00 87.81 340 SER A C 1
ATOM 2799 O O . SER A 1 340 ? -22.222 5.412 -6.372 1.00 87.81 340 SER A O 1
ATOM 2801 N N . GLU A 1 341 ? -20.059 5.469 -6.945 1.00 91.12 341 GLU A N 1
ATOM 2802 C CA . GLU A 1 341 ? -19.885 4.024 -7.125 1.00 91.12 341 GLU A CA 1
ATOM 2803 C C . GLU A 1 341 ? -19.236 3.379 -5.886 1.00 91.12 341 GLU A C 1
ATOM 2805 O O . GLU A 1 341 ? -18.039 3.578 -5.655 1.00 91.12 341 GLU A O 1
ATOM 2810 N N . PRO A 1 342 ? -19.966 2.548 -5.112 1.00 90.50 342 PRO A N 1
ATOM 2811 C CA . PRO A 1 342 ? -19.443 1.916 -3.895 1.00 90.50 342 PRO A CA 1
ATOM 2812 C C . PRO A 1 342 ? -18.200 1.055 -4.120 1.00 90.50 342 PRO A C 1
ATOM 2814 O O . PRO A 1 342 ? -17.317 0.994 -3.270 1.00 90.50 342 PRO A O 1
ATOM 2817 N N . LEU A 1 343 ? -18.100 0.416 -5.287 1.00 86.50 343 LEU A N 1
ATOM 2818 C CA . LEU A 1 343 ? -16.952 -0.416 -5.646 1.00 86.50 343 LEU A CA 1
ATOM 2819 C C . LEU A 1 343 ? -15.663 0.403 -5.789 1.00 86.50 343 LEU A C 1
ATOM 2821 O O . LEU A 1 343 ? -14.593 -0.070 -5.409 1.00 86.50 343 LEU A O 1
ATOM 2825 N N . LEU A 1 344 ? -15.755 1.637 -6.296 1.00 89.75 344 LEU A N 1
ATOM 2826 C CA . LEU A 1 344 ? -14.612 2.549 -6.361 1.00 89.75 344 LEU A CA 1
ATOM 2827 C C . LEU A 1 344 ? -14.248 3.092 -4.980 1.00 89.75 344 LEU A C 1
ATOM 2829 O O . LEU A 1 344 ? -13.066 3.205 -4.672 1.00 89.75 344 LEU A O 1
ATOM 2833 N N . GLN A 1 345 ? -15.242 3.372 -4.134 1.00 92.88 345 GLN A N 1
ATOM 2834 C CA . GLN A 1 345 ? -15.005 3.797 -2.752 1.00 92.88 345 GLN A CA 1
ATOM 2835 C C . GLN A 1 345 ? -14.286 2.716 -1.941 1.00 92.88 345 GLN A C 1
ATOM 2837 O O . GLN A 1 345 ? -13.245 2.988 -1.348 1.00 92.88 345 GLN A O 1
ATOM 2842 N N . ALA A 1 346 ? -14.799 1.482 -1.970 1.00 88.94 346 ALA A N 1
ATOM 2843 C CA . ALA A 1 346 ? -14.186 0.342 -1.297 1.00 88.94 346 ALA A CA 1
ATOM 2844 C C . ALA A 1 346 ? -12.762 0.090 -1.823 1.00 88.94 346 ALA A C 1
ATOM 2846 O O . ALA A 1 346 ? -11.826 -0.058 -1.039 1.00 88.94 346 ALA A O 1
ATOM 2847 N N . PHE A 1 347 ? -12.567 0.125 -3.148 1.00 86.44 347 PHE A N 1
ATOM 2848 C CA . PHE A 1 347 ? -11.231 0.019 -3.734 1.00 86.44 347 PHE A CA 1
ATOM 2849 C C . PHE A 1 347 ? -10.293 1.128 -3.238 1.00 86.44 347 PHE A C 1
ATOM 2851 O O . PHE A 1 347 ? -9.146 0.855 -2.898 1.00 86.44 347 PHE A O 1
ATOM 2858 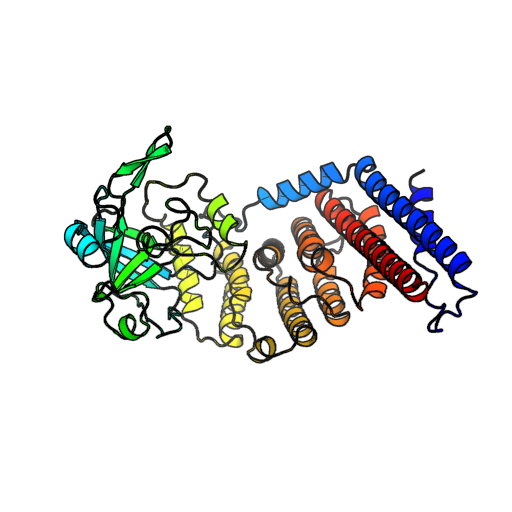N N . GLY A 1 348 ? -10.758 2.377 -3.201 1.00 87.25 348 GLY A N 1
ATOM 2859 C CA . GLY A 1 348 ? -9.944 3.510 -2.777 1.00 87.25 348 GLY A CA 1
ATOM 2860 C C . GLY A 1 348 ? -9.503 3.413 -1.316 1.00 87.25 348 GLY A C 1
ATOM 2861 O O . GLY A 1 348 ? -8.322 3.577 -1.013 1.00 87.25 348 GLY A O 1
ATOM 2862 N N . LEU A 1 349 ? -10.422 3.052 -0.417 1.00 88.88 349 LEU A N 1
ATOM 2863 C CA . LEU A 1 349 ? -10.115 2.795 0.996 1.00 88.88 349 LEU A CA 1
ATOM 2864 C C . LEU A 1 349 ? -9.062 1.686 1.143 1.00 88.88 349 LEU A C 1
ATOM 2866 O O . LEU A 1 349 ? -8.083 1.819 1.875 1.00 88.88 349 LEU A O 1
ATOM 2870 N N . ARG A 1 350 ? -9.187 0.619 0.355 1.00 82.56 350 ARG A N 1
ATOM 2871 C CA . ARG A 1 350 ? -8.188 -0.450 0.307 1.00 82.56 350 ARG A CA 1
ATOM 2872 C C . ARG A 1 350 ? -6.834 0.005 -0.242 1.00 82.56 350 ARG A C 1
ATOM 2874 O O . ARG A 1 350 ? -5.790 -0.425 0.252 1.00 82.56 350 ARG A O 1
ATOM 2881 N N . ALA A 1 351 ? -6.829 0.840 -1.279 1.00 78.88 351 ALA A N 1
ATOM 2882 C CA . ALA A 1 351 ? -5.602 1.407 -1.828 1.00 78.88 351 ALA A CA 1
ATOM 2883 C C . ALA A 1 351 ? -4.879 2.242 -0.763 1.00 78.88 351 ALA A C 1
ATOM 2885 O O . ALA A 1 351 ? -3.671 2.091 -0.598 1.00 78.88 351 ALA A O 1
ATOM 2886 N N . MET A 1 352 ? -5.622 3.018 0.031 1.00 82.06 352 MET A N 1
ATOM 2887 C CA . MET A 1 352 ? -5.087 3.753 1.178 1.00 82.06 352 MET A CA 1
ATOM 2888 C C . MET A 1 352 ? -4.399 2.822 2.182 1.00 82.06 352 MET A C 1
ATOM 2890 O O . MET A 1 352 ? -3.250 3.076 2.529 1.00 82.06 352 MET A O 1
ATOM 2894 N N . LEU A 1 353 ? -5.023 1.700 2.562 1.00 76.12 353 LEU A N 1
ATOM 2895 C CA . LEU A 1 353 ? -4.415 0.699 3.455 1.00 76.12 353 LEU A CA 1
ATOM 2896 C C . LEU A 1 353 ? -3.060 0.179 2.942 1.00 76.12 353 LEU A C 1
ATOM 2898 O O . LEU A 1 353 ? -2.137 -0.062 3.719 1.00 76.12 353 LEU A O 1
ATOM 2902 N N . ARG A 1 354 ? -2.933 -0.015 1.625 1.00 67.88 354 ARG A N 1
ATOM 2903 C CA . ARG A 1 354 ? -1.735 -0.601 0.998 1.00 67.88 354 ARG A CA 1
ATOM 2904 C C . ARG A 1 354 ? -0.653 0.435 0.681 1.00 67.88 354 ARG A C 1
ATOM 2906 O O . ARG A 1 354 ? 0.519 0.076 0.665 1.00 67.88 354 ARG A O 1
ATOM 2913 N N . CYS A 1 355 ? -1.036 1.686 0.444 1.00 65.31 355 CYS A N 1
ATOM 2914 C CA . CYS A 1 355 ? -0.130 2.800 0.152 1.00 65.31 355 CYS A CA 1
ATOM 2915 C C . CYS A 1 355 ? 0.220 3.640 1.394 1.00 65.31 355 CYS A C 1
ATOM 2917 O O . CYS A 1 355 ? 1.013 4.576 1.296 1.00 65.31 355 CYS A O 1
ATOM 2919 N N . TYR A 1 356 ? -0.354 3.318 2.555 1.00 63.50 356 TYR A N 1
ATOM 2920 C CA . TYR A 1 356 ? -0.131 4.022 3.810 1.00 63.50 356 TYR A CA 1
ATOM 2921 C C . TYR A 1 356 ? 1.342 3.984 4.250 1.00 63.50 356 TYR A C 1
ATOM 2923 O O . TYR A 1 356 ? 1.873 2.939 4.618 1.00 63.50 356 TYR A O 1
ATOM 2931 N N . SER A 1 357 ? 1.995 5.147 4.288 1.00 54.91 357 SER A N 1
ATOM 2932 C CA . SER A 1 357 ? 3.380 5.325 4.757 1.00 54.91 357 SER A CA 1
ATOM 2933 C C . SER A 1 357 ? 3.474 6.011 6.131 1.00 54.91 357 SER A C 1
ATOM 2935 O O . SER A 1 357 ? 4.572 6.227 6.643 1.00 54.91 357 SER A O 1
ATOM 2937 N N . GLY A 1 358 ? 2.334 6.330 6.754 1.00 51.97 358 GLY A N 1
ATOM 2938 C CA . GLY A 1 358 ? 2.211 7.318 7.834 1.00 51.97 358 GLY A CA 1
ATOM 2939 C C . GLY A 1 358 ? 2.751 6.938 9.216 1.00 51.97 358 GLY A C 1
ATOM 2940 O O . GLY A 1 358 ? 2.577 7.722 10.145 1.00 51.97 358 GLY A O 1
ATOM 2941 N N . ARG A 1 359 ? 3.445 5.799 9.382 1.00 49.88 359 ARG A N 1
ATOM 2942 C CA . ARG A 1 359 ? 3.972 5.362 10.697 1.00 49.88 359 ARG A CA 1
ATOM 2943 C C . ARG A 1 359 ? 4.905 6.387 11.367 1.00 49.88 359 ARG A C 1
ATOM 2945 O O . ARG A 1 359 ? 5.113 6.300 12.568 1.00 49.88 359 ARG A O 1
ATOM 2952 N N . MET A 1 360 ? 5.471 7.334 10.613 1.00 46.81 360 MET A N 1
ATOM 2953 C CA . MET A 1 360 ? 6.375 8.375 11.128 1.00 46.81 360 MET A CA 1
ATOM 2954 C C . MET A 1 360 ? 5.679 9.686 11.550 1.00 46.81 360 MET A C 1
ATOM 2956 O O . MET A 1 360 ? 6.350 10.588 12.033 1.00 46.81 360 MET A O 1
ATOM 2960 N N . TYR A 1 361 ? 4.361 9.828 11.364 1.00 50.81 361 TYR A N 1
ATOM 2961 C CA . TYR A 1 361 ? 3.710 11.147 11.311 1.00 50.81 361 TYR A CA 1
ATOM 2962 C C . TYR A 1 361 ? 2.484 11.315 12.235 1.00 50.81 361 TYR A C 1
ATOM 2964 O O . TYR A 1 361 ? 1.719 12.265 12.083 1.00 50.81 361 TYR A O 1
ATOM 2972 N N . GLN A 1 362 ? 2.261 10.405 13.189 1.00 56.31 362 GLN A N 1
ATOM 2973 C CA . GLN A 1 362 ? 1.002 10.312 13.951 1.00 56.31 362 GLN A CA 1
ATOM 2974 C C . GLN A 1 362 ? 1.120 10.669 15.438 1.00 56.31 362 GLN A C 1
ATOM 2976 O O . GLN A 1 362 ? 0.847 9.844 16.304 1.00 56.31 362 GLN A O 1
ATOM 2981 N N . SER A 1 363 ? 1.487 11.913 15.746 1.00 53.75 363 SER A N 1
ATOM 2982 C CA . SER A 1 363 ? 1.614 12.384 17.137 1.00 53.75 363 SER A CA 1
ATOM 2983 C C . SER A 1 363 ? 0.708 13.566 17.516 1.00 53.75 363 SER A C 1
ATOM 2985 O O . SER A 1 363 ? 0.699 13.955 18.681 1.00 53.75 363 SER A O 1
ATOM 2987 N N . SER A 1 364 ? -0.082 14.124 16.585 1.00 68.19 364 SER A N 1
ATOM 2988 C CA . SER A 1 364 ? -0.909 15.324 16.827 1.00 68.19 364 SER A CA 1
ATOM 2989 C C . SER A 1 364 ? -2.413 15.002 17.008 1.00 68.19 364 SER A C 1
ATOM 2991 O O . SER A 1 364 ? -2.988 14.279 16.186 1.00 68.19 364 SER A O 1
ATOM 2993 N N . PRO A 1 365 ? -3.099 15.583 18.018 1.00 72.31 365 PRO A N 1
ATOM 2994 C CA . PRO A 1 365 ? -4.548 15.445 18.221 1.00 72.31 365 PRO A CA 1
ATOM 2995 C C . PRO A 1 365 ? -5.389 15.990 17.066 1.00 72.31 365 PRO A C 1
ATOM 2997 O O . PRO A 1 365 ? -6.498 15.513 16.814 1.00 72.31 365 PRO A O 1
ATOM 3000 N N . GLU A 1 366 ? -4.894 17.016 16.378 1.00 77.25 366 GLU A N 1
ATOM 3001 C CA . GLU A 1 366 ? -5.536 17.627 15.215 1.00 77.25 366 GLU A CA 1
ATOM 3002 C C . GLU A 1 366 ? -5.455 16.703 14.003 1.00 77.25 366 GLU A C 1
ATOM 3004 O O . GLU A 1 366 ? -6.443 16.551 13.291 1.00 77.25 366 GLU A O 1
ATOM 3009 N N . ALA A 1 367 ? -4.303 16.058 13.787 1.00 76.75 367 ALA A N 1
ATOM 3010 C CA . ALA A 1 367 ? -4.132 15.076 12.72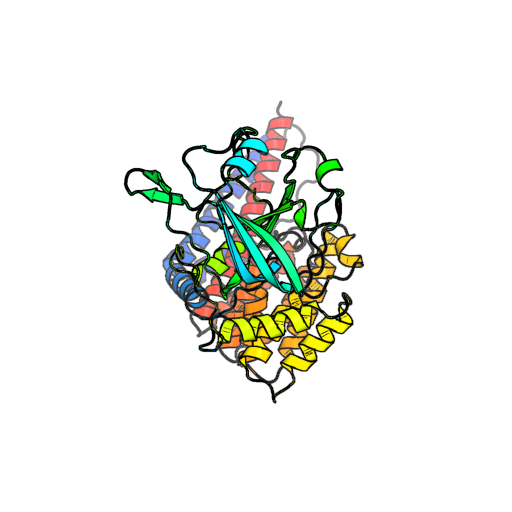2 1.00 76.75 367 ALA A CA 1
ATOM 3011 C C . ALA A 1 367 ? -5.102 13.896 12.892 1.00 76.75 367 ALA A C 1
ATOM 3013 O O . ALA A 1 367 ? -5.758 13.506 11.925 1.00 76.75 367 ALA A O 1
ATOM 3014 N N . PHE A 1 368 ? -5.250 13.397 14.127 1.00 78.81 368 PHE A N 1
ATOM 3015 C CA . PHE A 1 368 ? -6.223 12.356 14.462 1.00 78.81 368 PHE A CA 1
ATOM 3016 C C . PHE A 1 368 ? -7.659 12.786 14.144 1.00 78.81 368 PHE A C 1
ATOM 3018 O O . PHE A 1 368 ? -8.359 12.086 13.419 1.00 78.81 368 PHE A O 1
ATOM 3025 N N . ALA A 1 369 ? -8.075 13.966 14.616 1.00 82.81 369 ALA A N 1
ATOM 3026 C CA . ALA A 1 369 ? -9.433 14.466 14.397 1.00 82.81 369 ALA A CA 1
ATOM 3027 C C . ALA A 1 369 ? -9.754 14.674 12.907 1.00 82.81 369 ALA A C 1
ATOM 3029 O O . ALA A 1 369 ? -10.819 14.281 12.447 1.00 82.81 369 ALA A O 1
ATOM 3030 N N . VAL A 1 370 ? -8.823 15.246 12.134 1.00 85.75 370 VAL A N 1
ATOM 3031 C CA . VAL A 1 370 ? -9.011 15.481 10.692 1.00 85.75 370 VAL A CA 1
ATOM 3032 C C . VAL A 1 370 ? -9.214 14.172 9.929 1.00 85.75 370 VAL A C 1
ATOM 3034 O O . VAL A 1 370 ? -10.092 14.094 9.071 1.00 85.75 370 VAL A O 1
ATOM 3037 N N . TRP A 1 371 ? -8.416 13.146 10.232 1.00 84.19 371 TRP A N 1
ATOM 3038 C CA . TRP A 1 371 ? -8.584 11.821 9.636 1.00 84.19 371 TRP A CA 1
ATOM 3039 C C . TRP A 1 371 ? -9.899 11.179 10.035 1.00 84.19 371 TRP A C 1
ATOM 3041 O O . TRP A 1 371 ? -10.630 10.694 9.173 1.00 84.19 371 TRP A O 1
ATOM 3051 N N . LEU A 1 372 ? -10.183 11.185 11.337 1.00 87.56 372 LEU A N 1
ATOM 3052 C CA . LEU A 1 372 ? -11.347 10.524 11.890 1.00 87.56 372 LEU A CA 1
ATOM 3053 C C . LEU A 1 372 ? -12.637 11.092 11.285 1.00 87.56 372 LEU A C 1
ATOM 3055 O O . LEU A 1 372 ? -13.416 10.343 10.700 1.00 87.56 372 LEU A O 1
ATOM 3059 N N . SER A 1 373 ? -12.793 12.419 11.290 1.00 90.38 373 SER A N 1
ATOM 3060 C CA . SER A 1 373 ? -13.963 13.087 10.707 1.00 90.38 373 SER A CA 1
ATOM 3061 C C . SER A 1 373 ? -14.127 12.838 9.202 1.00 90.38 373 SER A C 1
ATOM 3063 O O . SER A 1 373 ? -15.243 12.888 8.691 1.00 90.38 373 SER A O 1
ATOM 3065 N N . ALA A 1 374 ? -13.038 12.577 8.471 1.00 92.56 374 ALA A N 1
ATOM 3066 C CA . ALA A 1 374 ? -13.101 12.251 7.046 1.00 92.56 374 ALA A CA 1
ATOM 3067 C C . ALA A 1 374 ? -13.453 10.774 6.781 1.00 92.56 374 ALA A C 1
ATOM 3069 O O . ALA A 1 374 ? -14.023 10.463 5.735 1.00 92.56 374 ALA A O 1
ATOM 3070 N N . LEU A 1 375 ? -13.110 9.865 7.701 1.00 93.50 375 LEU A N 1
ATOM 3071 C CA . LEU A 1 375 ? -13.316 8.422 7.557 1.00 93.50 375 LEU A CA 1
ATOM 3072 C C . LEU A 1 375 ? -14.676 7.951 8.096 1.00 93.50 375 LEU A C 1
ATOM 3074 O O . LEU A 1 375 ? -15.302 7.084 7.487 1.00 93.50 375 LEU A O 1
ATOM 3078 N N . GLU A 1 376 ? -15.158 8.533 9.195 1.00 92.56 376 GLU A N 1
ATOM 3079 C CA . GLU A 1 376 ? -16.422 8.163 9.852 1.00 92.56 376 GLU A CA 1
ATOM 3080 C C . GLU A 1 376 ? -17.642 8.061 8.924 1.00 92.56 376 GLU A C 1
ATOM 3082 O O . GLU A 1 376 ? -18.396 7.092 9.054 1.00 92.56 376 GLU A O 1
ATOM 3087 N N . PRO A 1 377 ? -17.848 8.959 7.937 1.00 94.81 377 PRO A N 1
ATOM 3088 C CA . PRO A 1 377 ? -18.987 8.847 7.027 1.00 94.81 377 PRO A CA 1
ATOM 3089 C C . PRO A 1 377 ? -19.060 7.503 6.284 1.00 94.81 377 PRO A C 1
ATOM 3091 O O . PRO A 1 377 ? -20.149 7.047 5.928 1.00 94.81 377 PRO A O 1
ATOM 3094 N N . PHE A 1 378 ? -17.920 6.839 6.063 1.00 95.38 378 PHE A N 1
ATOM 3095 C CA . PHE A 1 378 ? -17.861 5.533 5.406 1.00 95.38 378 PHE A CA 1
ATOM 3096 C C . PHE A 1 378 ? -18.257 4.364 6.320 1.00 95.38 378 PHE A C 1
ATOM 3098 O O . PHE A 1 378 ? -18.606 3.305 5.799 1.00 95.38 378 PHE A O 1
ATOM 3105 N N . LEU A 1 379 ? -18.236 4.549 7.644 1.00 93.69 379 LEU A N 1
ATOM 3106 C CA . LEU A 1 379 ? -18.602 3.537 8.644 1.00 93.69 379 LEU A CA 1
ATOM 3107 C C . LEU A 1 379 ? -20.107 3.499 8.942 1.00 93.69 379 LEU A C 1
ATOM 3109 O O . LEU A 1 379 ? -20.591 2.527 9.518 1.00 93.69 379 LEU A O 1
ATOM 3113 N N . ALA A 1 380 ? -20.861 4.526 8.536 1.00 91.75 380 ALA A N 1
ATOM 3114 C CA . ALA A 1 380 ? -22.288 4.628 8.831 1.00 91.75 380 ALA A CA 1
ATOM 3115 C C . ALA A 1 380 ? -23.072 3.381 8.373 1.00 91.75 380 ALA A C 1
ATOM 3117 O O . ALA A 1 380 ? -22.890 2.894 7.259 1.00 91.75 380 ALA A O 1
ATOM 3118 N N . GLN A 1 381 ? -23.987 2.880 9.212 1.00 88.12 381 GLN A N 1
ATOM 3119 C CA . GLN A 1 381 ? -24.691 1.599 9.005 1.00 88.12 381 GLN A CA 1
ATOM 3120 C C . GLN A 1 381 ? -25.460 1.499 7.676 1.00 88.12 381 GLN A C 1
ATOM 3122 O O . GLN A 1 381 ? -25.640 0.408 7.143 1.00 88.12 381 GLN A O 1
ATOM 3127 N N . ASN A 1 382 ? -25.901 2.630 7.122 1.00 90.19 382 ASN A N 1
ATOM 3128 C CA . ASN A 1 382 ? -26.611 2.697 5.844 1.00 90.19 382 ASN A CA 1
ATOM 3129 C C . ASN A 1 382 ? -25.685 2.609 4.614 1.00 90.19 382 ASN A C 1
ATOM 3131 O O . ASN A 1 382 ? -26.168 2.643 3.480 1.00 90.19 382 ASN A O 1
ATOM 3135 N N . ARG A 1 383 ? -24.364 2.530 4.807 1.00 93.06 383 ARG A N 1
ATOM 3136 C CA . ARG A 1 383 ? -23.392 2.388 3.721 1.00 93.06 383 ARG A CA 1
ATOM 3137 C C . ARG A 1 383 ? -23.288 0.932 3.247 1.00 93.06 383 ARG A C 1
ATOM 3139 O O . ARG A 1 383 ? -23.456 0.004 4.042 1.00 93.06 383 ARG A O 1
ATOM 3146 N N . PRO A 1 384 ? -22.944 0.712 1.963 1.00 93.50 384 PRO A N 1
ATOM 3147 C CA . PRO A 1 384 ? -22.663 -0.620 1.433 1.00 93.50 384 PRO A CA 1
ATOM 3148 C C . PRO A 1 384 ? -21.627 -1.367 2.276 1.00 93.50 384 PRO A C 1
ATOM 3150 O O . PRO A 1 384 ? -20.640 -0.778 2.724 1.00 93.50 384 PRO A O 1
ATOM 3153 N N . VAL A 1 385 ? -21.843 -2.666 2.485 1.00 91.38 385 VAL A N 1
ATOM 3154 C CA . VAL A 1 385 ? -21.044 -3.473 3.419 1.00 91.38 385 VAL A CA 1
ATOM 3155 C C . VAL A 1 385 ? -19.565 -3.506 3.040 1.00 91.38 385 VAL A C 1
ATOM 3157 O O . VAL A 1 385 ? -18.707 -3.394 3.908 1.00 91.38 385 VAL A O 1
ATOM 3160 N N . GLU A 1 386 ? -19.245 -3.560 1.748 1.00 88.19 386 GLU A N 1
ATOM 3161 C CA . GLU A 1 386 ? -17.868 -3.546 1.263 1.00 88.19 386 GLU A CA 1
ATOM 3162 C C . GLU A 1 386 ? -17.167 -2.243 1.634 1.00 88.19 386 GLU A C 1
ATOM 3164 O O . GLU A 1 386 ? -16.012 -2.269 2.030 1.00 88.19 386 GLU A O 1
ATOM 3169 N N . VAL A 1 387 ? -17.861 -1.109 1.541 1.00 92.44 387 VAL A N 1
ATOM 3170 C CA . VAL A 1 387 ? -17.297 0.197 1.900 1.00 92.44 387 VAL A CA 1
ATOM 3171 C C . VAL A 1 387 ? -17.024 0.257 3.401 1.00 92.44 387 VAL A C 1
ATOM 3173 O O . VAL A 1 387 ? -15.933 0.658 3.799 1.00 92.44 387 VAL A O 1
ATOM 3176 N N . ARG A 1 388 ? -17.974 -0.213 4.221 1.00 94.19 388 ARG A N 1
ATOM 3177 C CA . ARG A 1 388 ? -17.822 -0.257 5.683 1.00 94.19 388 ARG A CA 1
ATOM 3178 C C . ARG A 1 388 ? -16.653 -1.143 6.109 1.00 94.19 388 ARG A C 1
ATOM 3180 O O . ARG A 1 388 ? -15.859 -0.726 6.944 1.00 94.19 388 ARG A O 1
ATOM 3187 N N . ARG A 1 389 ? -16.503 -2.330 5.506 1.00 91.44 389 ARG A N 1
ATOM 3188 C CA . ARG A 1 389 ? -15.392 -3.257 5.797 1.00 91.44 389 ARG A CA 1
ATOM 3189 C C . ARG A 1 389 ? -14.031 -2.629 5.518 1.00 91.44 389 ARG A C 1
ATOM 3191 O O . ARG A 1 389 ? -13.152 -2.689 6.371 1.00 91.44 389 ARG A O 1
ATOM 3198 N N . GLU A 1 390 ? -13.854 -2.003 4.352 1.00 90.19 390 GLU A N 1
ATOM 3199 C CA . GLU A 1 390 ? -12.575 -1.357 4.021 1.00 90.19 390 GLU A CA 1
ATOM 3200 C C . GLU A 1 390 ? -12.335 -0.105 4.884 1.00 90.19 390 GLU A C 1
ATOM 3202 O O . GLU A 1 390 ? -11.203 0.142 5.289 1.00 90.19 390 GLU A O 1
ATOM 3207 N N . ALA A 1 391 ? -13.379 0.659 5.223 1.00 93.75 391 ALA A N 1
ATOM 3208 C CA . ALA A 1 391 ? -13.260 1.806 6.123 1.00 93.75 391 ALA A CA 1
ATOM 3209 C C . ALA A 1 391 ? -12.855 1.389 7.544 1.00 93.75 391 ALA A C 1
ATOM 3211 O O . ALA A 1 391 ? -11.981 2.017 8.137 1.00 93.75 391 ALA A O 1
ATOM 3212 N N . ALA A 1 392 ? -13.430 0.303 8.067 1.00 92.88 392 ALA A N 1
ATOM 3213 C CA . ALA A 1 392 ? -13.082 -0.237 9.378 1.00 92.88 392 ALA A CA 1
ATOM 3214 C C . ALA A 1 392 ? -11.637 -0.765 9.404 1.00 92.88 392 ALA A C 1
ATOM 3216 O O . ALA A 1 392 ? -10.900 -0.504 10.355 1.00 92.88 392 ALA A O 1
ATOM 3217 N N . ALA A 1 393 ? -11.182 -1.401 8.319 1.00 88.44 393 ALA A N 1
ATOM 3218 C CA . ALA A 1 393 ? -9.782 -1.796 8.169 1.00 88.44 393 ALA A CA 1
ATOM 3219 C C . ALA A 1 393 ? -8.832 -0.581 8.140 1.00 88.44 393 ALA A C 1
ATOM 3221 O O . ALA A 1 393 ? -7.786 -0.600 8.791 1.00 88.44 393 ALA A O 1
ATOM 3222 N N . VAL A 1 394 ? -9.184 0.493 7.418 1.00 88.75 394 VAL A N 1
ATOM 3223 C CA . VAL A 1 394 ? -8.405 1.748 7.404 1.00 88.75 394 VAL A CA 1
ATOM 3224 C C . VAL A 1 394 ? -8.363 2.379 8.796 1.00 88.75 394 VAL A C 1
ATOM 3226 O O . VAL A 1 394 ? -7.293 2.806 9.232 1.00 88.75 394 VAL A O 1
ATOM 3229 N N . LEU A 1 395 ? -9.485 2.399 9.519 1.00 90.19 395 LEU A N 1
ATOM 3230 C CA . LEU A 1 395 ? -9.539 2.898 10.893 1.00 90.19 395 LEU A CA 1
ATOM 3231 C C . LEU A 1 395 ? -8.551 2.130 11.781 1.00 90.19 395 LEU A C 1
ATOM 3233 O O . LEU A 1 395 ? -7.702 2.740 12.430 1.00 90.19 395 LEU A O 1
ATOM 3237 N N . CYS A 1 396 ? -8.609 0.799 11.738 1.00 86.50 396 CYS A N 1
ATOM 3238 C CA . CYS A 1 396 ? -7.751 -0.075 12.528 1.00 86.50 396 CYS A CA 1
ATOM 3239 C C . CYS A 1 396 ? -6.266 0.106 12.191 1.00 86.50 396 CYS A C 1
ATOM 3241 O O . CYS A 1 396 ? -5.469 0.482 13.047 1.00 86.50 396 CYS A O 1
ATOM 3243 N N . TYR A 1 397 ? -5.870 -0.117 10.938 1.00 79.56 397 TYR A N 1
ATOM 3244 C CA . TYR A 1 397 ? -4.451 -0.234 10.587 1.00 79.56 397 TYR A CA 1
ATOM 3245 C C . TYR A 1 397 ? -3.770 1.076 10.216 1.00 79.56 397 TYR A C 1
ATOM 3247 O O . TYR A 1 397 ? -2.542 1.158 10.286 1.00 79.56 397 TYR A O 1
ATOM 3255 N N . CYS A 1 398 ? -4.522 2.078 9.764 1.00 76.75 398 CYS A N 1
ATOM 3256 C CA . CYS A 1 398 ? -3.938 3.335 9.313 1.00 76.75 398 CYS A CA 1
ATOM 3257 C C . CYS A 1 398 ? -4.087 4.443 10.344 1.00 76.75 398 CYS A C 1
ATOM 3259 O O . CYS A 1 398 ? -3.215 5.303 10.375 1.00 76.75 398 CYS A O 1
ATOM 3261 N N . LEU A 1 399 ? -5.140 4.444 11.167 1.00 77.75 399 LEU A N 1
ATOM 3262 C CA . LEU A 1 399 ? -5.339 5.479 12.182 1.00 77.75 399 LEU A CA 1
ATOM 3263 C C . LEU A 1 399 ? -4.976 4.993 13.585 1.00 77.75 399 LEU A C 1
ATOM 3265 O O . LEU A 1 399 ? -4.284 5.714 14.290 1.00 77.75 399 LEU A O 1
ATOM 3269 N N . VAL A 1 400 ? -5.424 3.798 13.976 1.00 79.94 400 VAL A N 1
ATOM 3270 C CA . VAL A 1 400 ? -5.370 3.353 15.375 1.00 79.94 400 VAL A CA 1
ATOM 3271 C C . VAL A 1 400 ? -4.070 2.649 15.730 1.00 79.94 400 VAL A C 1
ATOM 3273 O O . VAL A 1 400 ? -3.326 3.125 16.579 1.00 79.94 400 VAL A O 1
ATOM 3276 N N . TYR A 1 401 ? -3.747 1.573 15.022 1.00 72.25 401 TYR A N 1
ATOM 3277 C CA . TYR A 1 401 ? -2.557 0.766 15.282 1.00 72.25 401 TYR A CA 1
ATOM 3278 C C . TYR A 1 401 ? -1.225 1.544 15.240 1.00 72.25 401 TYR A C 1
ATOM 3280 O O . TYR A 1 401 ? -0.348 1.279 16.061 1.00 72.25 401 TYR A O 1
ATOM 3288 N N . PRO A 1 402 ? -0.994 2.488 14.302 1.00 60.03 402 PRO A N 1
ATOM 3289 C CA . PRO A 1 402 ? 0.283 3.191 14.246 1.00 60.03 402 PRO A CA 1
ATOM 3290 C C . PRO A 1 402 ? 0.340 4.445 15.129 1.00 60.03 402 PRO A C 1
ATOM 3292 O O . PRO A 1 402 ? 1.427 5.008 15.288 1.00 60.03 402 PRO A O 1
ATOM 3295 N N . ALA A 1 403 ? -0.780 4.889 15.703 1.00 62.09 403 ALA A N 1
ATOM 3296 C CA . ALA A 1 403 ? -0.814 6.110 16.486 1.00 62.09 403 ALA A CA 1
ATOM 3297 C C . ALA A 1 403 ? -0.335 5.855 17.917 1.00 62.09 403 ALA A C 1
ATOM 3299 O O . ALA A 1 403 ? -1.015 5.258 18.744 1.00 62.09 403 ALA A O 1
ATOM 3300 N N . ARG A 1 404 ? 0.841 6.397 18.243 1.00 64.06 404 ARG A N 1
ATOM 3301 C CA . ARG A 1 404 ? 1.233 6.606 19.638 1.00 64.06 404 ARG A CA 1
ATOM 3302 C C . ARG A 1 404 ? 0.479 7.826 20.140 1.00 64.06 404 ARG A C 1
ATOM 3304 O O . ARG A 1 404 ? 0.917 8.955 19.934 1.00 64.06 404 ARG A O 1
ATOM 3311 N N . TRP A 1 405 ? -0.658 7.599 20.792 1.00 64.94 405 TRP A N 1
ATOM 3312 C CA . TRP A 1 405 ? -1.666 8.620 21.098 1.00 64.94 405 TRP A CA 1
ATOM 3313 C C . TRP A 1 405 ? -1.187 9.828 21.902 1.00 64.94 405 TRP A C 1
ATOM 3315 O O . TRP A 1 405 ? -1.935 10.790 21.989 1.00 64.94 405 TRP A O 1
ATOM 3325 N N . GLY A 1 406 ? 0.021 9.822 22.477 1.00 68.06 406 GLY A N 1
ATOM 3326 C CA . GLY A 1 406 ? 0.747 11.031 22.889 1.00 68.06 406 GLY A CA 1
ATOM 3327 C C . GLY A 1 406 ? -0.124 12.110 23.548 1.00 68.06 406 GLY A C 1
ATOM 3328 O O . GLY A 1 406 ? -0.677 11.912 24.631 1.00 68.06 406 GLY A O 1
ATOM 3329 N N . THR A 1 407 ? -0.261 13.260 22.899 1.00 67.88 407 THR A N 1
ATOM 3330 C CA . THR A 1 407 ? -1.100 14.381 23.360 1.00 67.88 407 THR A CA 1
ATOM 3331 C C . THR A 1 407 ? -2.587 14.235 22.998 1.00 67.88 407 THR A C 1
ATOM 3333 O O . THR A 1 407 ? -3.417 14.971 23.516 1.00 67.88 407 THR A O 1
ATOM 3336 N N . ALA A 1 408 ? -2.954 13.272 22.150 1.00 71.88 408 ALA A N 1
ATOM 3337 C CA . ALA A 1 408 ? -4.317 12.983 21.689 1.00 71.88 408 ALA A CA 1
ATOM 3338 C C . ALA A 1 408 ? -5.093 11.991 22.577 1.00 71.88 408 ALA A C 1
ATOM 3340 O O . ALA A 1 408 ? -6.233 11.654 22.258 1.00 71.88 408 ALA A O 1
ATOM 3341 N N . ARG A 1 409 ? -4.496 11.532 23.686 1.00 80.88 409 ARG A N 1
ATOM 3342 C CA . ARG A 1 409 ? -5.037 10.509 24.601 1.00 80.88 409 ARG A CA 1
ATOM 3343 C C . ARG A 1 409 ? -6.525 10.683 24.917 1.00 80.88 409 ARG A C 1
ATOM 3345 O O . ARG A 1 409 ? -7.295 9.751 24.732 1.00 80.88 409 ARG A O 1
ATOM 3352 N N . GLU A 1 410 ? -6.935 11.859 25.393 1.00 82.56 410 GLU A N 1
ATOM 3353 C CA . GLU A 1 410 ? -8.325 12.094 25.818 1.00 82.56 410 GLU A CA 1
ATOM 3354 C C . GLU A 1 410 ? -9.320 11.917 24.668 1.00 82.56 410 GLU A C 1
ATOM 3356 O O . GLU A 1 410 ? -10.389 11.343 24.857 1.00 82.56 410 GLU A O 1
ATOM 3361 N N . ARG A 1 411 ? -8.947 12.344 23.455 1.00 81.25 411 ARG A N 1
ATOM 3362 C CA . ARG A 1 411 ? -9.771 12.141 22.257 1.00 81.25 411 ARG A CA 1
ATOM 3363 C C . ARG A 1 411 ? -9.836 10.676 21.855 1.00 81.25 411 ARG A C 1
ATOM 3365 O O . ARG A 1 411 ? -10.912 10.212 21.500 1.00 81.25 411 ARG A O 1
ATOM 3372 N N . ALA A 1 412 ? -8.715 9.958 21.920 1.00 83.69 412 ALA A N 1
ATOM 3373 C CA . ALA A 1 412 ? -8.690 8.529 21.623 1.00 83.69 412 ALA A CA 1
ATOM 3374 C C . ALA A 1 412 ? -9.597 7.754 22.594 1.00 83.69 412 ALA A C 1
ATOM 3376 O O . ALA A 1 412 ? -10.419 6.956 22.156 1.00 83.69 412 ALA A O 1
ATOM 3377 N N . LEU A 1 413 ? -9.528 8.052 23.895 1.00 86.69 413 LEU A N 1
ATOM 3378 C CA . LEU A 1 413 ? -10.384 7.428 24.911 1.00 86.69 413 LEU A CA 1
ATOM 3379 C C . LEU A 1 413 ? -11.867 7.782 24.738 1.00 86.69 413 LEU A C 1
ATOM 3381 O O . LEU A 1 413 ? -12.716 6.903 24.855 1.00 86.69 413 LEU A O 1
ATOM 3385 N N . ALA A 1 414 ? -12.188 9.039 24.418 1.00 86.25 414 ALA A N 1
ATOM 3386 C CA . ALA A 1 414 ? -13.562 9.431 24.105 1.00 86.25 414 ALA A CA 1
ATOM 3387 C C . ALA A 1 414 ? -14.097 8.670 22.881 1.00 86.25 414 ALA A C 1
ATOM 3389 O O . ALA A 1 414 ? -15.225 8.180 22.894 1.00 86.25 414 ALA A O 1
ATOM 3390 N N . TYR A 1 415 ? -13.262 8.515 21.853 1.00 87.94 415 TYR A N 1
ATOM 3391 C CA . TYR A 1 415 ? -13.612 7.766 20.654 1.00 87.94 415 TYR A CA 1
ATOM 3392 C C . TYR A 1 415 ? -13.748 6.257 20.912 1.00 87.94 415 TYR A C 1
ATOM 3394 O O . TYR A 1 415 ? -14.620 5.613 20.339 1.00 87.94 415 TYR A O 1
ATOM 3402 N N . ALA A 1 416 ? -12.956 5.681 21.819 1.00 89.19 416 ALA A N 1
ATOM 3403 C CA . ALA A 1 416 ? -13.053 4.269 22.189 1.00 89.19 416 ALA A CA 1
ATOM 3404 C C . ALA A 1 416 ? -14.448 3.894 22.725 1.00 89.19 416 ALA A C 1
ATOM 3406 O O . ALA A 1 416 ? -14.971 2.827 22.402 1.00 89.19 416 ALA A O 1
ATOM 3407 N N . GLU A 1 417 ? -15.080 4.777 23.500 1.00 87.00 417 GLU A N 1
ATOM 3408 C CA . GLU A 1 417 ? -16.450 4.577 23.990 1.00 87.00 417 GLU A CA 1
ATOM 3409 C C . GLU A 1 417 ? -17.487 4.628 22.853 1.00 87.00 417 GLU A C 1
ATOM 3411 O O . GLU A 1 417 ? -18.441 3.843 22.842 1.00 87.00 417 GLU A O 1
ATOM 3416 N N . GLU A 1 418 ? -17.282 5.497 21.860 1.00 89.88 418 GLU A N 1
ATOM 3417 C CA . GLU A 1 418 ? -18.120 5.554 20.661 1.00 89.88 418 GLU A CA 1
ATOM 3418 C C . GLU A 1 418 ? -17.975 4.285 19.812 1.00 89.88 418 GLU A C 1
ATOM 3420 O O . GLU A 1 418 ? -18.977 3.650 19.467 1.00 89.88 418 GLU A O 1
ATOM 3425 N N . VAL A 1 419 ? -16.738 3.862 19.541 1.00 90.62 419 VAL A N 1
ATOM 3426 C CA . VAL A 1 419 ? -16.442 2.635 18.792 1.00 90.62 419 VAL A CA 1
ATOM 3427 C C . VAL A 1 419 ? -17.026 1.416 19.490 1.00 90.62 419 VAL A C 1
ATOM 3429 O O . VAL A 1 419 ? -17.595 0.557 18.820 1.00 90.62 419 VAL A O 1
ATOM 3432 N N . ARG A 1 420 ? -16.969 1.346 20.825 1.00 89.19 420 ARG A N 1
ATOM 3433 C CA . ARG A 1 420 ? -17.610 0.266 21.584 1.00 89.19 420 ARG A CA 1
ATOM 3434 C C . ARG A 1 420 ? -19.112 0.200 21.305 1.00 89.19 420 ARG A C 1
ATOM 3436 O O . ARG A 1 420 ? -19.635 -0.879 21.043 1.00 89.19 420 ARG A O 1
ATOM 3443 N N . SER A 1 421 ? -19.804 1.339 21.341 1.00 89.06 421 SER A N 1
ATOM 3444 C CA . SER A 1 421 ? -21.243 1.402 21.046 1.00 89.06 421 SER A CA 1
ATOM 3445 C C . SER A 1 421 ? -21.550 0.924 19.622 1.00 89.06 421 SER A C 1
ATOM 3447 O O . SER A 1 421 ? -22.477 0.140 19.412 1.00 89.06 421 SER A O 1
ATOM 3449 N N . GLN A 1 422 ? -20.734 1.334 18.644 1.00 89.62 422 GLN A N 1
ATOM 3450 C CA . GLN A 1 422 ? -20.863 0.882 17.256 1.00 89.62 422 GLN A CA 1
ATOM 3451 C C . GLN A 1 422 ? -20.592 -0.626 17.121 1.00 89.62 422 GLN A C 1
ATOM 3453 O O . GLN A 1 422 ? -21.366 -1.333 16.479 1.00 89.62 422 GLN A O 1
ATOM 3458 N N . TRP A 1 423 ? -19.550 -1.140 17.779 1.00 90.12 423 TRP A N 1
ATOM 3459 C CA . TRP A 1 423 ? -19.192 -2.560 17.812 1.00 90.12 423 TRP A CA 1
ATOM 3460 C C . TRP A 1 423 ? -20.310 -3.441 18.388 1.00 90.12 423 TRP A C 1
ATOM 3462 O O . TRP A 1 423 ? -20.601 -4.508 17.843 1.00 90.12 423 TRP A O 1
ATOM 3472 N N . GLU A 1 424 ? -20.974 -3.001 19.462 1.00 88.31 424 GLU A N 1
ATOM 3473 C CA . GLU A 1 424 ? -22.088 -3.739 20.072 1.00 88.31 424 GLU A CA 1
ATOM 3474 C C . GLU A 1 424 ? -23.294 -3.871 19.130 1.00 88.31 424 GLU A C 1
ATOM 3476 O O . GLU A 1 424 ? -24.006 -4.879 19.177 1.00 88.31 424 GLU A O 1
ATOM 3481 N N . GLN A 1 425 ? -23.505 -2.869 18.273 1.00 89.25 425 GLN A N 1
ATOM 3482 C CA . GLN A 1 425 ? -24.624 -2.790 17.333 1.00 89.25 425 GLN A CA 1
ATOM 3483 C C . GLN A 1 425 ? -24.297 -3.373 15.950 1.00 89.25 425 GLN A C 1
ATOM 3485 O O . GLN A 1 425 ? -25.213 -3.628 15.166 1.00 89.25 425 GLN A O 1
ATOM 3490 N N . GLU A 1 426 ? -23.019 -3.588 15.630 1.00 92.06 426 GLU A N 1
ATOM 3491 C CA . GLU A 1 426 ? -22.603 -4.049 14.310 1.00 92.06 426 GLU A CA 1
ATOM 3492 C C . GLU A 1 426 ? -22.969 -5.522 14.074 1.00 92.06 426 GLU A C 1
ATOM 3494 O O . GLU A 1 426 ? -22.692 -6.426 14.876 1.00 92.06 426 GLU A O 1
ATOM 3499 N N . SER A 1 427 ? -23.593 -5.752 12.919 1.00 90.12 427 SER A N 1
ATOM 3500 C CA . SER A 1 427 ? -24.073 -7.061 12.476 1.00 90.12 427 SER A CA 1
ATOM 3501 C C . SER A 1 427 ? -23.107 -7.734 11.504 1.00 90.12 427 SER A C 1
ATOM 3503 O O . SER A 1 427 ? -23.037 -8.965 11.467 1.00 90.12 427 SER A O 1
ATOM 3505 N N . ASP A 1 428 ? -22.336 -6.953 10.741 1.00 92.25 428 ASP A N 1
ATOM 3506 C CA . ASP A 1 428 ? -21.305 -7.488 9.863 1.00 92.25 428 ASP A CA 1
ATOM 3507 C C . ASP A 1 428 ? -20.097 -7.962 10.674 1.00 92.25 428 ASP A C 1
ATOM 3509 O O . ASP A 1 428 ? -19.469 -7.188 11.393 1.00 92.25 428 ASP A O 1
ATOM 3513 N N . ARG A 1 429 ? -19.746 -9.243 10.538 1.00 89.50 429 ARG A N 1
ATOM 3514 C CA . ARG A 1 429 ? -18.681 -9.869 11.337 1.00 89.50 429 ARG A CA 1
ATOM 3515 C C . ARG A 1 429 ? -17.311 -9.228 11.130 1.00 89.50 429 ARG A C 1
ATOM 3517 O O . ARG A 1 429 ? -16.580 -9.090 12.102 1.00 89.50 429 ARG A O 1
ATOM 3524 N N . ILE A 1 430 ? -16.990 -8.815 9.902 1.00 89.50 430 ILE A N 1
ATOM 3525 C CA . ILE A 1 430 ? -15.683 -8.241 9.555 1.00 89.50 430 ILE A CA 1
ATOM 3526 C C . ILE A 1 430 ? -15.583 -6.805 10.069 1.00 89.50 430 ILE A C 1
ATOM 3528 O O . ILE A 1 430 ? -14.589 -6.447 10.692 1.00 89.50 430 ILE A O 1
ATOM 3532 N N . VAL A 1 431 ? -16.619 -5.984 9.856 1.00 91.88 431 VAL A N 1
ATOM 3533 C CA . VAL A 1 431 ? -16.656 -4.627 10.435 1.00 91.88 431 VAL A CA 1
ATOM 3534 C C . VAL A 1 431 ? -16.569 -4.713 11.957 1.00 91.88 431 VAL A C 1
ATOM 3536 O O . VAL A 1 431 ? -15.784 -3.998 12.574 1.00 91.88 431 VAL A O 1
ATOM 3539 N N . ARG A 1 432 ? -17.322 -5.637 12.560 1.00 91.44 432 ARG A N 1
ATOM 3540 C CA . ARG A 1 432 ? -17.301 -5.868 14.001 1.00 91.44 432 ARG A CA 1
ATOM 3541 C C . ARG A 1 432 ? -15.921 -6.297 14.502 1.00 91.44 432 ARG A C 1
ATOM 3543 O O . ARG A 1 432 ? -15.513 -5.794 15.538 1.00 91.44 432 ARG A O 1
ATOM 3550 N N . ALA A 1 433 ? -15.205 -7.168 13.792 1.00 89.50 433 ALA A N 1
ATOM 3551 C CA . ALA A 1 433 ? -13.833 -7.540 14.147 1.00 89.50 433 ALA A CA 1
ATOM 3552 C C . ALA A 1 433 ? -12.957 -6.287 14.293 1.00 89.50 433 ALA A C 1
ATOM 3554 O O . ALA A 1 433 ? -12.502 -5.976 15.388 1.00 89.50 433 ALA A O 1
ATOM 3555 N N . TYR A 1 434 ? -12.871 -5.475 13.232 1.00 89.94 434 TYR A N 1
ATOM 3556 C CA . TYR A 1 434 ? -12.036 -4.273 13.228 1.00 89.94 434 TYR A CA 1
ATOM 3557 C C . TYR A 1 434 ? -12.443 -3.222 14.255 1.00 89.94 434 TYR A C 1
ATOM 3559 O O . TYR A 1 434 ? -11.569 -2.617 14.868 1.00 89.94 434 TYR A O 1
ATOM 3567 N N . LEU A 1 435 ? -13.742 -2.978 14.459 1.00 92.00 435 LEU A N 1
ATOM 3568 C CA . LEU A 1 435 ? -14.187 -2.051 15.505 1.00 92.00 435 LEU A CA 1
ATOM 3569 C C . LEU A 1 435 ? -13.811 -2.572 16.901 1.00 92.00 435 LEU A C 1
ATOM 3571 O O . LEU A 1 435 ? -13.397 -1.792 17.756 1.00 92.00 435 LEU A O 1
ATOM 3575 N N . GLY A 1 436 ? -13.896 -3.889 17.115 1.00 89.19 436 GLY A N 1
ATOM 3576 C CA . GLY A 1 436 ? -13.427 -4.542 18.333 1.00 89.19 436 GLY A CA 1
ATOM 3577 C C . GLY A 1 436 ? -11.925 -4.350 18.540 1.00 89.19 436 GLY A C 1
ATOM 3578 O O . GLY A 1 436 ? -11.518 -3.883 19.604 1.00 89.19 436 GLY A O 1
ATOM 3579 N N . SER A 1 437 ? -11.108 -4.626 17.518 1.00 87.81 437 SER A N 1
ATOM 3580 C CA . SER A 1 437 ? -9.657 -4.412 17.574 1.00 87.81 437 SER A CA 1
ATOM 3581 C C . SER A 1 437 ? -9.329 -2.943 17.849 1.00 87.81 437 SER A C 1
ATOM 3583 O O . SER A 1 437 ? -8.529 -2.654 18.729 1.00 87.81 437 SER A O 1
ATOM 3585 N N . VAL A 1 438 ? -10.001 -1.998 17.180 1.00 89.38 438 VAL A N 1
ATOM 3586 C CA . VAL A 1 438 ? -9.810 -0.556 17.411 1.00 89.38 438 VAL A CA 1
ATOM 3587 C C . VAL A 1 438 ? -10.066 -0.181 18.867 1.00 89.38 438 VAL A C 1
ATOM 3589 O O . VAL A 1 438 ? -9.253 0.509 19.483 1.00 89.38 438 VAL A O 1
ATOM 3592 N N . TRP A 1 439 ? -11.194 -0.630 19.416 1.00 90.31 439 TRP A N 1
ATOM 3593 C CA . TRP A 1 439 ? -11.559 -0.357 20.800 1.00 90.31 439 TRP A CA 1
ATOM 3594 C C . TRP A 1 439 ? -10.517 -0.914 21.778 1.00 90.31 439 TRP A C 1
ATOM 3596 O O . TRP A 1 439 ? -10.065 -0.194 22.670 1.00 90.31 439 TRP A O 1
ATOM 3606 N N . MET A 1 440 ? -10.100 -2.168 21.591 1.00 87.50 440 MET A N 1
ATOM 3607 C CA . MET A 1 440 ? -9.124 -2.824 22.462 1.00 87.50 440 MET A CA 1
ATOM 3608 C C . MET A 1 440 ? -7.734 -2.189 22.365 1.00 87.50 440 MET A C 1
ATOM 3610 O O . MET A 1 440 ? -7.129 -1.926 23.400 1.00 87.50 440 MET A O 1
ATOM 3614 N N . GLU A 1 441 ? -7.249 -1.886 21.161 1.00 86.81 441 GLU A N 1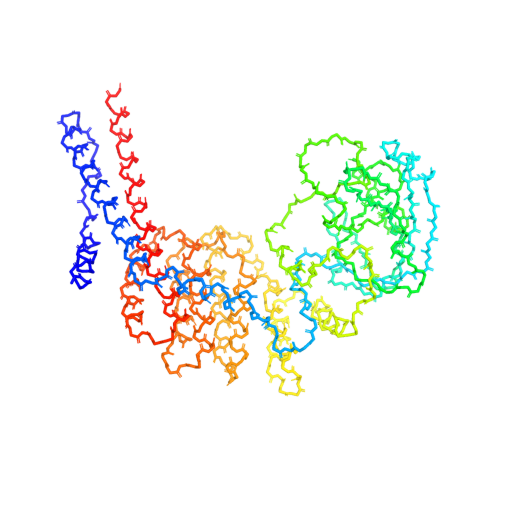
ATOM 3615 C CA . GLU A 1 441 ? -5.934 -1.268 20.938 1.00 86.81 441 GLU A CA 1
ATOM 3616 C C . GLU A 1 441 ? -5.814 0.092 21.636 1.00 86.81 441 GLU A C 1
ATOM 3618 O O . GLU A 1 441 ? -4.813 0.363 22.298 1.00 86.81 441 GLU A O 1
ATOM 3623 N N . ILE A 1 442 ? -6.856 0.933 21.575 1.00 87.75 442 ILE A N 1
ATOM 3624 C CA . ILE A 1 442 ? -6.850 2.225 22.279 1.00 87.75 442 ILE A CA 1
ATOM 3625 C C . ILE A 1 442 ? -6.725 2.026 23.798 1.00 87.75 442 ILE A C 1
ATOM 3627 O O . ILE A 1 442 ? -5.954 2.732 24.451 1.00 87.75 442 ILE A O 1
ATOM 3631 N N . LEU A 1 443 ? -7.470 1.074 24.368 1.00 88.75 443 LEU A N 1
ATOM 3632 C CA . LEU A 1 443 ? -7.437 0.802 25.807 1.00 88.75 443 LEU A CA 1
ATOM 3633 C C . LEU A 1 443 ? -6.105 0.190 26.256 1.00 88.75 443 LEU A C 1
ATOM 3635 O O . LEU A 1 443 ? -5.563 0.586 27.288 1.00 88.75 443 LEU A O 1
ATOM 3639 N N . LEU A 1 444 ? -5.579 -0.774 25.497 1.00 88.25 444 LEU A N 1
ATOM 3640 C CA . LEU A 1 444 ? -4.333 -1.468 25.819 1.00 88.25 444 LEU A CA 1
ATOM 3641 C C . LEU A 1 444 ? -3.131 -0.520 25.750 1.00 88.25 444 LEU A C 1
ATOM 3643 O O . LEU A 1 444 ? -2.324 -0.515 26.680 1.00 88.25 444 LEU A O 1
ATOM 3647 N N . GLU A 1 445 ? -3.050 0.324 24.719 1.00 85.81 445 GLU A N 1
ATOM 3648 C CA . GLU A 1 445 ? -1.999 1.344 24.595 1.00 85.81 445 GLU A CA 1
ATOM 3649 C C . GLU A 1 445 ? -2.066 2.361 25.748 1.00 85.81 445 GLU A C 1
ATOM 3651 O O . GLU A 1 445 ? -1.031 2.768 26.285 1.00 85.81 445 GLU A O 1
ATOM 3656 N N . ASP A 1 446 ? -3.270 2.751 26.188 1.00 88.44 446 ASP A N 1
ATOM 3657 C CA . ASP A 1 446 ? -3.419 3.646 27.338 1.00 88.44 446 ASP A CA 1
ATOM 3658 C C . ASP A 1 446 ? -2.919 3.009 28.642 1.00 88.44 446 ASP A C 1
ATOM 3660 O O . ASP A 1 446 ? -2.176 3.640 29.400 1.00 88.44 446 ASP A O 1
ATOM 3664 N N . ILE A 1 447 ? -3.283 1.748 28.889 1.00 89.69 447 ILE A N 1
ATOM 3665 C CA . ILE A 1 447 ? -2.830 0.995 30.065 1.00 89.69 447 ILE A CA 1
ATOM 3666 C C . ILE A 1 447 ? -1.306 0.841 30.052 1.00 89.69 447 ILE A C 1
ATOM 3668 O O . ILE A 1 447 ? -0.651 1.117 31.061 1.00 89.69 447 ILE A O 1
ATOM 3672 N N . ASP A 1 448 ? -0.728 0.441 28.918 1.00 88.50 448 ASP A N 1
ATOM 3673 C CA . ASP A 1 448 ? 0.717 0.247 28.792 1.00 88.50 448 ASP A CA 1
ATOM 3674 C C . ASP A 1 448 ? 1.480 1.550 29.028 1.00 88.50 448 ASP A C 1
ATOM 3676 O O . ASP A 1 448 ? 2.475 1.571 29.760 1.00 88.50 448 ASP A O 1
ATOM 3680 N N . ARG A 1 449 ? 0.968 2.671 28.517 1.00 84.81 449 ARG A N 1
ATOM 3681 C CA . ARG A 1 449 ? 1.537 3.989 28.797 1.00 84.81 449 ARG A CA 1
ATOM 3682 C C . ARG A 1 449 ? 1.479 4.354 30.281 1.00 84.81 449 ARG A C 1
ATOM 3684 O O . ARG A 1 449 ? 2.464 4.877 30.808 1.00 84.81 449 ARG A O 1
ATOM 3691 N N . GLN A 1 450 ? 0.354 4.113 30.955 1.00 87.62 450 GLN A N 1
ATOM 3692 C CA . GLN A 1 450 ? 0.227 4.384 32.391 1.00 87.62 450 GLN A CA 1
ATOM 3693 C C . GLN A 1 450 ? 1.213 3.537 33.210 1.00 87.62 450 GLN A C 1
ATOM 3695 O O . GLN A 1 450 ? 1.852 4.053 34.128 1.00 87.62 450 GLN A O 1
ATOM 3700 N N . ILE A 1 451 ? 1.405 2.265 32.843 1.00 89.44 451 ILE A N 1
ATOM 3701 C CA . ILE A 1 451 ? 2.395 1.381 33.474 1.00 89.44 451 ILE A CA 1
ATOM 3702 C C . ILE A 1 451 ? 3.819 1.923 33.285 1.00 89.44 451 ILE A C 1
ATOM 3704 O O . ILE A 1 451 ? 4.578 1.977 34.255 1.00 89.44 451 ILE A O 1
ATOM 3708 N N . VAL A 1 452 ? 4.176 2.364 32.073 1.00 88.38 452 VAL A N 1
ATOM 3709 C CA . VAL A 1 452 ? 5.495 2.956 31.782 1.00 88.38 452 VAL A CA 1
ATOM 3710 C C . VAL A 1 452 ? 5.745 4.213 32.620 1.00 88.38 452 VAL A C 1
ATOM 3712 O O . VAL A 1 452 ? 6.843 4.392 33.150 1.00 88.38 452 VAL A O 1
ATOM 3715 N N . GLU A 1 453 ? 4.740 5.077 32.783 1.00 88.50 453 GLU A N 1
ATOM 3716 C CA . GLU A 1 453 ? 4.871 6.279 33.613 1.00 88.50 453 GLU A CA 1
ATOM 3717 C C . GLU A 1 453 ? 5.046 5.934 35.100 1.00 88.50 453 GLU A C 1
ATOM 3719 O O . GLU A 1 453 ? 5.901 6.520 35.767 1.00 88.50 453 GLU A O 1
ATOM 3724 N N . ILE A 1 454 ? 4.312 4.940 35.611 1.00 88.38 454 ILE A N 1
ATOM 3725 C CA . ILE A 1 454 ? 4.500 4.436 36.978 1.00 88.38 454 ILE A CA 1
ATOM 3726 C C . ILE A 1 454 ? 5.920 3.885 37.165 1.00 88.38 454 ILE A C 1
ATOM 3728 O O . ILE A 1 454 ? 6.576 4.200 38.160 1.00 88.38 454 ILE A O 1
ATOM 3732 N N . ASP A 1 455 ? 6.428 3.100 36.213 1.00 90.19 455 ASP A N 1
ATOM 3733 C CA . ASP A 1 455 ? 7.788 2.557 36.278 1.00 90.19 455 ASP A CA 1
ATOM 3734 C C . ASP A 1 455 ? 8.847 3.666 36.287 1.00 90.19 455 ASP A C 1
ATOM 3736 O O . ASP A 1 455 ? 9.782 3.623 37.093 1.00 90.19 455 ASP A O 1
ATOM 3740 N N . ARG A 1 456 ? 8.654 4.718 35.483 1.00 89.69 456 ARG A N 1
ATOM 3741 C CA . ARG A 1 456 ? 9.516 5.908 35.478 1.00 89.69 456 ARG A CA 1
ATOM 3742 C C . ARG A 1 456 ? 9.530 6.613 36.837 1.00 89.69 456 ARG A C 1
ATOM 3744 O O . ARG A 1 456 ? 10.598 6.992 37.323 1.00 89.69 456 ARG A O 1
ATOM 3751 N N . GLN A 1 457 ? 8.368 6.768 37.472 1.00 86.12 457 GLN A N 1
ATOM 3752 C CA . GLN A 1 457 ? 8.253 7.369 38.805 1.00 86.12 457 GLN A CA 1
ATOM 3753 C C . GLN A 1 457 ? 8.922 6.502 39.880 1.00 86.12 457 GLN A C 1
ATOM 3755 O O . GLN A 1 457 ? 9.682 7.015 40.704 1.00 86.12 457 GLN A O 1
ATOM 3760 N N . LEU A 1 458 ? 8.718 5.182 39.837 1.00 87.44 458 LEU A N 1
ATOM 3761 C CA . LEU A 1 458 ? 9.361 4.226 40.742 1.00 87.44 458 LEU A CA 1
ATOM 3762 C C . LEU A 1 458 ? 10.892 4.235 40.607 1.00 87.44 458 LEU A C 1
ATOM 3764 O O . LEU A 1 458 ? 11.599 4.157 41.614 1.00 87.44 458 LEU A O 1
ATOM 3768 N N . GLU A 1 459 ? 11.428 4.344 39.389 1.00 87.19 459 GLU A N 1
ATOM 3769 C CA . GLU A 1 459 ? 12.867 4.523 39.166 1.00 87.19 459 GLU A CA 1
ATOM 3770 C C . GLU A 1 459 ? 13.387 5.854 39.711 1.00 87.19 459 GLU A C 1
ATOM 3772 O O . GLU A 1 459 ? 14.450 5.882 40.335 1.00 87.19 459 GLU A O 1
ATOM 3777 N N . GLY A 1 460 ? 12.641 6.944 39.509 1.00 85.25 460 GLY A N 1
ATOM 3778 C CA . GLY A 1 460 ? 12.966 8.258 40.064 1.00 85.25 460 GLY A CA 1
ATOM 3779 C C . GLY A 1 460 ? 13.080 8.227 41.590 1.00 85.25 460 GLY A C 1
ATOM 3780 O O . GLY A 1 460 ? 14.059 8.729 42.141 1.00 85.25 460 GLY A O 1
ATOM 3781 N N . LEU A 1 461 ? 12.143 7.550 42.264 1.00 83.62 461 LEU A N 1
ATOM 3782 C CA . LEU A 1 461 ? 12.178 7.349 43.717 1.00 83.62 461 LEU A CA 1
ATOM 3783 C C . LEU A 1 461 ? 13.408 6.543 44.156 1.00 83.62 461 LEU A C 1
ATOM 3785 O O . LEU A 1 461 ? 14.116 6.966 45.065 1.00 83.62 461 LEU A O 1
ATOM 3789 N N . LYS A 1 462 ? 13.735 5.440 43.466 1.00 81.81 462 LYS A N 1
ATOM 3790 C CA . LYS A 1 462 ? 14.947 4.646 43.758 1.00 81.81 462 LYS A CA 1
ATOM 3791 C C . LYS A 1 462 ? 16.238 5.452 43.605 1.00 81.81 462 LYS A C 1
ATOM 3793 O O . LYS A 1 462 ? 17.195 5.203 44.332 1.00 81.81 462 LYS A O 1
ATOM 3798 N N . ARG A 1 463 ? 16.300 6.371 42.634 1.00 78.38 463 ARG A N 1
ATOM 3799 C CA . ARG A 1 463 ? 17.466 7.245 42.427 1.00 78.38 463 ARG A CA 1
ATOM 3800 C C . ARG A 1 463 ? 17.577 8.321 43.505 1.00 78.38 463 ARG A C 1
ATOM 3802 O O . ARG A 1 463 ? 18.693 8.658 43.856 1.00 78.38 463 ARG A O 1
ATOM 3809 N N . ALA A 1 464 ? 16.458 8.824 44.026 1.00 72.88 464 ALA A N 1
ATOM 3810 C CA . ALA A 1 464 ? 16.434 9.807 45.115 1.00 72.88 464 ALA A CA 1
ATOM 3811 C C . ALA A 1 464 ? 16.758 9.205 46.501 1.00 72.88 464 ALA A C 1
ATOM 3813 O O . ALA A 1 464 ? 17.102 9.937 47.431 1.00 72.88 464 ALA A O 1
ATOM 3814 N N . GLU A 1 465 ? 16.621 7.883 46.643 1.00 67.81 465 GLU A N 1
ATOM 3815 C CA . GLU A 1 465 ? 17.000 7.112 47.838 1.00 67.81 465 GLU A CA 1
ATOM 3816 C C . GLU A 1 465 ? 18.498 6.746 47.879 1.00 67.81 465 GLU A C 1
ATOM 3818 O O . GLU A 1 465 ? 18.988 6.349 48.937 1.00 67.81 465 GLU A O 1
ATOM 3823 N N . ARG A 1 466 ? 19.217 6.886 46.756 1.00 61.06 466 ARG A N 1
ATOM 3824 C CA . ARG A 1 466 ? 20.685 6.781 46.671 1.00 61.06 466 ARG A CA 1
ATOM 3825 C C . ARG A 1 466 ? 21.319 8.149 46.879 1.00 61.06 466 ARG A C 1
ATOM 3827 O O . ARG A 1 466 ? 22.407 8.177 47.492 1.00 61.06 466 ARG A O 1
#

Radius of gyration: 27.71 Å; chains: 1; bounding box: 66×53×83 Å

Secondary structure (DSSP, 8-state):
-HHHHHHHHHHHTT----S--S---TTSHHHHHHHHHHHHHHHHHHHHHHHHHHHHHTHHHHHHHHHHHHHHS-SSSSSS--PPP--TT--EEEEEEEEEE-HHHHHHH-TTS-TTS-EEEEEEEEEEES-S-B--TT--B---TT-EEEEEEE-EEE-TTS-EEEPPPS--TT-EEEES-EEEEETTS-TT-GGGG----GGGEEEEE--TTS----S---TT-TTT-----S-TTTHHHHTT--S--SS--PPPHHHHHHHHHHHHHHHS-S-HHHHHHHHHHHHH-TTS-HHHHHHHHHHGGGSPPPHHHHTS-HHHHHHHHHHHHHHHHHHHHT-S-HHHHHHHHHHHHHH--GGGS---HHHHHHHHHHHGGGTSTTS-HHHHHHHHHHIIIIIITT---GGGHHHHHHHHHHHHHHHHH---HHHHHHHHHHHHHHHHHHHHHHHHHHHHHHHHHHHHT-

Sequence (466 aa):
MRKWLLWIITITIGFWVQGASAQPNKSASAPLREQLLRQKAALQQQKEAILELARSSGEEERDKEAEDYLETRRLLQTDLPQAPLPPRGYVALVKVEAVRRVDSEVLRAYPGSRPELHYYAVQARVLKVWHKEWYNPHKPFRVRAGDVLPLLWVACKRLRDGREVVAEPIWQEGQVCLVYELVPLPKSGDYLSGAAYLSENLSDYWWVIDTPDCGRLPRWSAPDDVLYRAQLEISRWYLRAWEVVREPTLRVVSPPAELLQVLDEEAGYHQLPEERSVRLAWVKQRVQDKSLPLWKRQRALVYWFFAPEEKAARLKGEESGGQAYARQQAEYLGFLWGLSEPLLQAFGLRAMLRCYSGRMYQSSPEAFAVWLSALEPFLAQNRPVEVRREAAAVLCYCLVYPARWGTARERALAYAEEVRSQWEQESDRIVRAYLGSVWMEILLEDIDRQIVEIDRQLEGLKRAER

pLDDT: mean 70.38, std 19.42, range [26.17, 95.81]

Foldseek 3Di:
DVVVLVVVLVVVVPDDDDDDPDDDDPVPLVVVLVVLVVVLVVLVVNLVSLVVCCVVVCLVVLLVVLVCVLLVDDLFPDPFQPQQLQDVFFFFKKAWADKDWDLVLCCVLAVLDDSQWIKIFTWIQGQQTLDQWDDDPLDIAGDGHGDIARAMDIAWDQDPVRDIHGHDDQDDHGAIFGAGHWDWAASNNPRVDSVSVPDRDNVRTHIYGDDPPQADDDPDDDPSQVNRDDDDDDDPLVVVSCVSVVDSPSHGHRPPVSSVVLVVLSSVLSVDPLALVRSVVVLLCQLPPPVDDRRSNLSSLLSNLVRDQDPVLVVDPQASVLQSVLVSVLVSLVSLVPDPDLVSLLSNLSSCLSSQPCLRRAADLNSLVSNCVSLVVQCDPPHDPSSNLSSLVCCQRRRQVSHLCHVNLVVLLVVLVVLVVSLVVDPDSNSNSSSSNSSSSSSSSVSVVSSVVSVVVSVVSVVVVD